Protein 1W5Q (pdb70)

Foldseek 3Di:
DPDDPPVDDVCPLVVDPVSCVVPPDFDDALLQEEEEAEEEDDPPDWADFPLFPPHIHYHLVVVLVVVVLVVVLPNQEYEYDYQDDLVQAALLLQLLQPCPHRLLVSLLVCCVSPVRHAYEYEQFSQNRHNVRARAHADPVGDHDQPSRLVSSLSNLVSNVVSPHLEYEYPHQRPPSLLVNQVSCVVVVVPRRAYAYQQQAAPDPLQVSVVSCVCPVGHDHLVDQVVSLVSVVRNVVSPHQEYEYPAAPSCLLNLLVNCVPPVGAYEHEPHSSNSSVVVVCCVVVNDPPVVVSVSSRSSVVSPHSHYHYNCSSVVSVVNVD/DPDDPPVDDPCPLVVDPVSCVVPPDFDDALLFEEEEAEEEDDPPDWDAFPLFPPHIHYHLVRVLVVVVVCVVLPNAEYEYDYQDDLVQAALLLLLLLPLPHRLLVSLLVCCVPPVRHAYEYEQFSQNRHNVRARAHADPVGDHDQPSRLVSSLSNLVSNVVSPHQEYEYPRQRPPSLLVNQVSCVVVPVPRRAYAYAQQAAPDPLQVRVPVCCVGHDHLVDQVVSLVSVVRNVVSPHQEYEYPAAPSCLVNLLVNCVPPVGAYEHENHSSNSSVVVVCVVVVNDPPVVVSVSVRSNVVSRHSHYHYNCSVVVSVVNVD

B-factor: mean 19.1, std 11.16, range [2.0, 115.23]

Sequence (638 aa):
ANRAYPYTRLRRNRRDDFSRRLVRENVLTVVDDLILPVVFVLDGVNQRESIPSMPGVERRLSIDQLLIEAEEEEWVALGIPALALFPVTPVVEKKSLDAAEAYNPEGIAQRRATRRALRERFPELGIITDVCLCEEFTTHHGQCGILDDDGYVLNDVSIDDVLVRRQALSHAEEAGAQVVAPSDMMDGRIGAIREEALESSAGHTNVRVMAYSAKYASAYYGPFRDANRATYQMDPANSDEALHEVAADLAEGADMMVMMVKPGMMPYLDIVRRRVKDEEFRRAPTFVYQVSGEYAMMHMMGAIQNGWLAESVILLESLTAFKRAGADGILTYFAKQAAEQLRRANRAYPYTRLRRNRRDDFSRRLVRENVLTVVDDLILPVVFVLDGVVNQQRESIPSMPGVERLSIDQLLIEAEEEEWVALGIPALALFPVTPVEKKSLDAAEAYNPEGIAQRATRRALRERRFPELGIITDVCLCEFTTHGQCGILDDDGYVLNDVSIDVLVRRQALSHAEEAGAQVVAPSDMMDGRIGAIREEALESSAGHTTNVRVMAYSAKYASAYYGPFRNRRATYQMDPANSDEALHEVAADLAEGADMMVMMVKPGMMPYLDIVRRRVKDEEFRRAPTFVYQVSGEYAMMHMMGAIQNGWLAESVVILESLTAFKRAGADGILTYFAKQQAAEQLRR

CATH classification: 3.20.20.70

Nearest PDB structures (foldseek):
  1w5q-assembly1_A  TM=1.003E+00  e=2.103E-63  Pseudomonas aeruginosa PAO1
  1w5p-assembly1_A  TM=1.003E+00  e=1.653E-61  Pseudomonas aeruginosa PAO1
  1w54-assembly1_A  TM=1.003E+00  e=7.968E-59  Pseudomonas aeruginosa
  1b4k-assembly1_B  TM=9.767E-01  e=1.435E-57  Pseudomonas aeruginosa PAO1
  5hms-assembly1_A  TM=9.521E-01  e=7.700E-34  Homo sapiens

GO terms:
  GO:0004655 porphobilinogen synthase activity (F, IMP)
  GO:0006779 porphyrin-containing compound biosynthetic process (P, IMP)
  GO:0004655 porphobilinogen synthase activity (F, EXP)

InterPro domains:
  IPR001731 Delta-aminolevulinic acid dehydratase [NF006762] (10-334)
  IPR001731 Delta-aminolevulinic acid dehydratase [PF00490] (13-331)
  IPR001731 Delta-aminolevulinic acid dehydratase [PIRSF001415] (6-335)
  IPR001731 Delta-aminolevulinic acid dehydratase [PR00144] (130-144)
  IPR001731 Delta-aminolevulinic acid dehydratase [PR00144] (161-180)
  IPR001731 Delta-aminolevulinic acid dehydratase [PR00144] (199-218)
  IPR001731 Delta-aminolevulinic acid dehydratase [PR00144] (253-269)
  IPR001731 Delta-aminolevulinic acid dehydratase [PR00144] (278-293)
  IPR001731 Delta-aminolevulinic acid dehydratase [PR00144] (307-326)
  IPR001731 Delta-aminolevulinic acid dehydratase [PTHR11458] (10-334)
  IPR001731 Delta-aminolevulinic acid dehydratase [SM01004] (10-333)
  IPR013785 Aldolase-type TIM barrel [G3DSA:3.20.20.70] (1-337)
  IPR030656 Delta-aminolevulinic acid dehydratase, active site [PS00169] (253-265)

Organism: Pseudomonas aeruginosa (strain ATCC 15692 / DSM 22644 / CIP 104116 / JCM 14847 / LMG 12228 / 1C / PRS 101 / PAO1) (NCBI:txid208964)

Structure (mmCIF, N/CA/C/O backbone):
data_1W5Q
#
_entry.id   1W5Q
#
_cell.length_a   125.667
_cell.length_b   125.667
_cell.length_c   85.523
_cell.angle_alpha   90.00
_cell.angle_beta   90.00
_cell.angle_gamma   90.00
#
_symmetry.space_group_name_H-M   'P 4 21 2'
#
loop_
_entity.id
_entity.type
_entity.pdbx_description
1 polymer 'DELTA-AMINOLEVULINIC ACID DEHYDRATASE'
2 non-polymer 'FORMIC ACID'
3 non-polymer 'MAGNESIUM ION'
4 non-polymer 'ZINC ION'
5 non-polymer 'SODIUM ION'
6 water water
#
loop_
_atom_site.group_PDB
_atom_site.id
_atom_site.type_symbol
_atom_site.label_atom_id
_atom_site.label_alt_id
_atom_site.label_comp_id
_atom_site.label_asym_id
_atom_site.label_entity_id
_atom_site.label_seq_id
_atom_site.pdbx_PDB_ins_code
_atom_site.Cartn_x
_atom_site.Cartn_y
_atom_site.Cartn_z
_atom_site.occupancy
_atom_site.B_iso_or_equiv
_atom_site.auth_seq_id
_atom_site.auth_comp_id
_atom_site.auth_asym_id
_atom_site.auth_atom_id
_atom_site.pdbx_PDB_model_num
ATOM 1 N N . ALA A 1 6 ? 129.681 57.815 -24.069 0.50 16.60 6 ALA A N 1
ATOM 2 C CA . ALA A 1 6 ? 130.818 58.356 -24.852 0.50 14.26 6 ALA A CA 1
ATOM 3 C C . ALA A 1 6 ? 130.552 58.204 -26.338 0.50 16.79 6 ALA A C 1
ATOM 4 O O . ALA A 1 6 ? 131.456 58.001 -27.102 0.50 18.90 6 ALA A O 1
ATOM 6 N N . ASN A 1 7 ? 129.282 58.352 -26.771 1.00 26.11 7 ASN A N 1
ATOM 7 C CA . ASN A 1 7 ? 128.871 58.311 -28.227 1.00 24.62 7 ASN A CA 1
ATOM 8 C C . ASN A 1 7 ? 129.319 57.034 -28.984 1.00 28.23 7 ASN A C 1
ATOM 9 O O . ASN A 1 7 ? 129.611 57.059 -30.189 1.00 29.08 7 ASN A O 1
ATOM 14 N N . ARG A 1 8 ? 129.349 55.915 -28.286 1.00 19.85 8 ARG A N 1
ATOM 15 C CA . ARG A 1 8 ? 129.797 54.693 -28.909 1.00 15.70 8 ARG A CA 1
ATOM 16 C C . ARG A 1 8 ? 128.676 54.222 -29.843 1.00 17.44 8 ARG A C 1
ATOM 17 O O . ARG A 1 8 ? 127.489 54.127 -29.408 1.00 20.06 8 ARG A O 1
ATOM 25 N N . ALA A 1 9 ? 128.998 53.944 -31.092 1.00 14.13 9 ALA A N 1
ATOM 26 C CA . ALA A 1 9 ? 127.984 53.525 -32.095 1.00 14.07 9 ALA A CA 1
ATOM 27 C C . ALA A 1 9 ? 128.448 52.453 -33.035 1.00 14.49 9 ALA A C 1
ATOM 28 O O . ALA A 1 9 ? 129.565 52.514 -33.546 1.00 13.66 9 ALA A O 1
ATOM 30 N N . TYR A 1 10 ? 127.568 51.506 -33.325 1.00 13.52 10 TYR A N 1
ATOM 31 C CA . TYR A 1 10 ? 127.819 50.532 -34.359 1.00 13.17 10 TYR A CA 1
ATOM 32 C C . TYR A 1 10 ? 127.975 51.191 -35.698 1.00 13.99 10 TYR A C 1
ATOM 33 O O . TYR A 1 10 ? 127.205 52.131 -35.961 1.00 15.03 10 TYR A O 1
ATOM 42 N N . PRO A 1 11 ? 128.896 50.752 -36.569 1.00 12.53 11 PRO A N 1
ATOM 43 C CA . PRO A 1 11 ? 129.829 49.640 -36.435 1.00 12.57 11 PRO A CA 1
ATOM 44 C C . PRO A 1 11 ? 131.202 49.976 -35.922 1.00 13.04 11 PRO A C 1
ATOM 45 O O . PRO A 1 11 ? 132.086 49.115 -35.859 1.00 13.43 11 PRO A O 1
ATOM 49 N N . TYR A 1 12 ? 131.423 51.238 -35.588 1.00 12.53 12 TYR A N 1
ATOM 50 C CA . TYR A 1 12 ? 132.684 51.609 -34.970 1.00 12.45 12 TYR A CA 1
ATOM 51 C C . TYR A 1 12 ? 132.878 50.819 -33.680 1.00 12.87 12 TYR A C 1
ATOM 52 O O . TYR A 1 12 ? 133.966 50.245 -33.439 1.00 11.88 12 TYR A O 1
ATOM 61 N N . THR A 1 13 ? 131.841 50.805 -32.834 1.00 12.52 13 THR A N 1
ATOM 62 C CA . THR A 1 13 ? 131.762 49.973 -31.635 1.00 12.40 13 THR A CA 1
ATOM 63 C C . THR A 1 13 ? 130.961 48.715 -31.993 1.00 13.24 13 THR A C 1
ATOM 64 O O . THR A 1 13 ? 129.802 48.793 -32.349 1.00 13.43 13 THR A O 1
ATOM 68 N N . ARG A 1 14 ? 131.581 47.552 -31.839 1.00 11.22 14 ARG A N 1
ATOM 69 C CA . ARG A 1 14 ? 130.954 46.219 -31.945 1.00 9.63 14 ARG A CA 1
ATOM 70 C C . ARG A 1 14 ? 131.323 45.558 -30.639 1.00 11.43 14 ARG A C 1
ATOM 71 O O . ARG A 1 14 ? 132.480 45.155 -30.446 1.00 12.20 14 ARG A O 1
ATOM 79 N N . LEU A 1 15 ? 130.368 45.400 -29.737 1.00 12.20 15 LEU A N 1
ATOM 80 C CA . LEU A 1 15 ? 130.667 44.799 -28.440 1.00 12.06 15 LEU A CA 1
ATOM 81 C C . LEU A 1 15 ? 131.015 43.334 -28.515 1.00 12.94 15 LEU A C 1
ATOM 82 O O . LEU A 1 15 ? 131.599 42.761 -27.586 1.00 13.97 15 LEU A O 1
ATOM 87 N N . ARG A 1 16 ? 130.759 42.697 -29.678 1.00 12.21 16 ARG A N 1
ATOM 88 C CA . ARG A 1 16 ? 131.213 41.329 -29.856 1.00 11.65 16 ARG A CA 1
ATOM 89 C C . ARG A 1 16 ? 132.692 41.197 -30.021 1.00 12.64 16 ARG A C 1
ATOM 90 O O . ARG A 1 16 ? 133.209 40.067 -29.946 1.00 12.82 16 ARG A O 1
ATOM 98 N N . ARG A 1 17 ? 133.474 42.264 -30.316 1.00 11.76 17 ARG A N 1
ATOM 99 C CA . ARG A 1 17 ? 134.880 42.027 -30.579 1.00 12.13 17 ARG A CA 1
ATOM 100 C C . ARG A 1 17 ? 135.549 41.433 -29.361 1.00 11.79 17 ARG A C 1
ATOM 101 O O . ARG A 1 17 ? 136.312 40.454 -29.479 1.00 11.84 17 ARG A O 1
ATOM 109 N N . ASN A 1 18 ? 135.315 41.972 -28.203 1.00 11.13 18 ASN A N 1
ATOM 110 C CA . ASN A 1 18 ? 135.987 41.479 -27.014 1.00 11.91 18 ASN A CA 1
ATOM 111 C C . ASN A 1 18 ? 135.461 40.067 -26.674 1.00 11.92 18 ASN A C 1
ATOM 112 O O . ASN A 1 18 ? 136.140 39.340 -25.976 1.00 14.34 18 ASN A O 1
ATOM 117 N N . ARG A 1 19 ? 134.267 39.670 -27.133 1.00 11.38 19 ARG A N 1
ATOM 118 C CA . ARG A 1 19 ? 133.722 38.354 -26.954 1.00 12.17 19 ARG A CA 1
ATOM 119 C C . ARG A 1 19 ? 134.322 37.363 -27.945 1.00 13.25 19 ARG A C 1
ATOM 120 O O . ARG A 1 19 ? 133.986 36.173 -27.796 1.00 13.62 19 ARG A O 1
ATOM 128 N N . ARG A 1 20 ? 135.135 37.793 -28.895 1.00 12.38 20 ARG A N 1
ATOM 129 C CA . ARG A 1 20 ? 135.466 36.896 -30.024 1.00 13.21 20 ARG A CA 1
ATOM 130 C C . ARG A 1 20 ? 136.307 35.727 -29.570 1.00 14.70 20 ARG A C 1
ATOM 131 O O . ARG A 1 20 ? 136.155 34.615 -30.130 1.00 15.06 20 ARG A O 1
ATOM 139 N N . ASP A 1 21 ? 137.154 35.916 -28.595 1.00 11.99 21 ASP A N 1
ATOM 140 C CA . ASP A 1 21 ? 138.164 34.909 -28.180 1.00 12.56 21 ASP A CA 1
ATOM 141 C C . ASP A 1 21 ? 138.152 34.803 -26.683 1.00 14.79 21 ASP A C 1
ATOM 142 O O . ASP A 1 21 ? 137.926 35.770 -25.959 1.00 13.06 21 ASP A O 1
ATOM 147 N N . ASP A 1 22 ? 138.479 33.644 -26.142 1.00 13.78 22 ASP A N 1
ATOM 148 C CA . ASP A 1 22 ? 138.595 33.449 -24.742 1.00 11.87 22 ASP A CA 1
ATOM 149 C C . ASP A 1 22 ? 139.561 34.416 -24.138 1.00 12.41 22 ASP A C 1
ATOM 150 O O . ASP A 1 22 ? 139.280 34.966 -23.045 1.00 13.03 22 ASP A O 1
ATOM 155 N N . PHE A 1 23 ? 140.692 34.697 -24.770 1.00 12.69 23 PHE A N 1
ATOM 156 C CA . PHE A 1 23 ? 141.668 35.561 -24.135 1.00 11.97 23 PHE A CA 1
ATOM 157 C C . PHE A 1 23 ? 141.112 36.946 -23.822 1.00 11.08 23 PHE A C 1
ATOM 158 O O . PHE A 1 23 ? 141.455 37.522 -22.805 1.00 11.79 23 PHE A O 1
ATOM 166 N N . SER A 1 24 ? 140.348 37.484 -24.772 1.00 11.58 24 SER A N 1
ATOM 167 C CA . SER A 1 24 ? 139.866 38.867 -24.617 1.00 10.67 24 SER A CA 1
ATOM 168 C C . SER A 1 24 ? 138.684 38.837 -23.660 1.00 11.55 24 SER A C 1
ATOM 169 O O . SER A 1 24 ? 138.512 39.806 -22.898 1.00 12.23 24 SER A O 1
ATOM 172 N N . ARG A 1 25 ? 137.880 37.800 -23.661 1.00 10.83 25 ARG A N 1
ATOM 173 C CA . ARG A 1 25 ? 136.875 37.650 -22.635 1.00 11.26 25 ARG A CA 1
ATOM 174 C C . ARG A 1 25 ? 137.471 37.645 -21.290 1.00 12.67 25 ARG A C 1
ATOM 175 O O . ARG A 1 25 ? 136.964 38.297 -20.328 1.00 13.37 25 ARG A O 1
ATOM 183 N N . ARG A 1 26 ? 138.581 36.935 -21.097 1.00 11.76 26 ARG A N 1
ATOM 184 C CA . ARG A 1 26 ? 139.245 36.907 -19.840 1.00 12.54 26 ARG A CA 1
ATOM 185 C C . ARG A 1 26 ? 139.838 38.228 -19.471 1.00 12.81 26 ARG A C 1
ATOM 186 O O . ARG A 1 26 ? 139.781 38.653 -18.284 1.00 14.19 26 ARG A O 1
ATOM 194 N N . LEU A 1 27 ? 140.426 38.974 -20.386 1.00 12.63 27 LEU A N 1
ATOM 195 C CA . LEU A 1 27 ? 141.015 40.293 -20.079 1.00 12.24 27 LEU A CA 1
ATOM 196 C C . LEU A 1 27 ? 139.938 41.290 -19.595 1.00 14.38 27 LEU A C 1
ATOM 197 O O . LEU A 1 27 ? 140.205 42.098 -18.626 1.00 16.46 27 LEU A O 1
ATOM 202 N N . VAL A 1 28 ? 138.771 41.265 -20.195 1.00 12.71 28 VAL A N 1
ATOM 203 C CA . VAL A 1 28 ? 137.757 42.256 -19.886 1.00 12.83 28 VAL A CA 1
ATOM 204 C C . VAL A 1 28 ? 136.814 41.785 -18.817 1.00 14.64 28 VAL A C 1
ATOM 205 O O . VAL A 1 28 ? 135.957 42.589 -18.346 1.00 14.86 28 VAL A O 1
ATOM 209 N N . ARG A 1 29 ? 136.872 40.567 -18.355 1.00 12.89 29 ARG A N 1
ATOM 210 C CA . ARG A 1 29 ? 135.941 40.010 -17.373 1.00 13.04 29 ARG A CA 1
ATOM 211 C C . ARG A 1 29 ? 135.949 40.860 -16.130 1.00 11.89 29 ARG A C 1
ATOM 212 O O . ARG A 1 29 ? 136.983 41.151 -15.554 1.00 15.68 29 ARG A O 1
ATOM 220 N N . GLU A 1 30 ? 134.762 41.307 -15.693 1.00 11.01 30 GLU A N 1
ATOM 221 C CA . GLU A 1 30 ? 134.693 42.296 -14.617 1.00 11.71 30 GLU A CA 1
ATOM 222 C C . GLU A 1 30 ? 134.752 41.744 -13.219 1.00 11.32 30 GLU A C 1
ATOM 223 O O . GLU A 1 30 ? 135.077 42.491 -12.287 1.00 14.41 30 GLU A O 1
ATOM 229 N N . ASN A 1 31 ? 134.416 40.492 -13.020 1.00 11.68 31 ASN A N 1
ATOM 230 C CA . ASN A 1 31 ? 134.342 39.855 -11.714 1.00 13.08 31 ASN A CA 1
ATOM 231 C C . ASN A 1 31 ? 134.799 38.419 -11.780 1.00 16.24 31 ASN A C 1
ATOM 232 O O . ASN A 1 31 ? 134.547 37.738 -12.766 1.00 16.85 31 ASN A O 1
ATOM 237 N N . VAL A 1 32 ? 135.449 37.978 -10.710 1.00 19.23 32 VAL A N 1
ATOM 238 C CA . VAL A 1 32 ? 135.765 36.566 -10.575 1.00 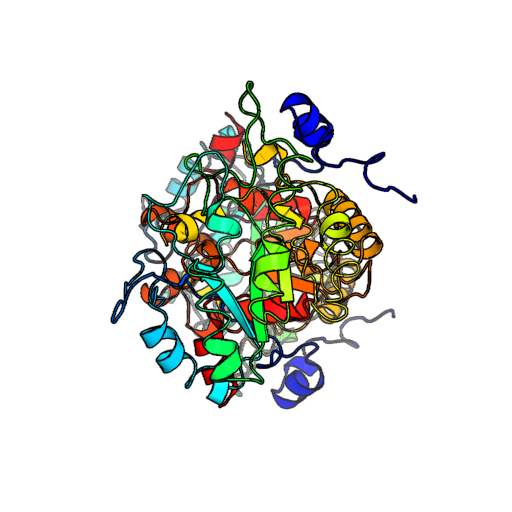20.28 32 VAL A CA 1
ATOM 239 C C . VAL A 1 32 ? 135.456 36.094 -9.171 1.00 18.59 32 VAL A C 1
ATOM 240 O O . VAL A 1 32 ? 135.558 36.837 -8.210 1.00 22.60 32 VAL A O 1
ATOM 244 N N . LEU A 1 33 ? 135.007 34.884 -9.067 1.00 16.81 33 LEU A N 1
ATOM 245 C CA . LEU A 1 33 ? 134.775 34.247 -7.810 1.00 15.04 33 LEU A CA 1
ATOM 246 C C . LEU A 1 33 ? 136.036 33.535 -7.379 1.00 14.80 33 LEU A C 1
ATOM 247 O O . LEU A 1 33 ? 136.689 32.842 -8.210 1.00 16.12 33 LEU A O 1
ATOM 252 N N . THR A 1 34 ? 136.390 33.650 -6.108 1.00 13.75 34 THR A N 1
ATOM 253 C CA . THR A 1 34 ? 137.484 32.870 -5.556 1.00 14.24 34 THR A CA 1
ATOM 254 C C . THR A 1 34 ? 137.055 32.214 -4.251 1.00 15.05 34 THR A C 1
ATOM 255 O O . THR A 1 34 ? 135.949 32.505 -3.700 1.00 14.63 34 THR A O 1
ATOM 259 N N A VAL A 1 35 ? 137.848 31.292 -3.746 0.70 14.35 35 VAL A N 1
ATOM 260 N N B VAL A 1 35 ? 137.913 31.323 -3.750 0.30 16.88 35 VAL A N 1
ATOM 261 C CA A VAL A 1 35 ? 137.479 30.605 -2.501 0.70 15.54 35 VAL A CA 1
ATOM 262 C CA B VAL A 1 35 ? 137.593 30.595 -2.525 0.30 16.01 35 VAL A CA 1
ATOM 263 C C A VAL A 1 35 ? 137.450 31.559 -1.300 0.70 16.90 35 VAL A C 1
ATOM 264 C C B VAL A 1 35 ? 137.360 31.565 -1.404 0.30 13.66 35 VAL A C 1
ATOM 265 O O A VAL A 1 35 ? 136.859 31.287 -0.253 0.70 15.90 35 VAL A O 1
ATOM 266 O O B VAL A 1 35 ? 136.516 31.270 -0.543 0.30 14.23 35 VAL A O 1
ATOM 273 N N . ASP A 1 36 ? 138.094 32.696 -1.430 1.00 14.18 36 ASP A N 1
ATOM 274 C CA . ASP A 1 36 ? 138.076 33.736 -0.383 1.00 14.91 36 ASP A CA 1
ATOM 275 C C . ASP A 1 36 ? 136.629 34.314 -0.222 1.00 15.89 36 ASP A C 1
ATOM 276 O O . ASP A 1 36 ? 136.406 34.936 0.821 1.00 17.63 36 ASP A O 1
ATOM 281 N N . ASP A 1 37 ? 135.753 34.084 -1.174 1.00 12.78 37 ASP A N 1
ATOM 282 C CA . ASP A 1 37 ? 134.381 34.638 -1.137 1.00 15.36 37 ASP A CA 1
ATOM 283 C C . ASP A 1 37 ? 133.395 33.696 -0.515 1.00 17.54 37 ASP A C 1
ATOM 284 O O . ASP A 1 37 ? 132.248 34.013 -0.427 1.00 16.80 37 ASP A O 1
ATOM 289 N N . LEU A 1 38 ? 133.823 32.518 -0.044 1.00 14.93 38 LEU A N 1
ATOM 290 C CA . LEU A 1 38 ? 132.893 31.464 0.320 1.00 15.04 38 LEU A CA 1
ATOM 291 C C . LEU A 1 38 ? 132.873 31.239 1.828 1.00 15.54 38 LEU A C 1
ATOM 292 O O . LEU A 1 38 ? 133.936 31.077 2.479 1.00 17.53 38 LEU A O 1
ATOM 297 N N . ILE A 1 39 ? 131.684 31.175 2.350 1.00 12.42 39 ILE A N 1
ATOM 298 C CA . ILE A 1 39 ? 131.379 30.792 3.734 1.00 12.27 39 ILE A CA 1
ATOM 299 C C . ILE A 1 39 ? 130.424 29.590 3.673 1.00 11.33 39 ILE A C 1
ATOM 300 O O . ILE A 1 39 ? 129.409 29.623 3.043 1.00 12.20 39 ILE A O 1
ATOM 305 N N . LEU A 1 40 ? 130.787 28.526 4.406 1.00 12.04 40 LEU A N 1
ATOM 306 C CA . LEU A 1 40 ? 129.919 27.313 4.400 1.00 12.30 40 LEU A CA 1
ATOM 307 C C . LEU A 1 40 ? 129.019 27.297 5.634 1.00 10.77 40 LEU A C 1
ATOM 308 O O . LEU A 1 40 ? 129.538 27.203 6.749 1.00 12.05 40 LEU A O 1
ATOM 313 N N . PRO A 1 41 ? 127.685 27.372 5.435 1.00 12.05 41 PRO A N 1
ATOM 314 C CA . PRO A 1 41 ? 126.799 27.146 6.588 1.00 11.82 41 PRO A CA 1
ATOM 315 C C . PRO A 1 41 ? 126.776 25.646 6.911 1.00 14.03 41 PRO A C 1
ATOM 316 O O . PRO A 1 41 ? 126.778 24.816 5.958 1.00 14.97 41 PRO A O 1
ATOM 320 N N A VAL A 1 42 ? 126.543 25.332 8.147 0.50 9.47 42 VAL A N 1
ATOM 321 N N B VAL A 1 42 ? 126.909 25.322 8.212 0.50 14.20 42 VAL A N 1
ATOM 322 C CA A VAL A 1 42 ? 126.595 23.901 8.517 0.50 13.37 42 VAL A CA 1
ATOM 323 C CA B VAL A 1 42 ? 126.796 23.917 8.700 0.50 13.72 42 VAL A CA 1
ATOM 324 C C A VAL A 1 42 ? 125.758 23.656 9.703 0.50 11.86 42 VAL A C 1
ATOM 325 C C B VAL A 1 42 ? 125.626 23.722 9.696 0.50 16.15 42 VAL A C 1
ATOM 326 O O A VAL A 1 42 ? 125.904 24.394 10.701 0.50 11.55 42 VAL A O 1
ATOM 327 O O B VAL A 1 42 ? 125.337 24.569 10.535 0.50 13.54 42 VAL A O 1
ATOM 334 N N . PHE A 1 43 ? 124.914 22.599 9.599 1.00 17.91 43 PHE A N 1
ATOM 335 C CA . PHE A 1 43 ? 123.919 22.220 10.613 1.00 17.43 43 PHE A CA 1
ATOM 336 C C . PHE A 1 43 ? 124.554 21.264 11.591 1.00 17.35 43 PHE A C 1
ATOM 337 O O . PHE A 1 43 ? 125.105 20.247 11.159 1.00 17.43 43 PHE A O 1
ATOM 345 N N . VAL A 1 44 ? 124.472 21.598 12.867 1.00 15.38 44 VAL A N 1
ATOM 346 C CA . VAL A 1 44 ? 125.194 20.860 13.893 1.00 15.56 44 VAL A CA 1
ATOM 347 C C . VAL A 1 44 ? 124.261 20.217 14.890 1.00 15.66 44 VAL A C 1
ATOM 348 O O . VAL A 1 44 ? 123.407 20.838 15.507 1.00 16.40 44 VAL A O 1
ATOM 352 N N . LEU A 1 45 ? 124.433 18.890 15.019 1.00 18.10 45 LEU A N 1
ATOM 353 C CA . LEU A 1 45 ? 123.605 18.039 15.885 1.00 16.98 45 LEU A CA 1
ATOM 354 C C . LEU A 1 45 ? 124.324 17.854 17.211 1.00 16.12 45 LEU A C 1
ATOM 355 O O . LEU A 1 45 ? 125.517 17.888 17.335 1.00 18.52 45 LEU A O 1
ATOM 360 N N . ASP A 1 46 ? 123.481 17.505 18.209 1.00 19.50 46 ASP A N 1
ATOM 361 C CA . ASP A 1 46 ? 123.968 17.042 19.518 1.00 21.04 46 ASP A CA 1
ATOM 362 C C . ASP A 1 46 ? 124.453 15.557 19.334 1.00 20.80 46 ASP A C 1
ATOM 363 O O . ASP A 1 46 ? 124.215 14.923 18.312 1.00 23.42 46 ASP A O 1
ATOM 368 N N . GLY A 1 47 ? 125.180 15.099 20.308 1.00 23.05 47 GLY A N 1
ATOM 369 C CA . GLY A 1 47 ? 125.545 13.674 20.337 1.00 20.99 47 GLY A CA 1
ATOM 370 C C . GLY A 1 47 ? 126.827 13.371 19.670 1.00 24.20 47 GLY A C 1
ATOM 371 O O . GLY A 1 47 ? 127.644 14.260 19.364 1.00 22.78 47 GLY A O 1
ATOM 372 N N . VAL A 1 48 ? 127.034 12.075 19.418 1.00 24.18 48 VAL A N 1
ATOM 373 C CA . VAL A 1 48 ? 128.255 11.577 18.816 1.00 22.49 48 VAL A CA 1
ATOM 374 C C . VAL A 1 48 ? 127.932 10.619 17.671 1.00 23.06 48 VAL A C 1
ATOM 375 O O . VAL A 1 48 ? 126.926 9.937 17.728 1.00 27.66 48 VAL A O 1
ATOM 379 N N . ASN A 1 49 ? 128.727 10.608 16.601 1.00 22.61 49 ASN A N 1
ATOM 380 C CA . ASN A 1 49 ? 128.513 9.784 15.440 1.00 21.50 49 ASN A CA 1
ATOM 381 C C . ASN A 1 49 ? 127.195 9.937 14.751 1.00 30.89 49 ASN A C 1
ATOM 382 O O . ASN A 1 49 ? 126.574 8.964 14.290 1.00 29.76 49 ASN A O 1
ATOM 387 N N . GLN A 1 50 ? 126.723 11.186 14.641 1.00 22.31 50 GLN A N 1
ATOM 388 C CA . GLN A 1 50 ? 125.507 11.428 13.994 1.00 21.47 50 GLN A CA 1
ATOM 389 C C . GLN A 1 50 ? 125.711 12.105 12.668 1.00 25.28 50 GLN A C 1
ATOM 390 O O . GLN A 1 50 ? 126.486 13.070 12.542 1.00 24.20 50 GLN A O 1
ATOM 396 N N . ARG A 1 51 ? 125.013 11.596 11.679 1.00 25.86 51 ARG A N 1
ATOM 397 C CA . ARG A 1 51 ? 125.005 12.174 10.326 1.00 26.10 51 ARG A CA 1
ATOM 398 C C . ARG A 1 51 ? 123.643 11.987 9.746 1.00 31.59 51 ARG A C 1
ATOM 399 O O . ARG A 1 51 ? 123.151 10.846 9.673 1.00 33.83 51 ARG A O 1
ATOM 407 N N . GLU A 1 52 ? 122.976 13.062 9.365 1.00 22.54 52 GLU A N 1
ATOM 408 C CA . GLU A 1 52 ? 121.634 13.005 8.888 1.00 22.49 52 GLU A CA 1
ATOM 409 C C . GLU A 1 52 ? 121.545 13.688 7.530 1.00 28.35 52 GLU A C 1
ATOM 410 O O . GLU A 1 52 ? 121.951 14.835 7.370 1.00 25.18 52 GLU A O 1
ATOM 416 N N . SER A 1 53 ? 121.004 13.006 6.542 1.00 26.75 53 SER A N 1
ATOM 417 C CA . SER A 1 53 ? 120.649 13.647 5.291 1.00 22.66 53 SER A CA 1
ATOM 418 C C . SER A 1 53 ? 119.417 14.449 5.410 1.00 22.77 53 SER A C 1
ATOM 419 O O . SER A 1 53 ? 118.503 14.205 6.196 1.00 26.87 53 SER A O 1
ATOM 422 N N . ILE A 1 54 ? 119.375 15.493 4.574 1.00 23.00 54 ILE A N 1
ATOM 423 C CA . ILE A 1 54 ? 118.243 16.373 4.475 1.00 27.19 54 ILE A CA 1
ATOM 424 C C . ILE A 1 54 ? 117.613 16.175 3.110 1.00 28.56 54 ILE A C 1
ATOM 425 O O . ILE A 1 54 ? 118.242 16.469 2.110 1.00 24.09 54 ILE A O 1
ATOM 430 N N . PRO A 1 55 ? 116.388 15.622 3.044 1.00 30.66 55 PRO A N 1
ATOM 431 C CA . PRO A 1 55 ? 115.742 15.358 1.756 1.00 27.89 55 PRO A CA 1
ATOM 432 C C . PRO A 1 55 ? 115.515 16.589 0.868 1.00 26.97 55 PRO A C 1
ATOM 433 O O . PRO A 1 55 ? 115.664 16.497 -0.357 1.00 26.31 55 PRO A O 1
ATOM 437 N N . SER A 1 56 ? 115.125 17.691 1.486 1.00 28.49 56 SER A N 1
ATOM 438 C CA . SER A 1 56 ? 114.944 18.906 0.713 1.00 24.97 56 SER A CA 1
ATOM 439 C C . SER A 1 56 ? 116.217 19.637 0.366 1.00 24.39 56 SER A C 1
ATOM 440 O O . SER A 1 56 ? 116.085 20.697 -0.260 1.00 30.54 56 SER A O 1
ATOM 443 N N . MET A 1 57 ? 117.410 19.096 0.718 1.00 23.46 57 MET A N 1
ATOM 444 C CA . MET A 1 57 ? 118.759 19.658 0.388 1.00 22.61 57 MET A CA 1
ATOM 445 C C . MET A 1 57 ? 119.741 18.578 0.048 1.00 20.29 57 MET A C 1
ATOM 446 O O . MET A 1 57 ? 120.663 18.253 0.775 1.00 22.61 57 MET A O 1
ATOM 451 N N . PRO A 1 58 ? 119.547 17.989 -1.124 1.00 27.62 58 PRO A N 1
ATOM 452 C CA . PRO A 1 58 ? 120.355 16.914 -1.530 1.00 23.89 58 PRO A CA 1
ATOM 453 C C . PRO A 1 58 ? 121.797 17.141 -1.414 1.00 26.85 58 PRO A C 1
ATOM 454 O O . PRO A 1 58 ? 122.329 18.127 -1.931 1.00 22.10 58 PRO A O 1
ATOM 458 N N . GLY A 1 59 ? 122.477 16.249 -0.742 1.00 24.79 59 GLY A N 1
ATOM 459 C CA . GLY A 1 59 ? 123.907 16.352 -0.590 1.00 22.05 59 GLY A CA 1
ATOM 460 C C . GLY A 1 59 ? 124.398 17.151 0.633 1.00 29.77 59 GLY A C 1
ATOM 461 O O . GLY A 1 59 ? 125.594 17.308 0.842 1.00 28.88 59 GLY A O 1
ATOM 462 N N . VAL A 1 60 ? 123.482 17.668 1.449 1.00 25.84 60 VAL A N 1
ATOM 463 C CA . VAL A 1 60 ? 123.859 18.398 2.684 1.00 20.40 60 VAL A CA 1
ATOM 464 C C . VAL A 1 60 ? 123.490 17.488 3.856 1.00 23.66 60 VAL A C 1
ATOM 465 O O . VAL A 1 60 ? 122.420 16.868 3.827 1.00 21.27 60 VAL A O 1
ATOM 469 N N . GLU A 1 61 ? 124.359 17.427 4.859 1.00 21.78 61 GLU A N 1
ATOM 470 C CA . GLU A 1 61 ? 124.139 16.580 6.028 1.00 19.73 61 GLU A CA 1
ATOM 471 C C . GLU A 1 61 ? 124.232 17.418 7.283 1.00 19.96 61 GLU A C 1
ATOM 472 O O . GLU A 1 61 ? 125.058 18.336 7.373 1.00 21.04 61 GLU A O 1
ATOM 478 N N A ARG A 1 62 ? 123.452 17.066 8.276 0.70 18.00 62 ARG A N 1
ATOM 479 N N B ARG A 1 62 ? 123.339 17.104 8.233 0.30 21.03 62 ARG A N 1
ATOM 480 C CA A ARG A 1 62 ? 123.586 17.649 9.587 0.70 20.59 62 ARG A CA 1
ATOM 481 C CA B ARG A 1 62 ? 123.484 17.484 9.643 0.30 9.31 62 ARG A CA 1
ATOM 482 C C A ARG A 1 62 ? 124.501 16.717 10.334 0.70 17.91 62 ARG A C 1
ATOM 483 C C B ARG A 1 62 ? 124.672 16.649 10.197 0.30 23.39 62 ARG A C 1
ATOM 484 O O A ARG A 1 62 ? 124.259 15.467 10.243 0.70 17.65 62 ARG A O 1
ATOM 485 O O B ARG A 1 62 ? 124.888 15.456 9.827 0.30 14.69 62 ARG A O 1
ATOM 500 N N . LEU A 1 63 ? 125.463 17.247 11.065 1.00 17.43 63 LEU A N 1
ATOM 501 C CA . LEU A 1 63 ? 126.540 16.499 11.678 1.00 16.49 63 LEU A CA 1
ATOM 502 C C . LEU A 1 63 ? 126.718 16.766 13.119 1.00 21.02 63 LEU A C 1
ATOM 503 O O . LEU A 1 63 ? 126.689 17.900 13.580 1.00 17.04 63 LEU A O 1
ATOM 508 N N . SER A 1 64 ? 126.973 15.735 13.921 1.00 18.92 64 SER A N 1
ATOM 509 C CA . SER A 1 64 ? 127.411 15.981 15.273 1.00 17.57 64 SER A CA 1
ATOM 510 C C . SER A 1 64 ? 128.797 16.553 15.296 1.00 15.69 64 SER A C 1
ATOM 511 O O . SER A 1 64 ? 129.469 16.518 14.286 1.00 19.37 64 SER A O 1
ATOM 514 N N . ILE A 1 65 ? 129.272 17.060 16.415 1.00 17.29 65 ILE A N 1
ATOM 515 C CA . ILE A 1 65 ? 130.510 17.819 16.507 1.00 17.63 65 ILE A CA 1
ATOM 516 C C . ILE A 1 65 ? 131.722 17.017 16.082 1.00 18.69 65 ILE A C 1
ATOM 517 O O . ILE A 1 65 ? 132.595 17.487 15.343 1.00 18.30 65 ILE A O 1
ATOM 522 N N . ASP A 1 66 ? 131.785 15.770 16.561 1.00 19.94 66 ASP A N 1
ATOM 523 C CA . ASP A 1 66 ? 132.830 14.886 16.146 1.00 19.88 66 ASP A CA 1
ATOM 524 C C . ASP A 1 66 ? 132.911 14.738 14.615 1.00 17.14 66 ASP A C 1
ATOM 525 O O . ASP A 1 66 ? 134.021 14.751 14.049 1.00 20.38 66 ASP A O 1
ATOM 530 N N . GLN A 1 67 ? 131.775 14.586 13.975 1.00 19.44 67 GLN A N 1
ATOM 531 C CA . GLN A 1 67 ? 131.762 14.407 12.529 1.00 19.75 67 GLN A CA 1
ATOM 532 C C . GLN A 1 67 ? 132.044 15.744 11.794 1.00 20.74 67 GLN A C 1
ATOM 533 O O . GLN A 1 67 ? 132.709 15.779 10.747 1.00 21.01 67 GLN A O 1
ATOM 539 N N . LEU A 1 68 ? 131.593 16.848 12.400 1.00 20.38 68 LEU A N 1
ATOM 540 C CA . LEU A 1 68 ? 131.947 18.157 11.875 1.00 20.36 68 LEU A CA 1
ATOM 541 C C . LEU A 1 68 ? 133.411 18.394 11.878 1.00 19.24 68 LEU A C 1
ATOM 542 O O . LEU A 1 68 ? 133.966 18.915 10.881 1.00 19.50 68 LEU A O 1
ATOM 547 N N . LEU A 1 69 ? 134.099 18.026 12.951 1.00 17.52 69 LEU A N 1
ATOM 548 C CA . LEU A 1 69 ? 135.546 18.190 12.977 1.00 18.55 69 LEU A CA 1
ATOM 549 C C . LEU A 1 69 ? 136.263 17.417 11.854 1.00 18.94 69 LEU A C 1
ATOM 550 O O . LEU A 1 69 ? 137.249 17.903 11.250 1.00 23.28 69 LEU A O 1
ATOM 555 N N . ILE A 1 70 ? 135.772 16.209 11.587 1.00 21.57 70 ILE A N 1
ATOM 556 C CA . ILE A 1 70 ? 136.334 15.381 10.530 1.00 22.08 70 ILE A CA 1
ATOM 557 C C . ILE A 1 70 ? 136.102 16.041 9.187 1.00 20.54 70 ILE A C 1
ATOM 558 O O . ILE A 1 70 ? 137.057 16.183 8.394 1.00 21.90 70 ILE A O 1
ATOM 563 N N . GLU A 1 71 ? 134.863 16.472 8.894 1.00 19.29 71 GLU A N 1
ATOM 564 C CA . GLU A 1 71 ? 134.608 17.133 7.598 1.00 18.69 71 GLU A CA 1
ATOM 565 C C . GLU A 1 71 ? 135.371 18.455 7.451 1.00 21.79 71 GLU A C 1
ATOM 566 O O . GLU A 1 71 ? 135.826 18.788 6.327 1.00 21.90 71 GLU A O 1
ATOM 572 N N . ALA A 1 72 ? 135.581 19.160 8.541 1.00 21.50 72 ALA A N 1
ATOM 573 C CA . ALA A 1 72 ? 136.297 20.436 8.480 1.00 21.08 72 ALA A CA 1
ATOM 574 C C . ALA A 1 72 ? 137.723 20.345 8.004 1.00 22.49 72 ALA A C 1
ATOM 575 O O . ALA A 1 72 ? 138.247 21.300 7.476 1.00 20.88 72 ALA A O 1
ATOM 577 N N A GLU A 1 73 ? 138.315 19.146 8.058 0.50 14.78 73 GLU A N 1
ATOM 578 N N B GLU A 1 73 ? 138.435 19.258 8.293 0.50 23.35 73 GLU A N 1
ATOM 579 C CA A GLU A 1 73 ? 139.578 18.902 7.399 0.50 16.52 73 GLU A CA 1
ATOM 580 C CA B GLU A 1 73 ? 139.827 19.190 7.887 0.50 18.67 73 GLU A CA 1
ATOM 581 C C A GLU A 1 73 ? 139.528 19.169 5.922 0.50 12.33 73 GLU A C 1
ATOM 582 C C B GLU A 1 73 ? 139.967 19.429 6.373 0.50 12.72 73 GLU A C 1
ATOM 583 O O A GLU A 1 73 ? 140.372 19.866 5.402 0.50 16.36 73 GLU A O 1
ATOM 584 O O B GLU A 1 73 ? 140.944 20.042 5.912 0.50 16.70 73 GLU A O 1
ATOM 595 N N A GLU A 1 74 ? 138.510 18.680 5.242 0.50 15.64 74 GLU A N 1
ATOM 596 N N B GLU A 1 74 ? 138.967 18.919 5.642 0.50 17.99 74 GLU A N 1
ATOM 597 C CA A GLU A 1 74 ? 138.492 18.934 3.843 0.50 17.51 74 GLU A CA 1
ATOM 598 C CA B GLU A 1 74 ? 138.781 19.048 4.180 0.50 16.98 74 GLU A CA 1
ATOM 599 C C A GLU A 1 74 ? 138.317 20.441 3.657 0.50 23.47 74 GLU A C 1
ATOM 600 C C B GLU A 1 74 ? 138.249 20.403 3.619 0.50 18.27 74 GLU A C 1
ATOM 601 O O A GLU A 1 74 ? 139.091 21.076 2.923 0.50 16.86 74 GLU A O 1
ATOM 602 O O B GLU A 1 74 ? 138.597 20.848 2.514 0.50 17.76 74 GLU A O 1
ATOM 613 N N . TRP A 1 75 ? 137.363 21.007 4.397 1.00 18.69 75 TRP A N 1
ATOM 614 C CA . TRP A 1 75 ? 136.968 22.411 4.146 1.00 18.64 75 TRP A CA 1
ATOM 615 C C . TRP A 1 75 ? 138.184 23.304 4.319 1.00 16.84 75 TRP A C 1
ATOM 616 O O . TRP A 1 75 ? 138.424 24.220 3.477 1.00 16.76 75 TRP A O 1
ATOM 627 N N . VAL A 1 76 ? 138.978 23.092 5.359 1.00 16.48 76 VAL A N 1
ATOM 628 C CA . VAL A 1 76 ? 140.177 23.841 5.603 1.00 15.99 76 VAL A CA 1
ATOM 629 C C . VAL A 1 76 ? 141.189 23.636 4.483 1.00 22.87 76 VAL A C 1
ATOM 630 O O . VAL A 1 76 ? 141.801 24.601 3.954 1.00 20.11 76 VAL A O 1
ATOM 634 N N . ALA A 1 77 ? 141.376 22.361 4.115 1.00 21.08 77 ALA A N 1
ATOM 635 C CA . ALA A 1 77 ? 142.296 22.068 3.042 1.00 19.32 77 ALA A CA 1
ATOM 636 C C . ALA A 1 77 ? 141.922 22.733 1.751 1.00 20.35 77 ALA A C 1
ATOM 637 O O . ALA A 1 77 ? 142.842 23.106 0.988 1.00 21.37 77 ALA A O 1
ATOM 639 N N . LEU A 1 78 ? 140.631 22.945 1.479 1.00 19.59 78 LEU A N 1
ATOM 640 C CA . LEU A 1 78 ? 140.168 23.575 0.258 1.00 19.45 78 LEU A CA 1
ATOM 641 C C . LEU A 1 78 ? 140.268 25.129 0.336 1.00 19.22 78 LEU A C 1
ATOM 642 O O . LEU A 1 78 ? 140.030 25.790 -0.651 1.00 24.04 78 LEU A O 1
ATOM 647 N N . GLY A 1 79 ? 140.583 25.627 1.496 1.00 18.28 79 GLY A N 1
ATOM 648 C CA . GLY A 1 79 ? 140.801 27.083 1.738 1.00 17.53 79 GLY A CA 1
ATOM 649 C C . GLY A 1 79 ? 139.537 27.850 2.070 1.00 18.77 79 GLY A C 1
ATOM 650 O O . GLY A 1 79 ? 139.522 29.088 2.003 1.00 17.98 79 GLY A O 1
ATOM 651 N N . ILE A 1 80 ? 138.434 27.173 2.408 1.00 16.29 80 ILE A N 1
ATOM 652 C CA . ILE A 1 80 ? 137.187 27.889 2.808 1.00 13.35 80 ILE A CA 1
ATOM 653 C C . ILE A 1 80 ? 137.527 28.701 4.039 1.00 14.91 80 ILE A C 1
ATOM 654 O O . ILE A 1 80 ? 137.988 28.201 5.043 1.00 15.85 80 ILE A O 1
ATOM 659 N N . PRO A 1 81 ? 137.292 30.041 4.000 1.00 13.00 81 PRO A N 1
ATOM 660 C CA . PRO A 1 81 ? 137.727 30.864 5.100 1.00 13.54 81 PRO A CA 1
ATOM 661 C C . PRO A 1 81 ? 136.971 30.749 6.409 1.00 11.74 81 PRO A C 1
ATOM 662 O O . PRO A 1 81 ? 137.529 31.019 7.471 1.00 12.93 81 PRO A O 1
ATOM 666 N N . ALA A 1 82 ? 135.684 30.430 6.291 1.00 11.95 82 ALA A N 1
ATOM 667 C CA . ALA A 1 82 ? 134.825 30.408 7.463 1.00 11.61 82 ALA A CA 1
ATOM 668 C C . ALA A 1 82 ? 133.622 29.493 7.330 1.00 11.53 82 ALA A C 1
ATOM 669 O O . ALA A 1 82 ? 133.185 29.196 6.235 1.00 12.20 82 ALA A O 1
ATOM 671 N N . LEU A 1 83 ? 133.125 29.084 8.500 1.00 12.29 83 LEU A N 1
ATOM 672 C CA . LEU A 1 83 ? 131.848 28.363 8.615 1.00 13.11 83 LEU A CA 1
ATOM 673 C C . LEU A 1 83 ? 130.845 29.239 9.318 1.00 11.73 83 LEU A C 1
ATOM 674 O O . LEU A 1 83 ? 131.296 29.992 10.209 1.00 13.61 83 LEU A O 1
ATOM 679 N N . ALA A 1 84 ? 129.582 29.019 8.988 1.00 11.76 84 ALA A N 1
ATOM 680 C CA . ALA A 1 84 ? 128.490 29.652 9.731 1.00 12.32 84 ALA A CA 1
ATOM 681 C C . ALA A 1 84 ? 127.746 28.499 10.417 1.00 13.22 84 ALA A C 1
ATOM 682 O O . ALA A 1 84 ? 127.190 27.657 9.729 1.00 12.86 84 ALA A O 1
ATOM 684 N N . LEU A 1 85 ? 127.786 28.502 11.736 1.00 12.14 85 LEU A N 1
ATOM 685 C CA . LEU A 1 85 ? 127.237 27.367 12.475 1.00 13.21 85 LEU A CA 1
ATOM 686 C C . LEU A 1 85 ? 125.806 27.562 12.765 1.00 12.99 85 LEU A C 1
ATOM 687 O O . LEU A 1 85 ? 125.324 28.633 13.282 1.00 12.82 85 LEU A O 1
ATOM 692 N N . PHE A 1 86 ? 124.983 26.510 12.555 1.00 12.84 86 PHE A N 1
ATOM 693 C CA . PHE A 1 86 ? 123.543 26.522 12.825 1.00 13.92 86 PHE A CA 1
ATOM 694 C C . PHE A 1 86 ? 123.217 25.272 13.651 1.00 13.81 86 PHE A C 1
ATOM 695 O O . PHE A 1 86 ? 123.059 24.182 13.073 1.00 16.05 86 PHE A O 1
ATOM 703 N N . PRO A 1 87 ? 123.066 25.437 14.935 1.00 12.39 87 PRO A N 1
ATOM 704 C CA . PRO A 1 87 ? 122.705 24.261 15.761 1.00 14.94 87 PRO A CA 1
ATOM 705 C C . PRO A 1 87 ? 121.315 23.780 15.460 1.00 16.47 87 PRO A C 1
ATOM 706 O O . PRO A 1 87 ? 120.394 24.517 15.142 1.00 16.62 87 PRO A O 1
ATOM 710 N N . VAL A 1 88 ? 121.138 22.467 15.635 1.00 18.08 88 VAL A N 1
ATOM 711 C CA . VAL A 1 88 ? 119.839 21.806 15.614 1.00 19.92 88 VAL A CA 1
ATOM 712 C C . VAL A 1 88 ? 119.444 21.470 17.045 1.00 17.65 88 VAL A C 1
ATOM 713 O O . VAL A 1 88 ? 119.921 20.467 17.633 1.00 18.24 88 VAL A O 1
ATOM 717 N N . THR A 1 89 ? 118.672 22.319 17.669 1.00 16.29 89 THR A N 1
ATOM 718 C CA . THR A 1 89 ? 118.394 22.197 19.099 1.00 16.26 89 THR A CA 1
ATOM 719 C C . THR A 1 89 ? 117.458 21.011 19.375 1.00 16.36 89 THR A C 1
ATOM 720 O O . THR A 1 89 ? 116.409 20.946 18.728 1.00 18.17 89 THR A O 1
ATOM 724 N N . PRO A 1 90 ? 117.866 20.138 20.333 1.00 16.87 90 PRO A N 1
ATOM 725 C CA . PRO A 1 90 ? 116.919 19.072 20.774 1.00 20.67 90 PRO A CA 1
ATOM 726 C C . PRO A 1 90 ? 115.631 19.720 21.235 1.00 19.59 90 PRO A C 1
ATOM 727 O O . PRO A 1 90 ? 115.632 20.741 21.924 1.00 19.53 90 PRO A O 1
ATOM 731 N N A VAL A 1 91 ? 114.482 19.154 20.861 0.50 17.59 91 VAL A N 1
ATOM 732 N N B VAL A 1 91 ? 114.541 19.080 20.865 0.50 21.19 91 VAL A N 1
ATOM 733 C CA A VAL A 1 91 ? 113.207 19.768 21.149 0.50 24.80 91 VAL A CA 1
ATOM 734 C CA B VAL A 1 91 ? 113.259 19.601 21.104 0.50 14.86 91 VAL A CA 1
ATOM 735 C C A VAL A 1 91 ? 113.011 19.996 22.657 0.50 22.89 91 VAL A C 1
ATOM 736 C C B VAL A 1 91 ? 112.987 19.925 22.568 0.50 16.15 91 VAL A C 1
ATOM 737 O O A VAL A 1 91 ? 112.441 20.993 23.103 0.50 19.38 91 VAL A O 1
ATOM 738 O O B VAL A 1 91 ? 112.320 20.928 22.858 0.50 17.37 91 VAL A O 1
ATOM 745 N N . GLU A 1 92 ? 113.519 19.096 23.462 1.00 18.65 92 GLU A N 1
ATOM 746 C CA . GLU A 1 92 ? 113.298 19.224 24.866 1.00 22.54 92 GLU A CA 1
ATOM 747 C C . GLU A 1 92 ? 114.013 20.418 25.499 1.00 22.03 92 GLU A C 1
ATOM 748 O O . GLU A 1 92 ? 113.668 20.847 26.596 1.00 24.87 92 GLU A O 1
ATOM 754 N N . LYS A 1 93 ? 115.000 20.988 24.776 1.00 19.74 93 LYS A N 1
ATOM 755 C CA . LYS A 1 93 ? 115.794 22.071 25.298 1.00 19.34 93 LYS A CA 1
ATOM 756 C C . LYS A 1 93 ? 115.176 23.424 24.843 1.00 18.16 93 LYS A C 1
ATOM 757 O O . LYS A 1 93 ? 115.681 24.480 25.253 1.00 23.42 93 LYS A O 1
ATOM 763 N N . LYS A 1 94 ? 114.123 23.433 24.053 1.00 16.34 94 LYS A N 1
ATOM 764 C CA . LYS A 1 94 ? 113.430 24.668 23.652 1.00 16.81 94 LYS A CA 1
ATOM 765 C C . LYS A 1 94 ? 112.548 25.072 24.804 1.00 18.81 94 LYS A C 1
ATOM 766 O O . LYS A 1 94 ? 111.993 24.208 25.541 1.00 18.04 94 LYS A O 1
ATOM 772 N N . SER A 1 95 ? 112.366 26.354 25.020 1.00 15.38 95 SER A N 1
ATOM 773 C CA . SER A 1 95 ? 111.662 26.905 26.141 1.00 14.87 95 SER A CA 1
ATOM 774 C C . SER A 1 95 ? 111.044 28.233 25.827 1.00 16.04 95 SER A C 1
ATOM 775 O O . SER A 1 95 ? 111.338 28.848 24.775 1.00 16.58 95 SER A O 1
ATOM 778 N N . LEU A 1 96 ? 110.180 28.780 26.653 1.00 14.16 96 LEU A N 1
ATOM 779 C CA . LEU A 1 96 ? 109.620 30.078 26.438 1.00 13.22 96 LEU A CA 1
ATOM 780 C C . LEU A 1 96 ? 110.731 31.142 26.559 1.00 15.20 96 LEU A C 1
ATOM 781 O O . LEU A 1 96 ? 110.663 32.146 25.827 1.00 16.82 96 LEU A O 1
ATOM 786 N N . ASP A 1 97 ? 111.685 30.944 27.458 1.00 15.03 97 ASP A N 1
ATOM 787 C CA . ASP A 1 97 ? 112.712 31.997 27.772 1.00 13.76 97 ASP A CA 1
ATOM 788 C C . ASP A 1 97 ? 113.927 31.863 26.875 1.00 14.44 97 ASP A C 1
ATOM 789 O O . ASP A 1 97 ? 114.840 32.714 26.961 1.00 14.72 97 ASP A O 1
ATOM 794 N N . ALA A 1 98 ? 114.026 30.842 26.064 1.00 12.94 98 ALA A N 1
ATOM 795 C CA . ALA A 1 98 ? 115.128 30.677 25.130 1.00 11.54 98 ALA A CA 1
ATOM 796 C C . ALA A 1 98 ? 116.443 30.561 25.809 1.00 12.55 98 ALA A C 1
ATOM 797 O O . ALA A 1 98 ? 117.518 30.830 25.214 1.00 13.43 98 ALA A O 1
ATOM 799 N N . ALA A 1 99 ? 116.451 30.126 27.051 1.00 13.67 99 ALA A N 1
ATOM 800 C CA . ALA A 1 99 ? 117.741 30.142 27.799 1.00 13.54 99 ALA A CA 1
ATOM 801 C C . ALA A 1 99 ? 118.800 29.271 27.232 1.00 12.37 99 ALA A C 1
ATOM 802 O O . ALA A 1 99 ? 120.003 29.534 27.456 1.00 14.20 99 ALA A O 1
ATOM 804 N N . GLU A 1 100 ? 118.472 28.230 26.454 1.00 13.12 100 GLU A N 1
ATOM 805 C CA . GLU A 1 100 ? 119.482 27.424 25.856 1.00 13.51 100 GLU A CA 1
ATOM 806 C C . GLU A 1 100 ? 120.384 28.254 24.892 1.00 13.41 100 GLU A C 1
ATOM 807 O O . GLU A 1 100 ? 121.525 27.866 24.596 1.00 14.06 100 GLU A O 1
ATOM 813 N N . ALA A 1 101 ? 119.807 29.361 24.408 1.00 11.96 101 ALA A N 1
ATOM 814 C CA . ALA A 1 101 ? 120.580 30.245 23.502 1.00 13.66 101 ALA A CA 1
ATOM 815 C C . ALA A 1 101 ? 121.929 30.656 24.116 1.00 12.64 101 ALA A C 1
ATOM 816 O O . ALA A 1 101 ? 122.881 30.822 23.399 1.00 14.13 101 ALA A O 1
ATOM 818 N N . TYR A 1 102 ? 122.003 30.851 25.437 1.00 13.29 102 TYR A N 1
ATOM 819 C CA . TYR A 1 102 ? 123.183 31.304 26.110 1.00 13.09 102 TYR A CA 1
ATOM 820 C C . TYR A 1 102 ? 123.813 30.244 27.029 1.00 13.80 102 TYR A C 1
ATOM 821 O O . TYR A 1 102 ? 124.695 30.544 27.797 1.00 16.61 102 TYR A O 1
ATOM 830 N N . ASN A 1 103 ? 123.396 29.010 26.893 1.00 16.39 103 ASN A N 1
ATOM 831 C CA . ASN A 1 103 ? 124.012 27.907 27.663 1.00 16.18 103 ASN A CA 1
ATOM 832 C C . ASN A 1 103 ? 125.436 27.716 27.169 1.00 14.68 103 ASN A C 1
ATOM 833 O O . ASN A 1 103 ? 125.671 27.385 26.022 1.00 13.90 103 ASN A O 1
ATOM 838 N N . PRO A 1 104 ? 126.407 27.837 28.093 1.00 16.63 104 PRO A N 1
ATOM 839 C CA . PRO A 1 104 ? 127.786 27.513 27.728 1.00 16.80 104 PRO A CA 1
ATOM 840 C C . PRO A 1 104 ? 128.011 26.101 27.232 1.00 18.26 104 PRO A C 1
ATOM 841 O O . PRO A 1 104 ? 129.021 25.822 26.518 1.00 19.44 104 PRO A O 1
ATOM 845 N N . GLU A 1 105 ? 127.083 25.184 27.526 1.00 16.76 105 GLU A N 1
ATOM 846 C CA . GLU A 1 105 ? 127.134 23.869 27.021 1.00 18.25 105 GLU A CA 1
ATOM 847 C C . GLU A 1 105 ? 126.193 23.563 25.902 1.00 18.33 105 GLU A C 1
ATOM 848 O O . GLU 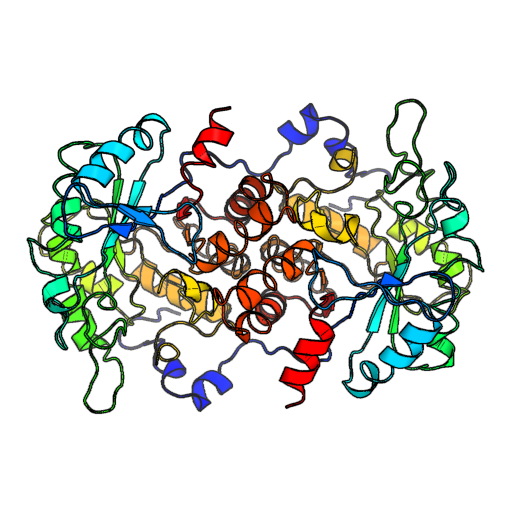A 1 105 ? 125.928 22.436 25.537 1.00 19.72 105 GLU A O 1
ATOM 854 N N . GLY A 1 106 ? 125.625 24.600 25.296 1.00 16.71 106 GLY A N 1
ATOM 855 C CA . GLY A 1 106 ? 124.810 24.430 24.128 1.00 14.64 106 GLY A CA 1
ATOM 856 C C . GLY A 1 106 ? 125.574 23.948 22.915 1.00 12.82 106 GLY A C 1
ATOM 857 O O . GLY A 1 106 ? 126.827 24.056 22.908 1.00 14.44 106 GLY A O 1
ATOM 858 N N . ILE A 1 107 ? 124.888 23.423 21.901 1.00 13.36 107 ILE A N 1
ATOM 859 C CA . ILE A 1 107 ? 125.575 22.885 20.703 1.00 16.50 107 ILE A CA 1
ATOM 860 C C . ILE A 1 107 ? 126.520 23.952 20.084 1.00 15.65 107 ILE A C 1
ATOM 861 O O . ILE A 1 107 ? 127.668 23.693 19.813 1.00 15.77 107 ILE A O 1
ATOM 866 N N . ALA A 1 108 ? 126.008 25.158 19.864 1.00 14.93 108 ALA A N 1
ATOM 867 C CA . ALA A 1 108 ? 126.832 26.230 19.187 1.00 13.93 108 ALA A CA 1
ATOM 868 C C . ALA A 1 108 ? 128.080 26.542 19.968 1.00 13.35 108 ALA A C 1
ATOM 869 O O . ALA A 1 108 ? 129.163 26.662 19.381 1.00 13.69 108 ALA A O 1
ATOM 871 N N . GLN A 1 109 ? 127.990 26.659 21.278 1.00 13.51 109 GLN A N 1
ATOM 872 C CA . GLN A 1 109 ? 129.111 26.978 22.120 1.00 12.58 109 GLN A CA 1
ATOM 873 C C . GLN A 1 109 ? 130.160 25.845 22.158 1.00 14.10 109 GLN A C 1
ATOM 874 O O . GLN A 1 109 ? 131.335 26.066 22.047 1.00 15.41 109 GLN A O 1
ATOM 880 N N A ARG A 1 110 ? 129.645 24.612 22.275 0.75 13.09 110 ARG A N 1
ATOM 881 N N B ARG A 1 110 ? 129.709 24.606 22.308 0.25 22.37 110 ARG A N 1
ATOM 882 C CA A ARG A 1 110 ? 130.524 23.451 22.288 0.75 14.68 110 ARG A CA 1
ATOM 883 C CA B ARG A 1 110 ? 130.635 23.464 22.246 0.25 17.47 110 ARG A CA 1
ATOM 884 C C A ARG A 1 110 ? 131.215 23.344 20.942 0.75 12.90 110 ARG A C 1
ATOM 885 C C B ARG A 1 110 ? 131.242 23.263 20.858 0.25 22.39 110 ARG A C 1
ATOM 886 O O A ARG A 1 110 ? 132.453 23.104 20.906 0.75 16.21 110 ARG A O 1
ATOM 887 O O B ARG A 1 110 ? 132.389 22.847 20.702 0.25 13.00 110 ARG A O 1
ATOM 902 N N . ALA A 1 111 ? 130.475 23.526 19.819 1.00 13.82 111 ALA A N 1
ATOM 903 C CA . ALA A 1 111 ? 131.024 23.366 18.518 1.00 13.64 111 ALA A CA 1
ATOM 904 C C . ALA A 1 111 ? 132.136 24.415 18.259 1.00 14.69 111 ALA A C 1
ATOM 905 O O . ALA A 1 111 ? 133.191 24.130 17.689 1.00 15.75 111 ALA A O 1
ATOM 907 N N . THR A 1 112 ? 131.826 25.647 18.685 1.00 15.15 112 THR A N 1
ATOM 908 C CA . THR A 1 112 ? 132.776 26.746 18.551 1.00 14.39 112 THR A CA 1
ATOM 909 C C . THR A 1 112 ? 134.058 26.401 19.278 1.00 13.72 112 THR A C 1
ATOM 910 O O . THR A 1 112 ? 135.155 26.563 18.728 1.00 14.97 112 THR A O 1
ATOM 914 N N A ARG A 1 113 ? 134.016 25.891 20.514 0.75 28.03 113 ARG A N 1
ATOM 915 N N B ARG A 1 113 ? 133.896 25.994 20.549 0.75 15.23 113 ARG A N 1
ATOM 916 C CA A ARG A 1 113 ? 135.268 25.723 21.260 0.75 13.22 113 ARG A CA 1
ATOM 917 C CA B ARG A 1 113 ? 135.041 25.636 21.375 0.25 20.68 113 ARG A CA 1
ATOM 918 C C A ARG A 1 113 ? 136.018 24.611 20.579 0.75 13.67 113 ARG A C 1
ATOM 919 C C B ARG A 1 113 ? 135.929 24.632 20.702 0.25 20.51 113 ARG A C 1
ATOM 920 O O A ARG A 1 113 ? 137.230 24.730 20.468 0.75 18.89 113 ARG A O 1
ATOM 921 O O B ARG A 1 113 ? 137.159 24.823 20.717 0.25 13.31 113 ARG A O 1
ATOM 936 N N . ALA A 1 114 ? 135.297 23.594 20.139 1.00 15.93 114 ALA A N 1
ATOM 937 C CA . ALA A 1 114 ? 135.999 22.492 19.487 1.00 16.58 114 ALA A CA 1
ATOM 938 C C . ALA A 1 114 ? 136.729 22.902 18.205 1.00 17.31 114 ALA A C 1
ATOM 939 O O . ALA A 1 114 ? 137.866 22.530 17.964 1.00 16.64 114 ALA A O 1
ATOM 941 N N . LEU A 1 115 ? 136.008 23.657 17.362 1.00 16.09 115 LEU A N 1
ATOM 942 C CA . LEU A 1 115 ? 136.618 24.149 16.141 1.00 16.12 115 LEU A CA 1
ATOM 943 C C . LEU A 1 115 ? 137.731 25.133 16.329 1.00 14.67 115 LEU A C 1
ATOM 944 O O . LEU A 1 115 ? 138.736 25.073 15.608 1.00 16.13 115 LEU A O 1
ATOM 949 N N . ARG A 1 116 ? 137.586 26.038 17.293 1.00 14.09 116 ARG A N 1
ATOM 950 C CA . ARG A 1 116 ? 138.626 27.018 17.565 1.00 14.98 116 ARG A CA 1
ATOM 951 C C . ARG A 1 116 ? 139.932 26.353 17.993 1.00 15.99 116 ARG A C 1
ATOM 952 O O . ARG A 1 116 ? 141.022 26.797 17.664 1.00 18.51 116 ARG A O 1
ATOM 960 N N . GLU A 1 117 ? 139.751 25.260 18.749 1.00 17.26 117 GLU A N 1
ATOM 961 C CA . GLU A 1 117 ? 140.946 24.517 19.198 1.00 18.15 117 GLU A CA 1
ATOM 962 C C . GLU A 1 117 ? 141.586 23.730 18.065 1.00 16.59 117 GLU A C 1
ATOM 963 O O . GLU A 1 117 ? 142.818 23.790 17.931 1.00 22.68 117 GLU A O 1
ATOM 969 N N . ARG A 1 118 ? 140.792 23.049 17.274 1.00 16.29 118 ARG A N 1
ATOM 970 C CA . ARG A 1 118 ? 141.306 22.113 16.261 1.00 20.80 118 ARG A CA 1
ATOM 971 C C . ARG A 1 118 ? 141.817 22.874 15.043 1.00 22.47 118 ARG A C 1
ATOM 972 O O . ARG A 1 118 ? 142.818 22.517 14.425 1.00 20.26 118 ARG A O 1
ATOM 980 N N . PHE A 1 119 ? 141.105 23.936 14.627 1.00 18.80 119 PHE A N 1
ATOM 981 C CA . PHE A 1 119 ? 141.489 24.677 13.399 1.00 18.87 119 PHE A CA 1
ATOM 982 C C . PHE A 1 119 ? 141.591 26.182 13.698 1.00 18.08 119 PHE A C 1
ATOM 983 O O . PHE A 1 119 ? 140.645 26.950 13.338 1.00 17.76 119 PHE A O 1
ATOM 991 N N . PRO A 1 120 ? 142.615 26.647 14.365 1.00 16.00 120 PRO A N 1
ATOM 992 C CA . PRO A 1 120 ? 142.682 27.999 14.887 1.00 18.69 120 PRO A CA 1
ATOM 993 C C . PRO A 1 120 ? 142.530 29.099 13.849 1.00 18.79 120 PRO A C 1
ATOM 994 O O . PRO A 1 120 ? 142.191 30.236 14.260 1.00 19.37 120 PRO A O 1
ATOM 998 N N . GLU A 1 121 ? 142.817 28.817 12.604 1.00 16.47 121 GLU A N 1
ATOM 999 C CA . GLU A 1 121 ? 142.732 29.859 11.563 1.00 15.47 121 GLU A CA 1
ATOM 1000 C C . GLU A 1 121 ? 141.420 29.871 10.882 1.00 15.19 121 GLU A C 1
ATOM 1001 O O . GLU A 1 121 ? 141.171 30.806 10.084 1.00 16.85 121 GLU A O 1
ATOM 1007 N N . LEU A 1 122 ? 140.520 28.932 11.113 1.00 15.28 122 LEU A N 1
ATOM 1008 C CA . LEU A 1 122 ? 139.263 28.887 10.462 1.00 13.40 122 LEU A CA 1
ATOM 1009 C C . LEU A 1 122 ? 138.290 29.847 11.125 1.00 13.65 122 LEU A C 1
ATOM 1010 O O . LEU A 1 122 ? 138.162 29.844 12.338 1.00 13.73 122 LEU A O 1
ATOM 1015 N N . GLY A 1 123 ? 137.610 30.698 10.341 1.00 13.51 123 GLY A N 1
ATOM 1016 C CA . GLY A 1 123 ? 136.621 31.577 10.957 1.00 11.74 123 GLY A CA 1
ATOM 1017 C C . GLY A 1 123 ? 135.390 30.838 11.355 1.00 10.93 123 GLY A C 1
ATOM 1018 O O . GLY A 1 123 ? 134.872 30.042 10.572 1.00 12.67 123 GLY A O 1
ATOM 1019 N N . ILE A 1 124 ? 134.874 31.185 12.539 1.00 11.47 124 ILE A N 1
ATOM 1020 C CA . ILE A 1 124 ? 133.629 30.623 13.035 1.00 12.30 124 ILE A CA 1
ATOM 1021 C C . ILE A 1 124 ? 132.649 31.790 13.193 1.00 12.87 124 ILE A C 1
ATOM 1022 O O . ILE A 1 124 ? 132.967 32.764 13.962 1.00 14.42 124 ILE A O 1
ATOM 1027 N N . ILE A 1 125 ? 131.555 31.728 12.499 1.00 11.40 125 ILE A N 1
ATOM 1028 C CA . ILE A 1 125 ? 130.454 32.718 12.568 1.00 12.88 125 ILE A CA 1
ATOM 1029 C C . ILE A 1 125 ? 129.262 32.113 13.245 1.00 10.98 125 ILE A C 1
ATOM 1030 O O . ILE A 1 125 ? 128.671 31.190 12.647 1.00 11.80 125 ILE A O 1
ATOM 1035 N N . THR A 1 126 ? 128.951 32.537 14.455 1.00 12.10 126 THR A N 1
ATOM 1036 C CA . THR A 1 126 ? 127.854 31.969 15.154 1.00 11.57 126 THR A CA 1
ATOM 1037 C C . THR A 1 126 ? 126.566 32.668 14.854 1.00 11.45 126 THR A C 1
ATOM 1038 O O . THR A 1 126 ? 126.616 33.847 14.381 1.00 13.41 126 THR A O 1
ATOM 1042 N N . ASP A 1 127 ? 125.429 32.034 15.037 1.00 12.00 127 ASP A N 1
ATOM 1043 C CA . ASP A 1 127 ? 124.088 32.613 14.729 1.00 11.21 127 ASP A CA 1
ATOM 1044 C C . ASP A 1 127 ? 123.513 33.129 15.998 1.00 11.67 127 ASP A C 1
ATOM 1045 O O . ASP A 1 127 ? 123.254 32.409 16.961 1.00 12.39 127 ASP A O 1
ATOM 1050 N N . VAL A 1 128 ? 123.234 34.439 16.044 1.00 11.61 128 VAL A N 1
ATOM 1051 C CA . VAL A 1 128 ? 122.586 35.097 17.214 1.00 11.36 128 VAL A CA 1
ATOM 1052 C C . VAL A 1 128 ? 121.167 35.293 16.870 1.00 12.95 128 VAL A C 1
ATOM 1053 O O . VAL A 1 128 ? 120.797 36.171 16.086 1.00 12.32 128 VAL A O 1
ATOM 1057 N N . CYS A 1 129 ? 120.285 34.425 17.401 1.00 12.31 129 CYS A N 1
ATOM 1058 C CA . CYS A 1 129 ? 118.871 34.487 17.220 1.00 13.43 129 CYS A CA 1
ATOM 1059 C C . CYS A 1 129 ? 118.227 33.477 18.185 1.00 12.21 129 CYS A C 1
ATOM 1060 O O . CYS A 1 129 ? 118.868 32.488 18.559 1.00 13.95 129 CYS A O 1
ATOM 1063 N N . LEU A 1 130 ? 116.975 33.728 18.536 1.00 11.74 130 LEU A N 1
ATOM 1064 C CA . LEU A 1 130 ? 116.268 32.832 19.475 1.00 12.45 130 LEU A CA 1
ATOM 1065 C C . LEU A 1 130 ? 115.388 31.820 18.773 1.00 14.32 130 LEU A C 1
ATOM 1066 O O . LEU A 1 130 ? 114.877 30.922 19.475 1.00 13.46 130 LEU A O 1
ATOM 1071 N N . CYS A 1 131 ? 115.267 31.808 17.455 1.00 12.92 131 CYS A N 1
ATOM 1072 C CA . CYS A 1 131 ? 114.302 30.952 16.826 1.00 13.71 131 CYS A CA 1
ATOM 1073 C C . CYS A 1 131 ? 114.551 29.472 16.969 1.00 16.12 131 CYS A C 1
ATOM 1074 O O . CYS A 1 131 ? 113.555 28.708 16.889 1.00 16.28 131 CYS A O 1
ATOM 1077 N N A GLU A 1 132 ? 115.775 29.039 17.191 0.50 12.56 132 GLU A N 1
ATOM 1078 N N B GLU A 1 132 ? 115.767 29.017 17.176 0.50 13.26 132 GLU A N 1
ATOM 1079 C CA A GLU A 1 132 ? 116.063 27.610 17.380 0.50 10.63 132 GLU A CA 1
ATOM 1080 C CA B GLU A 1 132 ? 115.974 27.580 17.393 0.50 16.30 132 GLU A CA 1
ATOM 1081 C C A GLU A 1 132 ? 115.860 27.198 18.834 0.50 11.98 132 GLU A C 1
ATOM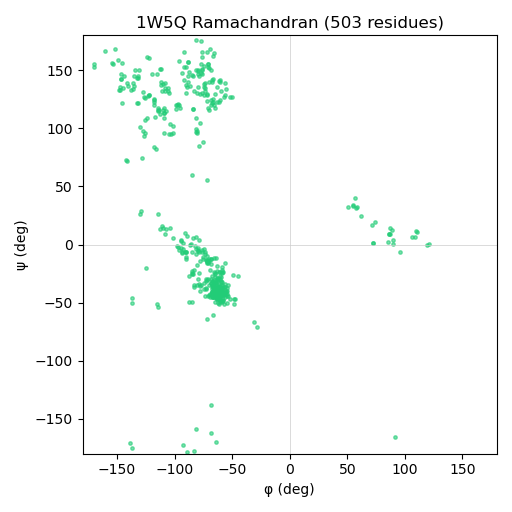 1082 C C B GLU A 1 132 ? 116.039 27.237 18.875 0.50 17.85 132 GLU A C 1
ATOM 1083 O O A GLU A 1 132 ? 116.001 26.004 19.158 0.50 13.96 132 GLU A O 1
ATOM 1084 O O B GLU A 1 132 ? 116.549 26.159 19.264 0.50 14.67 132 GLU A O 1
ATOM 1095 N N . PHE A 1 133 ? 115.530 28.156 19.691 1.00 13.59 133 PHE A N 1
ATOM 1096 C CA . PHE A 1 133 ? 115.526 27.963 21.145 1.00 13.30 133 PHE A CA 1
ATOM 1097 C C . PHE A 1 133 ? 114.173 28.184 21.755 1.00 14.73 133 PHE A C 1
ATOM 1098 O O . PHE A 1 133 ? 113.983 27.793 22.889 1.00 14.83 133 PHE A O 1
ATOM 1106 N N . THR A 1 134 ? 113.252 28.844 21.089 1.00 13.65 134 THR A N 1
ATOM 1107 C CA . THR A 1 134 ? 111.903 29.103 21.561 1.00 13.24 134 THR A CA 1
ATOM 1108 C C . THR A 1 134 ? 111.022 27.908 21.133 1.00 14.46 134 THR A C 1
ATOM 1109 O O . THR A 1 134 ? 111.206 27.323 20.094 1.00 14.83 134 THR A O 1
ATOM 1113 N N . THR A 1 135 ? 110.072 27.576 21.979 1.00 15.17 135 THR A N 1
ATOM 1114 C CA . THR A 1 135 ? 109.098 26.520 21.664 1.00 17.78 135 THR A CA 1
ATOM 1115 C C . THR A 1 135 ? 108.263 26.930 20.486 1.00 20.10 135 THR A C 1
ATOM 1116 O O . THR A 1 135 ? 107.848 26.072 19.704 1.00 20.99 135 THR A O 1
ATOM 1120 N N A HIS A 1 136 ? 107.998 28.219 20.352 0.50 15.82 136 HIS A N 1
ATOM 1121 N N B HIS A 1 136 ? 107.980 28.212 20.305 0.50 15.57 136 HIS A N 1
ATOM 1122 C CA A HIS A 1 136 ? 107.095 28.742 19.351 0.50 12.70 136 HIS A CA 1
ATOM 1123 C CA B HIS A 1 136 ? 107.097 28.683 19.225 0.50 19.72 136 HIS A CA 1
ATOM 1124 C C A HIS A 1 136 ? 107.820 29.069 18.023 0.50 16.09 136 HIS A C 1
ATOM 1125 C C B HIS A 1 136 ? 107.856 28.991 17.939 0.50 19.89 136 HIS A C 1
ATOM 1126 O O A HIS A 1 136 ? 107.146 29.360 17.036 0.50 18.02 136 HIS A O 1
ATOM 1127 O O B HIS A 1 136 ? 107.271 29.199 16.897 0.50 19.05 136 HIS A O 1
ATOM 1140 N N . GLY A 1 137 ? 109.175 29.024 18.015 1.00 15.72 137 GLY A N 1
ATOM 1141 C CA . GLY A 1 137 ? 109.999 29.205 16.837 1.00 16.34 137 GLY A CA 1
ATOM 1142 C C . GLY A 1 137 ? 110.139 30.621 16.312 1.00 16.89 137 GLY A C 1
ATOM 1143 O O . GLY A 1 137 ? 110.765 30.812 15.256 1.00 16.02 137 GLY A O 1
ATOM 1144 N N . GLN A 1 138 ? 109.577 31.621 16.983 1.00 14.59 138 GLN A N 1
ATOM 1145 C CA . GLN A 1 138 ? 109.832 32.974 16.550 1.00 15.37 138 GLN A CA 1
ATOM 1146 C C . GLN A 1 138 ? 111.234 33.381 16.988 1.00 14.12 138 GLN A C 1
ATOM 1147 O O . GLN A 1 138 ? 111.831 32.855 17.903 1.00 15.29 138 GLN A O 1
ATOM 1153 N N . CYS A 1 139 ? 111.745 34.433 16.327 1.00 15.69 139 CYS A N 1
ATOM 1154 C CA . CYS A 1 139 ? 113.086 34.961 16.577 1.00 14.62 139 CYS A CA 1
ATOM 1155 C C . CYS A 1 139 ? 113.336 35.636 17.898 1.00 14.67 139 CYS A C 1
ATOM 1156 O O . CYS A 1 139 ? 114.483 35.841 18.265 1.00 16.72 139 CYS A O 1
ATOM 1159 N N . GLY A 1 140 ? 112.282 36.008 18.577 1.00 16.00 140 GLY A N 1
ATOM 1160 C CA . GLY A 1 140 ? 112.374 36.630 19.862 1.00 15.01 140 GLY A CA 1
ATOM 1161 C C . GLY A 1 140 ? 111.345 36.128 20.848 1.00 16.56 140 GLY A C 1
ATOM 1162 O O . GLY A 1 140 ? 110.579 35.186 20.579 1.00 16.78 140 GLY A O 1
ATOM 1163 N N . ILE A 1 141 ? 111.267 36.802 21.976 1.00 13.93 141 ILE A N 1
ATOM 1164 C CA . ILE A 1 141 ? 110.380 36.554 23.092 1.00 14.34 141 ILE A CA 1
ATOM 1165 C C . ILE A 1 141 ? 109.034 37.164 22.865 1.00 14.76 141 ILE A C 1
ATOM 1166 O O . ILE A 1 141 ? 108.923 38.333 22.465 1.00 15.34 141 ILE A O 1
ATOM 1171 N N . LEU A 1 142 ? 107.950 36.398 23.103 1.00 13.80 142 LEU A N 1
ATOM 1172 C CA . LEU A 1 142 ? 106.588 36.913 22.945 1.00 13.71 142 LEU A CA 1
ATOM 1173 C C . LEU A 1 142 ? 106.055 37.652 24.111 1.00 12.68 142 LEU A C 1
ATOM 1174 O O . LEU A 1 142 ? 106.308 37.316 25.266 1.00 16.10 142 LEU A O 1
ATOM 1179 N N . ASP A 1 143 ? 105.264 38.677 23.827 1.00 15.15 143 ASP A N 1
ATOM 1180 C CA . ASP A 1 143 ? 104.483 39.325 24.845 1.00 14.40 143 ASP A CA 1
ATOM 1181 C C . ASP A 1 143 ? 103.114 38.650 24.996 1.00 19.12 143 ASP A C 1
ATOM 1182 O O . ASP A 1 143 ? 102.823 37.678 24.328 1.00 17.74 143 ASP A O 1
ATOM 1187 N N . ASP A 1 144 ? 102.306 39.188 25.881 1.00 19.03 144 ASP A N 1
ATOM 1188 C CA . ASP A 1 144 ? 101.008 38.509 26.178 1.00 22.27 144 ASP A CA 1
ATOM 1189 C C . ASP A 1 144 ? 99.980 38.693 25.061 1.00 25.74 144 ASP A C 1
ATOM 1190 O O . ASP A 1 144 ? 98.823 38.127 25.173 1.00 25.86 144 ASP A O 1
ATOM 1195 N N . ASP A 1 145 ? 100.286 39.468 23.999 1.00 22.85 145 ASP A N 1
ATOM 1196 C CA . ASP A 1 145 ? 99.486 39.516 22.825 1.00 19.99 145 ASP A CA 1
ATOM 1197 C C . ASP A 1 145 ? 100.017 38.730 21.725 1.00 22.12 145 ASP A C 1
ATOM 1198 O O . ASP A 1 145 ? 99.485 38.822 20.644 1.00 25.31 145 ASP A O 1
ATOM 1203 N N . GLY A 1 146 ? 101.097 37.954 21.902 1.00 18.61 146 GLY A N 1
ATOM 1204 C CA . GLY A 1 146 ? 101.615 37.163 20.892 1.00 19.40 146 GLY A CA 1
ATOM 1205 C C . GLY A 1 146 ? 102.623 37.854 19.948 1.00 21.34 146 GLY A C 1
ATOM 1206 O O . GLY A 1 146 ? 103.063 37.295 18.969 1.00 24.17 146 GLY A O 1
ATOM 1207 N N . TYR A 1 147 ? 103.026 39.070 20.316 1.00 17.78 147 TYR A N 1
ATOM 1208 C CA . TYR A 1 147 ? 103.963 39.842 19.498 1.00 17.35 147 TYR A CA 1
ATOM 1209 C C . TYR A 1 147 ? 105.367 39.628 19.963 1.00 15.05 147 TYR A C 1
ATOM 1210 O O . TYR A 1 147 ? 105.619 39.468 21.156 1.00 15.32 147 TYR A O 1
ATOM 1219 N N . VAL A 1 148 ? 106.320 39.665 19.059 1.00 14.59 148 VAL A N 1
ATOM 1220 C CA . VAL A 1 148 ? 107.670 39.445 19.380 1.00 14.55 148 VAL A CA 1
ATOM 1221 C C . VAL A 1 148 ? 108.261 40.760 19.941 1.00 14.93 148 VAL A C 1
ATOM 1222 O O . VAL A 1 148 ? 108.408 41.778 19.187 1.00 14.56 148 VAL A O 1
ATOM 1226 N N . LEU A 1 149 ? 108.541 40.801 21.228 1.00 12.34 149 LEU A N 1
ATOM 1227 C CA . LEU A 1 149 ? 108.954 42.013 21.935 1.00 12.87 149 LEU A CA 1
ATOM 1228 C C . LEU A 1 149 ? 110.401 42.394 21.535 1.00 16.36 149 LEU A C 1
ATOM 1229 O O . LEU A 1 149 ? 111.353 41.578 21.686 1.00 18.92 149 LEU A O 1
ATOM 1234 N N . ASN A 1 150 ? 110.623 43.604 21.149 1.00 12.10 150 ASN A N 1
ATOM 1235 C CA . ASN A 1 150 ? 111.908 43.996 20.652 1.00 11.32 150 ASN A CA 1
ATOM 1236 C C . ASN A 1 150 ? 113.008 43.970 21.713 1.00 11.25 150 ASN A C 1
ATOM 1237 O O . ASN A 1 150 ? 113.985 43.264 21.614 1.00 11.32 150 ASN A O 1
ATOM 1242 N N . ASP A 1 151 ? 112.841 44.770 22.758 1.00 11.50 151 ASP A N 1
ATOM 1243 C CA . ASP A 1 151 ? 113.932 45.082 23.665 1.00 11.70 151 ASP A CA 1
ATOM 1244 C C . ASP A 1 151 ? 114.221 43.937 24.651 1.00 11.07 151 ASP A C 1
ATOM 1245 O O . ASP A 1 151 ? 115.365 43.633 24.968 1.00 12.81 151 ASP A O 1
ATOM 1250 N N . VAL A 1 152 ? 113.158 43.261 25.068 1.00 12.31 152 VAL A N 1
ATOM 1251 C CA . VAL A 1 152 ? 113.341 42.046 25.880 1.00 13.97 152 VAL A CA 1
ATOM 1252 C C . VAL A 1 152 ? 114.055 40.975 25.133 1.00 12.48 152 VAL A C 1
ATOM 1253 O O . VAL A 1 152 ? 114.935 40.298 25.672 1.00 12.35 152 VAL A O 1
ATOM 1257 N N . SER A 1 153 ? 113.784 40.839 23.849 1.00 11.42 153 SER A N 1
ATOM 1258 C CA . SER A 1 153 ? 114.490 39.874 23.034 1.00 12.00 153 SER A CA 1
ATOM 1259 C C . SER A 1 153 ? 115.961 40.217 22.949 1.00 12.05 153 SER A C 1
ATOM 1260 O O . SER A 1 153 ? 116.802 39.352 23.011 1.00 12.68 153 SER A O 1
ATOM 1263 N N . ILE A 1 154 ? 116.270 41.518 22.767 1.00 11.92 154 ILE A N 1
ATOM 1264 C CA . ILE A 1 154 ? 117.653 41.953 22.724 1.00 12.05 154 ILE A CA 1
ATOM 1265 C C . ILE A 1 154 ? 118.413 41.535 23.981 1.00 12.06 154 ILE A C 1
ATOM 1266 O O . ILE A 1 154 ? 119.556 41.100 23.902 1.00 11.97 154 ILE A O 1
ATOM 1271 N N A ASP A 1 155 ? 117.756 41.561 25.121 0.70 10.71 155 ASP A N 1
ATOM 1272 N N B ASP A 1 155 ? 117.776 41.606 25.139 0.30 15.26 155 ASP A N 1
ATOM 1273 C CA A ASP A 1 155 ? 118.444 41.149 26.348 0.70 14.28 155 ASP A CA 1
ATOM 1274 C CA B ASP A 1 155 ? 118.460 41.182 26.359 0.30 16.55 155 ASP A CA 1
ATOM 1275 C C A ASP A 1 155 ? 118.948 39.746 26.223 0.70 11.12 155 ASP A C 1
ATOM 1276 C C B ASP A 1 155 ? 118.914 39.741 26.314 0.30 15.14 155 ASP A C 1
ATOM 1277 O O A ASP A 1 155 ? 120.109 39.434 26.589 0.70 14.13 155 ASP A O 1
ATOM 1278 O O B ASP A 1 155 ? 119.980 39.426 26.872 0.30 10.91 155 ASP A O 1
ATOM 1287 N N . VAL A 1 156 ? 118.128 38.858 25.689 1.00 12.93 156 VAL A N 1
ATOM 1288 C CA . VAL A 1 156 ? 118.536 37.468 25.553 1.00 11.83 156 VAL A CA 1
ATOM 1289 C C . VAL A 1 156 ? 119.599 37.292 24.456 1.00 12.66 156 VAL A C 1
ATOM 1290 O O . VAL A 1 156 ? 120.563 36.565 24.612 1.00 12.43 156 VAL A O 1
ATOM 1294 N N . LEU A 1 157 ? 119.443 38.032 23.326 1.00 11.21 157 LEU A N 1
ATOM 1295 C CA . LEU A 1 157 ? 120.397 37.997 22.245 1.00 11.07 157 LEU A CA 1
ATOM 1296 C C . LEU A 1 157 ? 121.755 38.489 22.687 1.00 11.28 157 LEU A C 1
ATOM 1297 O O . LEU A 1 157 ? 122.789 37.944 22.282 1.00 12.05 157 LEU A O 1
ATOM 1302 N N . VAL A 1 158 ? 121.807 39.479 23.557 1.00 11.52 158 VAL A N 1
ATOM 1303 C CA . VAL A 1 158 ? 123.072 39.910 24.109 1.00 11.63 158 VAL A CA 1
ATOM 1304 C C . VAL A 1 158 ? 123.790 38.815 24.913 1.00 11.99 158 VAL A C 1
ATOM 1305 O O . VAL A 1 158 ? 124.960 38.593 24.755 1.00 12.69 158 VAL A O 1
ATOM 1309 N N A ARG A 1 159 ? 123.036 38.127 25.780 0.70 12.77 159 ARG A N 1
ATOM 1310 N N B ARG A 1 159 ? 123.010 38.170 25.774 0.30 12.18 159 ARG A N 1
ATOM 1311 C CA A ARG A 1 159 ? 123.637 37.050 26.533 0.70 11.29 159 ARG A CA 1
ATOM 1312 C CA B ARG A 1 159 ? 123.495 37.065 26.550 0.30 13.14 159 ARG A CA 1
ATOM 1313 C C A ARG A 1 159 ? 124.109 35.961 25.623 0.70 13.28 159 ARG A C 1
ATOM 1314 C C B ARG A 1 159 ? 124.065 35.998 25.658 0.30 7.94 159 ARG A C 1
ATOM 1315 O O A ARG A 1 159 ? 125.155 35.350 25.833 0.70 11.84 159 ARG A O 1
ATOM 1316 O O B ARG A 1 159 ? 125.144 35.472 25.928 0.30 16.57 159 ARG A O 1
ATOM 1331 N N . GLN A 1 160 ? 123.334 35.683 24.587 1.00 11.74 160 GLN A N 1
ATOM 1332 C CA . GLN A 1 160 ? 123.782 34.708 23.613 1.00 11.74 160 GLN A CA 1
ATOM 1333 C C . GLN A 1 160 ? 125.085 35.073 22.934 1.00 10.88 160 GLN A C 1
ATOM 1334 O O . GLN A 1 160 ? 126.024 34.292 22.847 1.00 12.56 160 GLN A O 1
ATOM 1340 N N . ALA A 1 161 ? 125.120 36.302 22.406 1.00 12.15 161 ALA A N 1
ATOM 1341 C CA . ALA A 1 161 ? 126.335 36.775 21.738 1.00 13.11 161 ALA A CA 1
ATOM 1342 C C . ALA A 1 161 ? 127.534 36.745 22.633 1.00 11.13 161 ALA A C 1
ATOM 1343 O O . ALA A 1 161 ? 128.605 36.335 22.245 1.00 12.02 161 ALA A O 1
ATOM 1345 N N . LEU A 1 162 ? 127.343 37.130 23.895 1.00 11.69 162 LEU A N 1
ATOM 1346 C CA . LEU A 1 162 ? 128.437 37.045 24.867 1.00 12.62 162 LEU A CA 1
ATOM 1347 C C . LEU A 1 162 ? 128.917 35.622 25.060 1.00 13.53 162 LEU A C 1
ATOM 1348 O O . LEU A 1 162 ? 130.122 35.392 25.166 1.00 13.42 162 LEU A O 1
ATOM 1353 N N . SER A 1 163 ? 127.994 34.706 25.137 1.00 11.48 163 SER A N 1
ATOM 1354 C CA . SER A 1 163 ? 128.366 33.291 25.308 1.00 11.93 163 SER A CA 1
ATOM 1355 C C . SER A 1 163 ? 129.135 32.756 24.111 1.00 14.20 163 SER A C 1
ATOM 1356 O O . SER A 1 163 ? 130.061 31.921 24.211 1.00 14.65 163 SER A O 1
ATOM 1359 N N . HIS A 1 164 ? 128.815 33.244 22.899 1.00 12.15 164 HIS A N 1
ATOM 1360 C CA . HIS A 1 164 ? 129.564 32.879 21.721 1.00 12.29 164 HIS A CA 1
ATOM 1361 C C . HIS A 1 164 ? 130.981 33.429 21.728 1.00 13.04 164 HIS A C 1
ATOM 1362 O O . HIS A 1 164 ? 131.946 32.767 21.384 1.00 13.17 164 HIS A O 1
ATOM 1369 N N . ALA A 1 165 ? 131.110 34.676 22.121 1.00 13.28 165 ALA A N 1
ATOM 1370 C CA . ALA A 1 165 ? 132.395 35.315 22.278 1.00 12.35 165 ALA A CA 1
ATOM 1371 C C . ALA A 1 165 ? 133.252 34.552 23.299 1.00 14.43 165 ALA A C 1
ATOM 1372 O O . ALA A 1 165 ? 134.423 34.349 23.100 1.00 14.11 165 ALA A O 1
ATOM 1374 N N A GLU A 1 166 ? 132.658 34.136 24.409 0.50 16.21 166 GLU A N 1
ATOM 1375 N N B GLU A 1 166 ? 132.618 34.138 24.378 0.50 11.00 166 GLU A N 1
ATOM 1376 C CA A GLU A 1 166 ? 133.413 33.383 25.435 0.50 14.09 166 GLU A CA 1
ATOM 1377 C CA B GLU A 1 166 ? 133.321 33.441 25.441 0.50 14.93 166 GLU A CA 1
ATOM 1378 C C A GLU A 1 166 ? 133.886 32.072 24.888 0.50 16.37 166 GLU A C 1
ATOM 1379 C C B GLU A 1 166 ? 133.778 32.091 24.991 0.50 12.87 166 GLU A C 1
ATOM 1380 O O A GLU A 1 166 ? 134.992 31.588 25.216 0.50 14.89 166 GLU A O 1
ATOM 1381 O O B GLU A 1 166 ? 134.769 31.584 25.548 0.50 17.86 166 GLU A O 1
ATOM 1392 N N . ALA A 1 167 ? 133.070 31.488 24.045 1.00 13.63 167 ALA A N 1
ATOM 1393 C CA . ALA A 1 167 ? 133.405 30.200 23.425 1.00 13.43 167 ALA A CA 1
ATOM 1394 C C . ALA A 1 167 ? 134.526 30.347 22.405 1.00 16.59 167 ALA A C 1
ATOM 1395 O O . ALA A 1 167 ? 135.055 29.360 21.912 1.00 16.86 167 ALA A O 1
ATOM 1397 N N . GLY A 1 168 ? 134.889 31.575 22.002 1.00 14.86 168 GLY A N 1
ATOM 1398 C CA . GLY A 1 168 ? 135.970 31.824 21.047 1.00 15.02 168 GLY A CA 1
ATOM 1399 C C . GLY A 1 168 ? 135.530 32.237 19.645 1.00 13.46 168 GLY A C 1
ATOM 1400 O O . GLY A 1 168 ? 136.400 32.386 18.761 1.00 14.56 168 GLY A O 1
ATOM 1401 N N . ALA A 1 169 ? 134.227 32.480 19.411 1.00 13.63 169 ALA A N 1
ATOM 1402 C CA . ALA A 1 169 ? 133.813 32.852 18.042 1.00 12.45 169 ALA A CA 1
ATOM 1403 C C . ALA A 1 169 ? 134.462 34.162 17.643 1.00 13.04 169 ALA A C 1
ATOM 1404 O O . ALA A 1 169 ? 134.470 35.097 18.417 1.00 12.76 169 ALA A O 1
ATOM 1406 N N . GLN A 1 170 ? 134.984 34.233 16.438 1.00 12.69 170 GLN A N 1
ATOM 1407 C CA . GLN A 1 170 ? 135.545 35.502 15.950 1.00 10.94 170 GLN A CA 1
ATOM 1408 C C . GLN A 1 170 ? 134.470 36.394 15.392 1.00 12.02 170 GLN A C 1
ATOM 1409 O O . GLN A 1 170 ? 134.691 37.623 15.328 1.00 12.67 170 GLN A O 1
ATOM 1415 N N . VAL A 1 171 ? 133.339 35.840 14.989 1.00 10.49 171 VAL A N 1
ATOM 1416 C CA . VAL A 1 171 ? 132.229 36.594 14.422 1.00 12.00 171 VAL A CA 1
ATOM 1417 C C . VAL A 1 171 ? 130.938 36.109 15.020 1.00 12.83 171 VAL A C 1
ATOM 1418 O O . VAL A 1 171 ? 130.691 34.909 15.076 1.00 11.93 171 VAL A O 1
ATOM 1422 N N . VAL A 1 172 ? 130.065 37.007 15.434 1.00 10.64 172 VAL A N 1
ATOM 1423 C CA . VAL A 1 172 ? 128.690 36.706 15.805 1.00 10.68 172 VAL A CA 1
ATOM 1424 C C . VAL A 1 172 ? 127.804 37.347 14.758 1.00 10.59 172 VAL A C 1
ATOM 1425 O O . VAL A 1 172 ? 128.023 38.520 14.344 1.00 11.33 172 VAL A O 1
ATOM 1429 N N . ALA A 1 173 ? 126.742 36.680 14.324 1.00 10.93 173 ALA A N 1
ATOM 1430 C CA . ALA A 1 173 ? 125.893 37.177 13.232 1.00 11.14 173 ALA A CA 1
ATOM 1431 C C . ALA A 1 173 ? 124.461 37.169 13.716 1.00 10.87 173 ALA A C 1
ATOM 1432 O O . ALA A 1 173 ? 123.722 36.142 13.693 1.00 10.49 173 ALA A O 1
ATOM 1434 N N . PRO A 1 174 ? 123.964 38.311 14.177 1.00 10.06 174 PRO A N 1
ATOM 1435 C CA . PRO A 1 174 ? 122.587 38.424 14.635 1.00 10.93 174 PRO A CA 1
ATOM 1436 C C . PRO A 1 174 ? 121.650 38.350 13.450 1.00 10.76 174 PRO A C 1
ATOM 1437 O O . PRO A 1 174 ? 121.628 39.254 12.559 1.00 11.12 174 PRO A O 1
ATOM 1441 N N . SER A 1 175 ? 120.787 37.325 13.418 1.00 12.17 175 SER A N 1
ATOM 1442 C CA . SER A 1 175 ? 119.870 37.067 12.340 1.00 10.85 175 SER A CA 1
ATOM 1443 C C . SER A 1 175 ? 118.417 37.305 12.690 1.00 11.11 175 SER A C 1
ATOM 1444 O O . SER A 1 175 ? 117.494 36.876 11.947 1.00 12.54 175 SER A O 1
ATOM 1447 N N . ASP A 1 176 ? 118.218 37.990 13.802 1.00 10.67 176 ASP A N 1
ATOM 1448 C CA . ASP A 1 176 ? 116.940 38.209 14.496 1.00 11.51 176 ASP A CA 1
ATOM 1449 C C . ASP A 1 176 ? 116.019 39.274 13.948 1.00 12.23 176 ASP A C 1
ATOM 1450 O O . ASP A 1 176 ? 114.819 39.238 14.178 1.00 12.23 176 ASP A O 1
ATOM 1455 N N . MET A 1 177 ? 116.562 40.338 13.314 1.00 10.49 177 MET A N 1
ATOM 1456 C CA . MET A 1 177 ? 115.761 41.495 12.887 1.00 11.13 177 MET A CA 1
ATOM 1457 C C . MET A 1 177 ? 115.013 42.205 13.983 1.00 10.48 177 MET A C 1
ATOM 1458 O O . MET A 1 177 ? 113.989 42.812 13.716 1.00 11.50 177 MET A O 1
ATOM 1463 N N . MET A 1 178 ? 115.545 42.241 15.183 1.00 10.00 178 MET A N 1
ATOM 1464 C CA . MET A 1 178 ? 115.087 43.194 16.172 1.00 9.75 178 MET A CA 1
ATOM 1465 C C . MET A 1 178 ? 115.700 44.576 15.883 1.00 10.82 178 MET A C 1
ATOM 1466 O O . MET A 1 178 ? 116.864 44.648 15.411 1.00 11.54 178 MET A O 1
ATOM 1471 N N . ASP A 1 179 ? 115.023 45.666 16.107 1.00 10.12 179 ASP A N 1
ATOM 1472 C CA . ASP A 1 179 ? 115.573 46.992 15.957 1.00 10.20 179 ASP A CA 1
ATOM 1473 C C . ASP A 1 179 ? 116.642 47.155 17.018 1.00 10.97 179 ASP A C 1
ATOM 1474 O O . ASP A 1 179 ? 116.481 46.791 18.177 1.00 11.38 179 ASP A O 1
ATOM 1479 N N . GLY A 1 180 ? 117.737 47.843 16.677 1.00 9.93 180 GLY A N 1
ATOM 1480 C CA . GLY A 1 180 ? 118.753 48.219 17.623 1.00 10.31 180 GLY A CA 1
ATOM 1481 C C . GLY A 1 180 ? 119.663 47.156 18.161 1.00 10.65 180 GLY A C 1
ATOM 1482 O O . GLY A 1 180 ? 120.512 47.434 19.008 1.00 11.56 180 GLY A O 1
ATOM 1483 N N . ARG A 1 181 ? 119.509 45.881 17.723 1.00 10.58 181 ARG A N 1
ATOM 1484 C CA . ARG A 1 181 ? 120.268 44.817 18.381 1.00 10.71 181 ARG A CA 1
ATOM 1485 C C . ARG A 1 181 ? 121.748 44.873 18.136 1.00 9.82 181 ARG A C 1
ATOM 1486 O O . ARG A 1 181 ? 122.551 44.468 18.954 1.00 10.27 181 ARG A O 1
ATOM 1494 N N . ILE A 1 182 ? 122.147 45.404 16.963 1.00 9.70 182 ILE A N 1
ATOM 1495 C CA . ILE A 1 182 ? 123.574 45.491 16.654 1.00 9.84 182 ILE A CA 1
ATOM 1496 C C . ILE A 1 182 ? 124.250 46.403 17.667 1.00 9.61 182 ILE A C 1
ATOM 1497 O O . ILE A 1 182 ? 125.278 46.055 18.190 1.00 10.51 182 ILE A O 1
ATOM 1502 N N . GLY A 1 183 ? 123.669 47.569 17.955 1.00 9.83 183 GLY A N 1
ATOM 1503 C CA . GLY A 1 183 ? 124.298 48.438 18.923 1.00 10.14 183 GLY A CA 1
ATOM 1504 C C . GLY A 1 183 ? 124.344 47.884 20.315 1.00 10.85 183 GLY A C 1
ATOM 1505 O O . GLY A 1 183 ? 125.307 48.055 21.039 1.00 10.78 183 GLY A O 1
ATOM 1506 N N . ALA A 1 184 ? 123.263 47.182 20.694 1.00 10.11 184 ALA A N 1
ATOM 1507 C CA . ALA A 1 184 ? 123.232 46.609 22.020 1.00 10.24 184 ALA A CA 1
ATOM 1508 C C . ALA A 1 184 ? 124.259 45.502 22.148 1.00 10.57 184 ALA A C 1
ATOM 1509 O O . ALA A 1 184 ? 124.947 45.395 23.190 1.00 11.32 184 ALA A O 1
ATOM 1511 N N . ILE A 1 185 ? 124.373 44.644 21.155 1.00 10.55 185 ILE A N 1
ATOM 1512 C CA . ILE A 1 185 ? 125.378 43.613 21.196 1.00 9.48 185 ILE A CA 1
ATOM 1513 C C . ILE A 1 185 ? 126.780 44.183 21.200 1.00 10.06 185 ILE A C 1
ATOM 1514 O O . ILE A 1 185 ? 127.692 43.739 21.927 1.00 11.27 185 ILE A O 1
ATOM 1519 N N . ARG A 1 186 ? 127.017 45.177 20.348 1.00 10.38 186 ARG A N 1
ATOM 1520 C CA . ARG A 1 186 ? 128.321 45.851 20.277 1.00 9.93 186 ARG A CA 1
ATOM 1521 C C . ARG A 1 186 ? 128.655 46.449 21.594 1.00 11.12 186 ARG A C 1
ATOM 1522 O O . ARG A 1 186 ? 129.826 46.254 22.056 1.00 11.91 186 ARG A O 1
ATOM 1530 N N A GLU A 1 187 ? 127.733 47.145 22.266 0.70 10.61 187 GLU A N 1
ATOM 1531 N N B GLU A 1 187 ? 127.730 47.150 22.234 0.30 11.21 187 GLU A N 1
ATOM 1532 C CA A GLU A 1 187 ? 128.070 47.731 23.561 0.70 11.02 187 GLU A CA 1
ATOM 1533 C CA B GLU A 1 187 ? 128.051 47.770 23.501 0.30 11.36 187 GLU A CA 1
ATOM 1534 C C A GLU A 1 187 ? 128.484 46.647 24.521 0.70 10.89 187 GLU A C 1
ATOM 1535 C C B GLU A 1 187 ? 128.373 46.730 24.572 0.30 16.54 187 GLU A C 1
ATOM 1536 O O A GLU A 1 187 ? 129.446 46.781 25.270 0.70 13.43 187 GLU A O 1
ATOM 1537 O O B GLU A 1 187 ? 129.200 46.986 25.435 0.30 9.59 187 GLU A O 1
ATOM 1548 N N . ALA A 1 188 ? 127.706 45.575 24.524 1.00 11.41 188 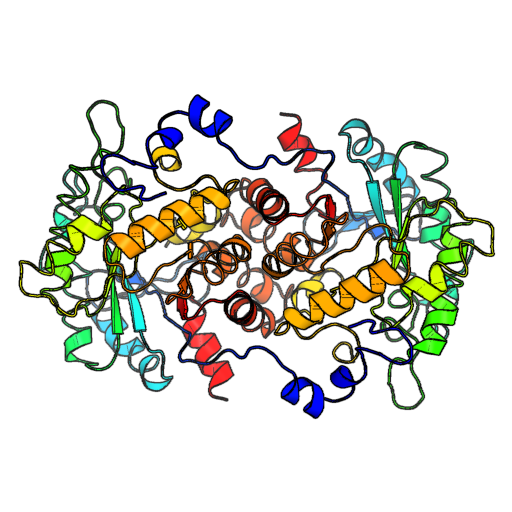ALA A N 1
ATOM 1549 C CA . ALA A 1 188 ? 127.975 44.500 25.457 1.00 11.42 188 ALA A CA 1
ATOM 1550 C C . ALA A 1 188 ? 129.353 43.889 25.214 1.00 12.62 188 ALA A C 1
ATOM 1551 O O . ALA A 1 188 ? 130.142 43.592 26.136 1.00 13.26 188 ALA A O 1
ATOM 1553 N N . LEU A 1 189 ? 129.675 43.610 23.958 1.00 11.77 189 LEU A N 1
ATOM 1554 C CA . LEU A 1 189 ? 130.995 43.070 23.601 1.00 13.31 189 LEU A CA 1
ATOM 1555 C C . LEU A 1 189 ? 132.098 43.985 24.037 1.00 12.32 189 LEU A C 1
ATOM 1556 O O . LEU A 1 189 ? 133.110 43.549 24.624 1.00 12.91 189 LEU A O 1
ATOM 1561 N N . GLU A 1 190 ? 131.957 45.245 23.740 1.00 11.25 190 GLU A N 1
ATOM 1562 C CA . GLU A 1 190 ? 132.984 46.239 24.137 1.00 11.54 190 GLU A CA 1
ATOM 1563 C C . GLU A 1 190 ? 133.139 46.282 25.646 1.00 13.91 190 GLU A C 1
ATOM 1564 O O . GLU A 1 190 ? 134.309 46.264 26.145 1.00 14.83 190 GLU A O 1
ATOM 1570 N N A SER A 1 191 ? 132.043 46.344 26.377 0.80 13.42 191 SER A N 1
ATOM 1571 N N B SER A 1 191 ? 132.042 46.329 26.380 0.20 13.82 191 SER A N 1
ATOM 1572 C CA A SER A 1 191 ? 132.106 46.420 27.851 0.80 15.42 191 SER A CA 1
ATOM 1573 C CA B SER A 1 191 ? 132.131 46.465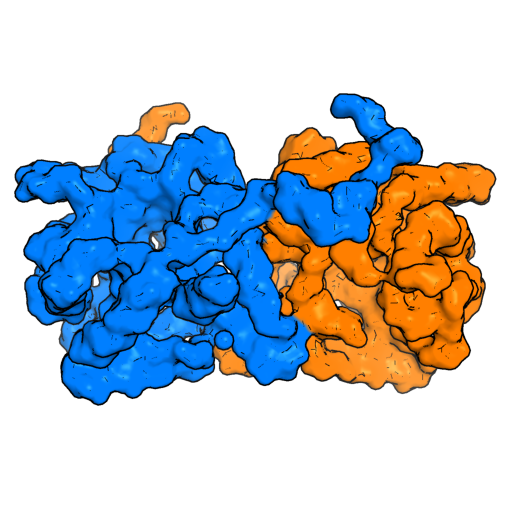 27.825 0.20 14.83 191 SER A CA 1
ATOM 1574 C C A SER A 1 191 ? 132.764 45.211 28.400 0.80 14.40 191 SER A C 1
ATOM 1575 C C B SER A 1 191 ? 132.614 45.198 28.511 0.20 17.02 191 SER A C 1
ATOM 1576 O O A SER A 1 191 ? 133.504 45.366 29.425 0.80 18.32 191 SER A O 1
ATOM 1577 O O B SER A 1 191 ? 133.023 45.290 29.686 0.20 11.53 191 SER A O 1
ATOM 1582 N N . ALA A 1 192 ? 132.565 44.042 27.827 1.00 13.67 192 ALA A N 1
ATOM 1583 C CA . ALA A 1 192 ? 133.095 42.805 28.348 1.00 15.12 192 ALA A CA 1
ATOM 1584 C C . ALA A 1 192 ? 134.530 42.597 27.905 1.00 18.79 192 ALA A C 1
ATOM 1585 O O . ALA A 1 192 ? 135.154 41.604 28.314 1.00 19.27 192 ALA A O 1
ATOM 1587 N N . GLY A 1 193 ? 135.107 43.451 27.095 1.00 14.58 193 GLY A N 1
ATOM 1588 C CA . GLY A 1 193 ? 136.462 43.237 26.600 1.00 15.22 193 GLY A CA 1
ATOM 1589 C C . GLY A 1 193 ? 136.648 42.468 25.315 1.00 16.02 193 GLY A C 1
ATOM 1590 O O . GLY A 1 193 ? 137.760 42.097 24.971 1.00 17.08 193 GLY A O 1
ATOM 1591 N N . HIS A 1 194 ? 135.542 42.088 24.643 1.00 13.95 194 HIS A N 1
ATOM 1592 C CA . HIS A 1 194 ? 135.552 41.359 23.382 1.00 13.37 194 HIS A CA 1
ATOM 1593 C C . HIS A 1 194 ? 135.699 42.365 22.247 1.00 12.65 194 HIS A C 1
ATOM 1594 O O . HIS A 1 194 ? 134.884 42.446 21.364 1.00 12.84 194 HIS A O 1
ATOM 1601 N N . THR A 1 195 ? 136.796 43.078 22.305 1.00 12.47 195 THR A N 1
ATOM 1602 C CA . THR A 1 195 ? 137.067 44.188 21.443 1.00 13.56 195 THR A CA 1
ATOM 1603 C C . THR A 1 195 ? 137.058 43.824 19.993 1.00 13.51 195 THR A C 1
ATOM 1604 O O . THR A 1 195 ? 136.686 44.641 19.127 1.00 12.98 195 THR A O 1
ATOM 1608 N N . ASN A 1 196 ? 137.543 42.644 19.605 1.00 12.32 196 ASN A N 1
ATOM 1609 C CA . ASN A 1 196 ? 137.744 42.259 18.217 1.00 11.07 196 ASN A CA 1
ATOM 1610 C C . ASN A 1 196 ? 136.768 41.232 17.698 1.00 12.17 196 ASN A C 1
ATOM 1611 O O . ASN A 1 196 ? 136.916 40.802 16.533 1.00 12.80 196 ASN A O 1
ATOM 1616 N N . VAL A 1 197 ? 135.711 40.920 18.471 1.00 10.81 197 VAL A N 1
ATOM 1617 C CA . VAL A 1 197 ? 134.692 40.038 17.935 1.00 12.34 197 VAL A CA 1
ATOM 1618 C C . VAL A 1 197 ? 133.908 40.820 16.887 1.00 11.28 197 VAL A C 1
ATOM 1619 O O . VAL A 1 197 ? 133.340 41.909 17.196 1.00 11.49 197 VAL A O 1
ATOM 1623 N N . ARG A 1 198 ? 133.847 40.322 15.685 1.00 10.74 198 ARG A N 1
ATOM 1624 C CA . ARG A 1 198 ? 133.102 40.963 14.646 1.00 10.70 198 ARG A CA 1
ATOM 1625 C C . ARG A 1 198 ? 131.667 40.685 14.757 1.00 10.80 198 ARG A C 1
ATOM 1626 O O . ARG A 1 198 ? 131.232 39.621 15.262 1.00 11.85 198 ARG A O 1
ATOM 1634 N N . VAL A 1 199 ? 130.857 41.644 14.320 1.00 10.17 199 VAL A N 1
ATOM 1635 C CA . VAL A 1 199 ? 129.412 41.514 14.233 1.00 10.00 199 VAL A CA 1
ATOM 1636 C C . VAL A 1 199 ? 129.039 41.569 12.772 1.00 10.57 199 VAL A C 1
ATOM 1637 O O . VAL A 1 199 ? 129.249 42.612 12.097 1.00 11.21 199 VAL A O 1
ATOM 1641 N N . MET A 1 200 ? 128.466 40.514 12.242 1.00 10.35 200 MET A N 1
ATOM 1642 C CA . MET A 1 200 ? 127.993 40.399 10.887 1.00 10.30 200 MET A CA 1
ATOM 1643 C C . MET A 1 200 ? 126.528 40.530 10.945 1.00 11.21 200 MET A C 1
ATOM 1644 O O . MET A 1 200 ? 125.789 39.566 11.280 1.00 11.61 200 MET A O 1
ATOM 1649 N N . ALA A 1 201 ? 125.999 41.741 10.728 1.00 9.91 201 ALA A N 1
ATOM 1650 C CA . ALA A 1 201 ? 124.594 42.017 10.884 1.00 10.24 201 ALA A CA 1
ATOM 1651 C C . ALA A 1 201 ? 123.836 41.383 9.717 1.00 10.90 201 ALA A C 1
ATOM 1652 O O . ALA A 1 201 ? 124.181 41.590 8.553 1.00 10.66 201 ALA A O 1
ATOM 1654 N N . TYR A 1 202 ? 122.750 40.664 9.995 1.00 11.33 202 TYR A N 1
ATOM 1655 C CA . TYR A 1 202 ? 121.716 40.403 8.980 1.00 10.28 202 TYR A CA 1
ATOM 1656 C C . TYR A 1 202 ? 120.894 41.663 8.954 1.00 11.77 202 TYR A C 1
ATOM 1657 O O . TYR A 1 202 ? 120.003 41.872 9.733 1.00 11.56 202 TYR A O 1
ATOM 1666 N N . SER A 1 203 ? 121.214 42.561 8.009 1.00 11.12 203 SER A N 1
ATOM 1667 C CA . SER A 1 203 ? 120.661 43.899 8.007 1.00 9.62 203 SER A CA 1
ATOM 1668 C C . SER A 1 203 ? 119.332 43.967 7.328 1.00 10.27 203 SER A C 1
ATOM 1669 O O . SER A 1 203 ? 118.377 44.567 7.805 1.00 10.93 203 SER A O 1
ATOM 1672 N N . ALA A 1 204 ? 119.286 43.394 6.118 1.00 10.40 204 ALA A N 1
ATOM 1673 C CA . ALA A 1 204 ? 118.111 43.351 5.250 1.00 10.88 204 ALA A CA 1
ATOM 1674 C C . ALA A 1 204 ? 117.789 41.850 5.086 1.00 10.60 204 ALA A C 1
ATOM 1675 O O . ALA A 1 204 ? 118.182 41.231 4.092 1.00 11.38 204 ALA A O 1
ATOM 1677 N N . LYS A 1 205 ? 117.059 41.299 6.035 1.00 11.28 205 LYS A N 1
ATOM 1678 C CA . LYS A 1 205 ? 116.601 39.930 6.016 1.00 10.76 205 LYS A CA 1
ATOM 1679 C C . LYS A 1 205 ? 115.108 39.947 5.791 1.00 11.53 205 LYS A C 1
ATOM 1680 O O . LYS A 1 205 ? 114.345 40.565 6.561 1.00 11.76 205 LYS A O 1
ATOM 1686 N N . TYR A 1 206 ? 114.658 39.360 4.670 1.00 11.15 206 TYR A N 1
ATOM 1687 C CA . TYR A 1 206 ? 113.286 39.458 4.211 1.00 11.51 206 TYR A CA 1
ATOM 1688 C C . TYR A 1 206 ? 112.425 38.315 4.736 1.00 11.81 206 TYR A C 1
ATOM 1689 O O . TYR A 1 206 ? 112.899 37.207 4.936 1.00 11.79 206 TYR A O 1
ATOM 1698 N N . ALA A 1 207 ? 111.151 38.603 4.860 1.00 11.37 207 ALA A N 1
ATOM 1699 C CA . ALA A 1 207 ? 110.104 37.610 5.157 1.00 12.88 207 ALA A CA 1
ATOM 1700 C C . ALA A 1 207 ? 109.803 36.805 3.938 1.00 16.18 207 ALA A C 1
ATOM 1701 O O . ALA A 1 207 ? 108.883 37.120 3.201 1.00 21.21 207 ALA A O 1
ATOM 1703 N N . SER A 1 208 ? 110.534 35.725 3.748 1.00 13.99 208 SER A N 1
ATOM 1704 C CA . SER A 1 208 ? 110.665 35.062 2.409 1.00 15.59 208 SER A CA 1
ATOM 1705 C C . SER A 1 208 ? 110.182 33.649 2.418 1.00 15.65 208 SER A C 1
ATOM 1706 O O . SER A 1 208 ? 110.353 32.913 3.410 1.00 18.46 208 SER A O 1
ATOM 1709 N N . ALA A 1 209 ? 109.622 33.213 1.286 1.00 15.66 209 ALA A N 1
ATOM 1710 C CA . ALA A 1 209 ? 109.283 31.811 1.078 1.00 15.47 209 ALA A CA 1
ATOM 1711 C C . ALA A 1 209 ? 110.476 30.936 0.787 1.00 17.35 209 ALA A C 1
ATOM 1712 O O . ALA A 1 209 ? 110.425 29.700 0.807 1.00 18.64 209 ALA A O 1
ATOM 1714 N N . TYR A 1 210 ? 111.630 31.547 0.508 1.00 15.73 210 TYR A N 1
ATOM 1715 C CA . TYR A 1 210 ? 112.804 30.800 0.136 1.00 14.59 210 TYR A CA 1
ATOM 1716 C C . TYR A 1 210 ? 113.479 30.060 1.281 1.00 15.82 210 TYR A C 1
ATOM 1717 O O . TYR A 1 210 ? 114.368 29.250 1.065 1.00 14.80 210 TYR A O 1
ATOM 1726 N N . TYR A 1 211 ? 113.047 30.298 2.523 1.00 16.34 211 TYR A N 1
ATOM 1727 C CA . TYR A 1 211 ? 113.592 29.597 3.651 1.00 17.30 211 TYR A CA 1
ATOM 1728 C C . TYR A 1 211 ? 112.976 28.176 3.875 1.00 30.22 211 TYR A C 1
ATOM 1729 O O . TYR A 1 211 ? 113.405 27.468 4.802 1.00 31.08 211 TYR A O 1
ATOM 1738 N N . GLY A 1 212 ? 111.986 27.770 3.085 1.00 26.85 212 GLY A N 1
ATOM 1739 C CA . GLY A 1 212 ? 111.382 26.396 3.331 1.00 26.23 212 GLY A CA 1
ATOM 1740 C C . GLY A 1 212 ? 112.289 25.258 3.900 1.00 54.12 212 GLY A C 1
ATOM 1741 O O . GLY A 1 212 ? 112.082 24.761 5.042 1.00 45.76 212 GLY A O 1
ATOM 1742 N N . PRO A 1 213 ? 113.293 24.801 3.111 1.00 36.91 213 PRO A N 1
ATOM 1743 C CA . PRO A 1 213 ? 114.191 23.655 3.435 1.00 35.76 213 PRO A CA 1
ATOM 1744 C C . PRO A 1 213 ? 115.049 23.739 4.721 1.00 43.56 213 PRO A C 1
ATOM 1745 O O . PRO A 1 213 ? 115.415 22.692 5.348 1.00 34.72 213 PRO A O 1
ATOM 1749 N N . PHE A 1 214 ? 115.377 24.967 5.119 1.00 50.64 214 PHE A N 1
ATOM 1750 C CA . PHE A 1 214 ? 116.083 25.206 6.390 1.00 51.99 214 PHE A CA 1
ATOM 1751 C C . PHE A 1 214 ? 115.202 24.722 7.551 1.00 57.03 214 PHE A C 1
ATOM 1752 O O . PHE A 1 214 ? 115.679 24.043 8.475 1.00 44.94 214 PHE A O 1
ATOM 1760 N N . ARG A 1 215 ? 113.919 25.085 7.491 1.00 38.49 215 ARG A N 1
ATOM 1761 C CA . ARG A 1 215 ? 112.938 24.659 8.501 1.00 55.70 215 ARG A CA 1
ATOM 1762 C C . ARG A 1 215 ? 112.824 23.139 8.473 1.00 71.66 215 ARG A C 1
ATOM 1763 O O . ARG A 1 215 ? 112.739 22.503 9.524 1.00 80.68 215 ARG A O 1
ATOM 1771 N N . ASP A 1 216 ? 112.830 22.576 7.262 1.00 72.42 216 ASP A N 1
ATOM 1772 C CA . ASP A 1 216 ? 112.968 21.129 7.066 1.00 77.11 216 ASP A CA 1
ATOM 1773 C C . ASP A 1 216 ? 114.285 20.598 7.668 1.00 70.28 216 ASP A C 1
ATOM 1774 O O . ASP A 1 216 ? 114.294 19.553 8.321 1.00 66.37 216 ASP A O 1
ATOM 1779 N N . ALA A 1 217 ? 115.380 21.330 7.450 1.00 69.69 217 ALA A N 1
ATOM 1780 C CA . ALA A 1 217 ? 116.729 20.928 7.889 1.00 65.09 217 ALA A CA 1
ATOM 1781 C C . ALA A 1 217 ? 116.943 21.040 9.384 1.00 66.88 217 ALA A C 1
ATOM 1782 O O . ALA A 1 217 ? 118.085 21.203 9.820 1.00 65.20 217 ALA A O 1
ATOM 1784 N N . ASN A 1 228 ? 103.695 37.882 13.771 0.50 34.00 228 ASN A N 1
ATOM 1785 C CA . ASN A 1 228 ? 104.352 36.901 12.960 0.50 23.21 228 ASN A CA 1
ATOM 1786 C C . ASN A 1 228 ? 105.637 37.505 12.392 0.50 14.42 228 ASN A C 1
ATOM 1787 O O . ASN A 1 228 ? 106.043 38.589 12.756 1.00 20.91 228 ASN A O 1
ATOM 1792 N N . ARG A 1 229 ? 106.253 36.760 11.506 1.00 21.60 229 ARG A N 1
ATOM 1793 C CA . ARG A 1 229 ? 107.558 37.161 10.955 1.00 15.71 229 ARG A CA 1
ATOM 1794 C C . ARG A 1 229 ? 107.445 38.447 10.183 1.00 14.43 229 ARG A C 1
ATOM 1795 O O . ARG A 1 229 ? 108.456 39.162 10.150 1.00 14.18 229 ARG A O 1
ATOM 1803 N N . ALA A 1 230 ? 106.316 38.808 9.573 1.00 15.07 230 ALA A N 1
ATOM 1804 C CA . ALA A 1 230 ? 106.164 40.087 8.926 1.00 15.27 230 ALA A CA 1
ATOM 1805 C C . ALA A 1 230 ? 106.240 41.259 9.846 1.00 13.00 230 ALA A C 1
ATOM 1806 O O . ALA A 1 230 ? 106.379 42.398 9.333 1.00 12.60 230 ALA A O 1
ATOM 1808 N N . THR A 1 231 ? 106.195 41.078 11.154 1.00 12.37 231 THR A N 1
ATOM 1809 C CA . THR A 1 231 ? 106.368 42.212 12.068 1.00 11.92 231 THR A CA 1
ATOM 1810 C C . THR A 1 231 ? 107.829 42.492 12.382 1.00 12.75 231 THR A C 1
ATOM 1811 O O . THR A 1 231 ? 108.113 43.435 13.138 1.00 12.59 231 THR A O 1
ATOM 1815 N N . TYR A 1 232 ? 108.771 41.723 11.841 1.00 10.57 232 TYR A N 1
ATOM 1816 C CA . TYR A 1 232 ? 110.202 41.963 12.026 1.00 10.06 232 TYR A CA 1
ATOM 1817 C C . TYR A 1 232 ? 110.973 41.807 10.774 1.00 11.74 232 TYR A C 1
ATOM 1818 O O . TYR A 1 232 ? 111.858 42.660 10.499 1.00 12.02 232 TYR A O 1
ATOM 1827 N N . GLN A 1 233 ? 110.818 40.725 10.029 1.00 10.94 233 GLN A N 1
ATOM 1828 C CA . GLN A 1 233 ? 111.500 40.542 8.765 1.00 11.25 233 GLN A CA 1
ATOM 1829 C C . GLN A 1 233 ? 110.893 41.496 7.746 1.00 12.18 233 GLN A C 1
ATOM 1830 O O . GLN A 1 233 ? 109.724 41.888 7.842 1.00 12.42 233 GLN A O 1
ATOM 1836 N N . MET A 1 234 ? 111.662 41.851 6.705 1.00 11.14 234 MET A N 1
ATOM 1837 C CA . MET A 1 234 ? 111.243 42.852 5.762 1.00 11.39 234 MET A CA 1
ATOM 1838 C C . MET A 1 234 ? 110.273 42.359 4.738 1.00 11.45 234 MET A C 1
ATOM 1839 O O . MET A 1 234 ? 110.300 41.193 4.287 1.00 11.96 234 MET A O 1
ATOM 1844 N N . ASP A 1 235 ? 109.421 43.256 4.278 1.00 11.68 235 ASP A N 1
ATOM 1845 C CA . ASP A 1 235 ? 108.511 42.999 3.148 1.00 11.48 235 ASP A CA 1
ATOM 1846 C C . ASP A 1 235 ? 109.341 42.864 1.865 1.00 11.07 235 ASP A C 1
ATOM 1847 O O . ASP A 1 235 ? 110.081 43.795 1.514 1.00 11.20 235 ASP A O 1
ATOM 1852 N N . PRO A 1 236 ? 109.204 41.744 1.127 1.00 10.52 236 PRO A N 1
ATOM 1853 C CA . PRO A 1 236 ? 109.869 41.573 -0.153 1.00 11.26 236 PRO A CA 1
ATOM 1854 C C . PRO A 1 236 ? 109.700 42.732 -1.092 1.00 11.05 236 PRO A C 1
ATOM 1855 O O . PRO A 1 236 ? 110.551 42.920 -2.017 1.00 13.37 236 PRO A O 1
ATOM 1859 N N . ALA A 1 237 ? 108.638 43.524 -1.007 1.00 11.04 237 ALA A N 1
ATOM 1860 C CA . ALA A 1 237 ? 108.431 44.569 -1.931 1.00 11.29 237 ALA A CA 1
ATOM 1861 C C . ALA A 1 237 ? 109.372 45.776 -1.746 1.00 11.51 237 ALA A C 1
ATOM 1862 O O . ALA A 1 237 ? 109.380 46.634 -2.635 1.00 11.84 237 ALA A O 1
ATOM 1864 N N . ASN A 1 238 ? 110.070 45.838 -0.604 1.00 10.78 238 ASN A N 1
ATOM 1865 C CA . ASN A 1 238 ? 110.728 47.084 -0.226 1.00 10.30 238 ASN A CA 1
ATOM 1866 C C . ASN A 1 238 ? 112.224 47.050 -0.434 1.00 10.36 238 ASN A C 1
ATOM 1867 O O . ASN A 1 238 ? 112.916 46.113 -0.016 1.00 12.02 238 ASN A O 1
ATOM 1872 N N . SER A 1 239 ? 112.701 48.088 -1.092 1.00 10.41 239 SER A N 1
ATOM 1873 C CA . SER A 1 239 ? 114.104 48.262 -1.431 1.00 11.05 239 SER A CA 1
ATOM 1874 C C . SER A 1 239 ? 114.715 49.472 -0.729 1.00 9.31 239 SER A C 1
ATOM 1875 O O . SER A 1 239 ? 115.773 49.308 -0.103 1.00 10.55 239 SER A O 1
ATOM 1878 N N . ASP A 1 240 ? 114.120 50.642 -0.810 1.00 9.88 240 ASP A N 1
ATOM 1879 C CA . ASP A 1 240 ? 114.692 51.810 -0.094 1.00 10.74 240 ASP A CA 1
ATOM 1880 C C . ASP A 1 240 ? 114.827 51.487 1.394 1.00 10.24 240 ASP A C 1
ATOM 1881 O O . ASP A 1 240 ? 115.797 51.904 2.067 1.00 10.74 240 ASP A O 1
ATOM 1886 N N . GLU A 1 241 ? 113.886 50.754 1.958 1.00 9.83 241 GLU A N 1
ATOM 1887 C CA . GLU A 1 241 ? 113.875 50.442 3.368 1.00 9.51 241 GLU A CA 1
ATOM 1888 C C . GLU A 1 241 ? 115.165 49.699 3.740 1.00 10.47 241 GLU A C 1
ATOM 1889 O O . GLU A 1 241 ? 115.669 49.865 4.873 1.00 10.60 241 GLU A O 1
ATOM 1895 N N . ALA A 1 242 ? 115.692 48.856 2.836 1.00 10.87 242 ALA A N 1
ATOM 1896 C CA . ALA A 1 242 ? 116.896 48.151 3.145 1.00 10.53 242 ALA A CA 1
ATOM 1897 C C . ALA A 1 242 ? 118.097 49.046 3.391 1.00 11.10 242 ALA A C 1
ATOM 1898 O O . ALA A 1 242 ? 119.004 48.715 4.157 1.00 10.82 242 ALA A O 1
ATOM 1900 N N . LEU A 1 243 ? 118.111 50.197 2.710 1.00 9.96 243 LEU A N 1
ATOM 1901 C CA . LEU A 1 243 ? 119.197 51.156 2.895 1.00 10.48 243 LEU A CA 1
ATOM 1902 C C . LEU A 1 243 ? 119.150 51.735 4.277 1.00 10.11 243 LEU A C 1
ATOM 1903 O O . LEU A 1 243 ? 120.159 51.964 4.924 1.00 10.67 243 LEU A O 1
ATOM 1908 N N . HIS A 1 244 ? 117.954 52.040 4.756 1.00 9.52 244 HIS A N 1
ATOM 1909 C CA . HIS A 1 244 ? 117.776 52.551 6.098 1.00 8.64 244 HIS A CA 1
ATOM 1910 C C . HIS A 1 244 ? 118.232 51.525 7.127 1.00 10.48 244 HIS A C 1
ATOM 1911 O O . HIS A 1 244 ? 118.834 51.841 8.156 1.00 10.41 244 HIS A O 1
ATOM 1918 N N . GLU A 1 245 ? 117.906 50.249 6.877 1.00 10.13 245 GLU A N 1
ATOM 1919 C CA . GLU A 1 245 ? 118.354 49.183 7.736 1.00 10.09 245 GLU A CA 1
ATOM 1920 C C . GLU A 1 245 ? 119.846 49.055 7.880 1.00 10.42 245 GLU A C 1
ATOM 1921 O O . GLU A 1 245 ? 120.400 48.977 8.978 1.00 9.84 245 GLU A O 1
ATOM 1927 N N . VAL A 1 246 ? 120.542 49.086 6.731 1.00 10.15 246 VAL A N 1
ATOM 1928 C CA . VAL A 1 246 ? 121.977 48.982 6.730 1.00 9.43 246 VAL A CA 1
ATOM 1929 C C . VAL A 1 246 ? 122.608 50.199 7.363 1.00 10.90 246 VAL A C 1
ATOM 1930 O O . VAL A 1 246 ? 123.584 50.064 8.106 1.00 10.41 246 VAL A O 1
ATOM 1934 N N . ALA A 1 247 ? 122.098 51.380 7.081 1.00 10.41 247 ALA A N 1
ATOM 1935 C CA . ALA A 1 247 ? 122.677 52.588 7.665 1.00 9.02 247 ALA A CA 1
ATOM 1936 C C . ALA A 1 247 ? 122.694 52.497 9.153 1.00 9.24 247 ALA A C 1
ATOM 1937 O O . ALA A 1 247 ? 123.694 52.865 9.820 1.00 11.05 247 ALA A O 1
ATOM 1939 N N . ALA A 1 248 ? 121.592 52.044 9.770 1.00 8.79 248 ALA A N 1
ATOM 1940 C CA . ALA A 1 248 ? 121.538 51.940 11.187 1.00 9.24 248 ALA A CA 1
ATOM 1941 C C . ALA A 1 248 ? 122.528 50.925 11.711 1.00 9.91 248 ALA A C 1
ATOM 1942 O O . ALA A 1 248 ? 123.153 51.160 12.734 1.00 10.43 248 ALA A O 1
ATOM 1944 N N . ASP A 1 249 ? 122.608 49.767 11.064 1.00 9.97 249 ASP A N 1
ATOM 1945 C CA . ASP A 1 249 ? 123.540 48.754 11.537 1.00 9.48 249 ASP A CA 1
ATOM 1946 C C . ASP A 1 249 ? 125.012 49.193 11.464 1.00 9.81 249 ASP A C 1
ATOM 1947 O O . ASP A 1 249 ? 125.796 48.825 12.345 1.00 10.15 249 ASP A O 1
ATOM 1952 N N . LEU A 1 250 ? 125.367 49.930 10.419 1.00 9.07 250 LEU A N 1
ATOM 1953 C CA . LEU A 1 250 ? 126.718 50.472 10.345 1.00 9.13 250 LEU A CA 1
ATOM 1954 C C . LEU A 1 250 ? 126.905 51.502 11.471 1.00 9.13 250 LEU A C 1
ATOM 1955 O O . LEU A 1 250 ? 127.934 51.467 12.133 1.00 10.65 250 LEU A O 1
ATOM 1960 N N . ALA A 1 251 ? 125.959 52.409 11.700 1.00 9.20 251 ALA A N 1
ATOM 1961 C CA . ALA A 1 251 ? 126.109 53.329 12.796 1.00 10.16 251 ALA A CA 1
ATOM 1962 C C . ALA A 1 251 ? 126.221 52.673 14.123 1.00 10.37 251 ALA A C 1
ATOM 1963 O O . ALA A 1 251 ? 126.940 53.156 15.045 1.00 11.21 251 ALA A O 1
ATOM 1965 N N . GLU A 1 252 ? 125.554 51.540 14.292 1.00 9.84 252 GLU A N 1
ATOM 1966 C CA . GLU A 1 252 ? 125.569 50.779 15.517 1.00 9.87 252 GLU A CA 1
ATOM 1967 C C . GLU A 1 252 ? 126.802 49.912 15.706 1.00 10.49 252 GLU A C 1
ATOM 1968 O O . GLU A 1 252 ? 126.944 49.286 16.771 1.00 11.89 252 GLU A O 1
ATOM 1974 N N . GLY A 1 253 ? 127.685 49.850 14.720 1.00 10.01 253 GLY A N 1
ATOM 1975 C CA . GLY A 1 253 ? 128.960 49.206 14.895 1.00 9.70 253 GLY A CA 1
ATOM 1976 C C . GLY A 1 253 ? 129.143 47.901 14.127 1.00 10.72 253 GLY A C 1
ATOM 1977 O O . GLY A 1 253 ? 130.145 47.224 14.386 1.00 11.82 253 GLY A O 1
ATOM 1978 N N . ALA A 1 254 ? 128.277 47.514 13.202 1.00 10.27 254 ALA A N 1
ATOM 1979 C CA . ALA A 1 254 ? 128.516 46.269 12.459 1.00 10.15 254 ALA A CA 1
ATOM 1980 C C . ALA A 1 254 ? 129.781 46.330 11.703 1.00 10.67 254 ALA A C 1
ATOM 1981 O O . ALA A 1 254 ? 130.122 47.367 11.107 1.00 11.98 254 ALA A O 1
ATOM 1983 N N . ASP A 1 255 ? 130.514 45.218 11.651 1.00 10.21 255 ASP A N 1
ATOM 1984 C CA . ASP A 1 255 ? 131.707 45.118 10.847 1.00 9.96 255 ASP A CA 1
ATOM 1985 C C . ASP A 1 255 ? 131.470 44.661 9.454 1.00 8.80 255 ASP A C 1
ATOM 1986 O O . ASP A 1 255 ? 132.236 44.911 8.530 1.00 11.51 255 ASP A O 1
ATOM 1991 N N A MET A 1 256 ? 130.383 43.928 9.243 0.70 11.20 256 MET A N 1
ATOM 1992 N N B MET A 1 256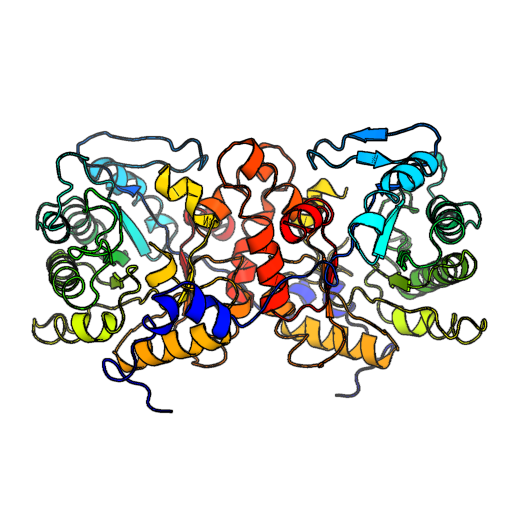 ? 130.323 44.024 9.250 0.30 8.30 256 MET A N 1
ATOM 1993 C CA A MET A 1 256 ? 129.887 43.443 7.938 0.70 10.73 256 MET A CA 1
ATOM 1994 C CA B MET A 1 256 ? 129.938 43.373 7.999 0.30 9.76 256 MET A CA 1
ATOM 1995 C C A MET A 1 256 ? 128.368 43.517 7.968 0.70 11.60 256 MET A C 1
ATOM 1996 C C B MET A 1 256 ? 128.392 43.440 7.969 0.30 9.45 256 MET A C 1
ATOM 1997 O O A MET A 1 256 ? 127.752 43.448 9.025 0.70 9.91 256 MET A O 1
ATOM 1998 O O B MET A 1 256 ? 127.778 43.308 9.027 0.30 11.99 256 MET A O 1
ATOM 2007 N N . VAL A 1 257 ? 127.773 43.653 6.796 1.00 9.83 257 VAL A N 1
ATOM 2008 C CA . VAL A 1 257 ? 126.315 43.749 6.669 1.00 10.94 257 VAL A CA 1
ATOM 2009 C C . VAL A 1 257 ? 125.897 42.727 5.647 1.00 10.08 257 VAL A C 1
ATOM 2010 O O . VAL A 1 257 ? 126.603 42.494 4.676 1.00 12.01 257 VAL A O 1
ATOM 2014 N N A MET A 1 258 ? 124.742 42.108 5.852 0.70 9.78 258 MET A N 1
ATOM 2015 N N B MET A 1 258 ? 124.730 42.119 5.862 0.30 10.16 258 MET A N 1
ATOM 2016 C CA A MET A 1 258 ? 124.292 40.992 4.987 0.70 8.84 258 MET A CA 1
ATOM 2017 C CA B MET A 1 258 ? 124.255 40.996 5.029 0.30 12.15 258 MET A CA 1
ATOM 2018 C C A MET A 1 258 ? 122.850 41.188 4.542 0.70 9.14 258 MET A C 1
ATOM 2019 C C B MET A 1 258 ? 122.819 41.186 4.533 0.30 12.92 258 MET A C 1
ATOM 2020 O O A MET A 1 258 ? 122.005 41.669 5.284 0.70 10.68 258 MET A O 1
ATOM 2021 O O B MET A 1 258 ? 121.966 41.725 5.227 0.30 9.73 258 MET A O 1
ATOM 2030 N N . VAL A 1 259 ? 122.571 40.699 3.313 1.00 9.86 259 VAL A N 1
ATOM 2031 C CA . VAL A 1 259 ? 121.263 40.591 2.704 1.00 10.27 259 VAL A CA 1
ATOM 2032 C C . VAL A 1 259 ? 120.902 39.086 2.701 1.00 10.67 259 VAL A C 1
ATOM 2033 O O . VAL A 1 259 ? 121.741 38.251 2.367 1.00 10.66 259 VAL A O 1
ATOM 2037 N N . LYS A 1 260 ? 119.669 38.776 3.060 1.00 10.60 260 LYS A N 1
ATOM 2038 C CA . LYS A 1 260 ? 119.120 37.386 3.068 1.00 10.91 260 LYS A CA 1
ATOM 2039 C C . LYS A 1 260 ? 117.673 37.447 2.666 1.00 10.41 260 LYS A C 1
ATOM 2040 O O . LYS A 1 260 ? 116.943 38.268 3.196 1.00 11.08 260 LYS A O 1
ATOM 2046 N N . PRO A 1 261 ? 117.151 36.574 1.762 1.00 10.65 261 PRO A N 1
ATOM 2047 C CA . PRO A 1 261 ? 117.922 35.677 0.933 1.00 11.46 261 PRO A CA 1
ATOM 2048 C C . PRO A 1 261 ? 118.730 36.338 -0.104 1.00 12.05 261 PRO A C 1
ATOM 2049 O O . PRO A 1 261 ? 118.973 37.532 -0.036 1.00 11.91 261 PRO A O 1
ATOM 2053 N N . GLY A 1 262 ? 119.178 35.605 -1.135 1.00 11.60 262 GLY A N 1
ATOM 2054 C CA . GLY A 1 262 ? 120.284 36.000 -1.942 1.00 12.12 262 GLY A CA 1
ATOM 2055 C C . GLY A 1 262 ? 119.935 36.344 -3.344 1.00 11.77 262 GLY A C 1
ATOM 2056 O O . GLY A 1 262 ? 119.692 37.531 -3.676 1.00 11.81 262 GLY A O 1
ATOM 2057 N N A MET A 1 263 ? 119.852 35.337 -4.200 0.50 20.13 263 MET A N 1
ATOM 2058 N N B MET A 1 263 ? 119.819 35.409 -4.216 0.50 8.06 263 MET A N 1
ATOM 2059 C CA A MET A 1 263 ? 119.493 35.552 -5.607 0.50 16.64 263 MET A CA 1
ATOM 2060 C CA B MET A 1 263 ? 119.557 35.732 -5.634 0.50 8.72 263 MET A CA 1
ATOM 2061 C C A MET A 1 263 ? 118.308 36.387 -5.817 0.50 9.71 263 MET A C 1
ATOM 2062 C C B MET A 1 263 ? 118.226 36.462 -5.870 0.50 15.10 263 MET A C 1
ATOM 2063 O O A MET A 1 263 ? 118.379 37.285 -6.628 0.50 14.36 263 MET A O 1
ATOM 2064 O O B MET A 1 263 ? 118.113 37.350 -6.728 0.50 8.45 263 MET A O 1
ATOM 2073 N N . PRO A 1 264 ? 117.160 36.151 -5.098 1.00 11.88 264 PRO A N 1
ATOM 2074 C CA . PRO A 1 264 ? 115.961 36.924 -5.259 1.00 12.56 264 PRO A CA 1
ATOM 2075 C C . PRO A 1 264 ? 116.062 38.363 -4.832 1.00 11.10 264 PRO A C 1
ATOM 2076 O O . PRO A 1 264 ? 115.102 39.117 -4.994 1.00 11.60 264 PRO A O 1
ATOM 2080 N N . TYR A 1 265 ? 117.225 38.749 -4.277 1.00 11.52 265 TYR A N 1
ATOM 2081 C CA . TYR A 1 265 ? 117.475 40.079 -3.732 1.00 10.74 265 TYR A CA 1
ATOM 2082 C C . TYR A 1 265 ? 118.766 40.650 -4.266 1.00 10.53 265 TYR A C 1
ATOM 2083 O O . TYR A 1 265 ? 119.381 41.520 -3.626 1.00 10.86 265 TYR A O 1
ATOM 2092 N N . LEU A 1 266 ? 119.263 40.263 -5.456 1.00 10.04 266 LEU A N 1
ATOM 2093 C CA . LEU A 1 266 ? 120.554 40.768 -5.967 1.00 10.82 266 LEU A CA 1
ATOM 2094 C C . LEU A 1 266 ? 120.520 42.204 -6.175 1.00 9.56 266 LEU A C 1
ATOM 2095 O O . LEU A 1 266 ? 121.549 42.895 -6.058 1.00 11.10 266 LEU A O 1
ATOM 2100 N N . ASP A 1 267 ? 119.369 42.816 -6.486 1.00 10.27 267 ASP A N 1
ATOM 2101 C CA . ASP A 1 267 ? 119.228 44.273 -6.649 1.00 10.12 267 ASP A CA 1
ATOM 2102 C C . ASP A 1 267 ? 119.541 44.940 -5.287 1.00 9.87 267 ASP A C 1
ATOM 2103 O O . ASP A 1 267 ? 120.146 46.051 -5.243 1.00 10.69 267 ASP A O 1
ATOM 2108 N N . ILE A 1 268 ? 119.160 44.343 -4.146 1.00 10.08 268 ILE A N 1
ATOM 2109 C CA . ILE A 1 268 ? 119.437 44.909 -2.823 1.00 9.56 268 ILE A CA 1
ATOM 2110 C C . ILE A 1 268 ? 120.870 44.824 -2.554 1.00 9.45 268 ILE A C 1
ATOM 2111 O O . ILE A 1 268 ? 121.481 45.780 -2.017 1.00 11.05 268 ILE A O 1
ATOM 2116 N N . VAL A 1 269 ? 121.562 43.704 -2.845 1.00 9.79 269 VAL A N 1
ATOM 2117 C CA . VAL A 1 269 ? 122.986 43.662 -2.686 1.00 10.62 269 VAL A CA 1
ATOM 2118 C C . VAL A 1 269 ? 123.685 44.791 -3.436 1.00 10.10 269 VAL A C 1
ATOM 2119 O O . VAL A 1 269 ? 124.594 45.457 -2.913 1.00 10.53 269 VAL A O 1
ATOM 2123 N N A ARG A 1 270 ? 123.298 45.031 -4.673 0.50 14.04 270 ARG A N 1
ATOM 2124 N N B ARG A 1 270 ? 123.269 44.988 -4.690 0.50 7.82 270 ARG A N 1
ATOM 2125 C CA A ARG A 1 270 ? 123.941 46.094 -5.441 0.50 9.23 270 ARG A CA 1
ATOM 2126 C CA B ARG A 1 270 ? 123.782 46.083 -5.523 0.50 10.36 270 ARG A CA 1
ATOM 2127 C C A ARG A 1 270 ? 123.696 47.481 -4.891 0.50 13.29 270 ARG A C 1
ATOM 2128 C C B ARG A 1 270 ? 123.673 47.431 -4.850 0.50 8.23 270 ARG A C 1
ATOM 2129 O O A ARG A 1 270 ? 124.620 48.295 -4.872 0.50 9.44 270 ARG A O 1
ATOM 2130 O O B ARG A 1 270 ? 124.664 48.155 -4.690 0.50 12.51 270 ARG A O 1
ATOM 2145 N N . ARG A 1 271 ? 122.487 47.763 -4.445 1.00 10.64 271 ARG A N 1
ATOM 2146 C CA . ARG A 1 271 ? 122.236 49.078 -3.859 1.00 10.89 271 ARG A CA 1
ATOM 2147 C C . ARG A 1 271 ? 122.990 49.251 -2.544 1.00 10.60 271 ARG A C 1
ATOM 2148 O O . ARG A 1 271 ? 123.540 50.328 -2.273 1.00 11.85 271 ARG A O 1
ATOM 2156 N N . VAL A 1 272 ? 123.069 48.231 -1.734 1.00 10.25 272 VAL A N 1
ATOM 2157 C CA . VAL A 1 272 ? 123.754 48.318 -0.459 1.00 10.28 272 VAL A CA 1
ATOM 2158 C C . VAL A 1 272 ? 125.237 48.526 -0.651 1.00 11.70 272 VAL A C 1
ATOM 2159 O O . VAL A 1 272 ? 125.858 49.362 0.026 1.00 11.39 272 VAL A O 1
ATOM 2163 N N . LYS A 1 273 ? 125.873 47.762 -1.565 1.00 11.19 273 LYS A N 1
ATOM 2164 C CA . LYS A 1 273 ? 127.283 48.005 -1.825 1.00 11.19 273 LYS A CA 1
ATOM 2165 C C . LYS A 1 273 ? 127.527 49.369 -2.383 1.00 11.50 273 LYS A C 1
ATOM 2166 O O . LYS A 1 273 ? 128.432 50.083 -1.949 1.00 12.16 273 LYS A O 1
ATOM 2172 N N . ASP A 1 274 ? 126.724 49.772 -3.343 1.00 10.46 274 ASP A N 1
ATOM 2173 C CA . ASP A 1 274 ? 126.900 51.082 -3.958 1.00 13.01 274 ASP A CA 1
ATOM 2174 C C . ASP A 1 274 ? 126.747 52.228 -2.955 1.00 12.89 274 ASP A C 1
ATOM 2175 O O . ASP A 1 274 ? 127.495 53.233 -3.041 1.00 13.82 274 ASP A O 1
ATOM 2180 N N A GLU A 1 275 ? 125.824 52.116 -2.027 0.70 11.20 275 GLU A N 1
ATOM 2181 N N B GLU A 1 275 ? 125.807 52.164 -2.045 0.30 11.60 275 GLU A N 1
ATOM 2182 C CA A GLU A 1 275 ? 125.482 53.222 -1.123 0.70 11.86 275 GLU A CA 1
ATOM 2183 C CA B GLU A 1 275 ? 125.601 53.333 -1.214 0.30 12.95 275 GLU A CA 1
ATOM 2184 C C A GLU A 1 275 ? 126.435 53.375 -0.003 0.70 10.47 275 GLU A C 1
ATOM 2185 C C B GLU A 1 275 ? 126.649 53.388 -0.103 0.30 16.38 275 GLU A C 1
ATOM 2186 O O A GLU A 1 275 ? 126.658 54.532 0.456 0.70 13.14 275 GLU A O 1
ATOM 2187 O O B GLU A 1 275 ? 127.223 54.449 0.143 0.30 10.42 275 GLU A O 1
ATOM 2198 N N . PHE A 1 276 ? 126.956 52.263 0.544 1.00 9.75 276 PHE A N 1
ATOM 2199 C CA . PHE A 1 276 ? 127.749 52.317 1.739 1.00 10.91 276 PHE A CA 1
ATOM 2200 C C . PHE A 1 276 ? 129.187 51.934 1.594 1.00 10.37 276 PHE A C 1
ATOM 2201 O O . PHE A 1 276 ? 130.006 52.261 2.456 1.00 11.24 276 PHE A O 1
ATOM 2209 N N A ARG A 1 277 ? 129.546 51.201 0.545 0.50 11.20 277 ARG A N 1
ATOM 2210 N N B ARG A 1 277 ? 129.506 51.201 0.521 0.50 11.14 277 ARG A N 1
ATOM 2211 C CA A ARG A 1 277 ? 130.935 50.857 0.315 0.50 11.54 277 ARG A CA 1
ATOM 2212 C CA B ARG A 1 277 ? 130.854 50.728 0.232 0.50 10.57 277 ARG A CA 1
ATOM 2213 C C A ARG A 1 277 ? 131.537 50.142 1.525 0.50 11.92 277 ARG A C 1
ATOM 2214 C C B ARG A 1 277 ? 131.502 50.162 1.493 0.50 11.38 277 ARG A C 1
ATOM 2215 O O A ARG A 1 277 ? 132.654 50.409 1.920 0.50 9.25 277 ARG A O 1
ATOM 2216 O O B ARG A 1 277 ? 132.593 50.573 1.885 0.50 13.22 277 ARG A O 1
ATOM 2231 N N . ALA A 1 278 ? 130.779 49.247 2.118 1.00 11.15 278 ALA A N 1
ATOM 2232 C CA . ALA A 1 278 ? 131.205 48.523 3.319 1.00 10.94 278 ALA A CA 1
ATOM 2233 C C . ALA A 1 278 ? 131.203 47.033 3.035 1.00 10.18 278 ALA A C 1
ATOM 2234 O O . ALA A 1 278 ? 130.672 46.627 1.995 1.00 10.56 278 ALA A O 1
ATOM 2236 N N . PRO A 1 279 ? 131.807 46.212 3.887 1.00 11.03 279 PRO A N 1
ATOM 2237 C CA . PRO A 1 279 ? 131.863 44.807 3.596 1.00 11.18 279 PRO A CA 1
ATOM 2238 C C . PRO A 1 279 ? 130.487 44.185 3.606 1.00 11.07 279 PRO A C 1
ATOM 2239 O O . PRO A 1 279 ? 129.776 44.234 4.626 1.00 11.34 279 PRO A O 1
ATOM 2243 N N . THR A 1 280 ? 130.108 43.618 2.466 1.00 9.76 280 THR A N 1
ATOM 2244 C CA . THR A 1 280 ? 128.712 43.290 2.166 1.00 9.93 280 THR A CA 1
ATOM 2245 C C . THR A 1 280 ? 128.635 41.785 1.854 1.00 11.04 280 THR A C 1
ATOM 2246 O O . THR A 1 280 ? 129.397 41.234 1.014 1.00 11.58 280 THR A O 1
ATOM 2250 N N . PHE A 1 281 ? 127.734 41.092 2.539 1.00 10.69 281 PHE A N 1
ATOM 2251 C CA . PHE A 1 281 ? 127.606 39.655 2.465 1.00 10.95 281 PHE A CA 1
ATOM 2252 C C . PHE A 1 281 ? 126.202 39.326 2.030 1.00 9.05 281 PHE A C 1
ATOM 2253 O O . PHE A 1 281 ? 125.252 40.102 2.137 1.00 10.36 281 PHE A O 1
ATOM 2261 N N . VAL A 1 282 ? 126.032 38.082 1.525 1.00 11.19 282 VAL A N 1
ATOM 2262 C CA . VAL A 1 282 ? 124.741 37.643 1.037 1.00 10.55 282 VAL A CA 1
ATOM 2263 C C . VAL A 1 282 ? 124.603 36.139 1.326 1.00 11.59 282 VAL A C 1
ATOM 2264 O O . VAL A 1 282 ? 125.575 35.387 1.246 1.00 12.65 282 VAL A O 1
ATOM 2268 N N . TYR A 1 283 ? 123.414 35.719 1.681 1.00 10.49 283 TYR A N 1
ATOM 2269 C CA . TYR A 1 283 ? 123.108 34.315 2.027 1.00 10.29 283 TYR A CA 1
ATOM 2270 C C . TYR A 1 283 ? 122.259 33.707 0.933 1.00 10.60 283 TYR A C 1
ATOM 2271 O O . TYR A 1 283 ? 121.122 34.117 0.698 1.00 11.66 283 TYR A O 1
ATOM 2280 N N . GLN A 1 284 ? 122.856 32.738 0.226 1.00 10.63 284 GLN A N 1
ATOM 2281 C CA . GLN A 1 284 ? 122.125 31.869 -0.717 1.00 11.12 284 GLN A CA 1
ATOM 2282 C C . GLN A 1 284 ? 121.459 30.770 0.099 1.00 10.84 284 GLN A C 1
ATOM 2283 O O . GLN A 1 284 ? 122.174 29.843 0.525 1.00 12.81 284 GLN A O 1
ATOM 2289 N N . VAL A 1 285 ? 120.172 30.933 0.368 1.00 11.92 285 VAL A N 1
ATOM 2290 C CA . VAL A 1 285 ? 119.557 30.179 1.421 1.00 12.63 285 VAL A CA 1
ATOM 2291 C C . VAL A 1 285 ? 119.163 28.761 0.982 1.00 13.04 285 VAL A C 1
ATOM 2292 O O . VAL A 1 285 ? 119.286 28.403 -0.206 1.00 13.15 285 VAL A O 1
ATOM 2296 N N . SER A 1 286 ? 118.679 28.004 1.926 1.00 15.36 286 SER A N 1
ATOM 2297 C CA . SER A 1 286 ? 118.275 26.616 1.702 1.00 13.94 286 SER A CA 1
ATOM 2298 C C . SER A 1 286 ? 117.399 26.441 0.502 1.00 12.83 286 SER A C 1
ATOM 2299 O O . SER A 1 286 ? 117.659 25.495 -0.287 1.00 13.88 286 SER A O 1
ATOM 2302 N N . GLY A 1 287 ? 116.381 27.234 0.303 1.00 13.02 287 GLY A N 1
ATOM 2303 C CA . GLY A 1 287 ? 115.542 27.059 -0.851 1.00 13.86 287 GLY A CA 1
ATOM 2304 C C . GLY A 1 287 ? 116.216 27.325 -2.151 1.00 14.77 287 GLY A C 1
ATOM 2305 O O . GLY A 1 287 ? 115.872 26.714 -3.186 1.00 15.59 287 GLY A O 1
ATOM 2306 N N . GLU A 1 288 ? 117.183 28.267 -2.175 1.00 13.09 288 GLU A N 1
ATOM 2307 C CA . GLU A 1 288 ? 117.929 28.496 -3.389 1.00 11.88 288 GLU A CA 1
ATOM 2308 C C . GLU A 1 288 ? 118.785 27.283 -3.683 1.00 12.77 288 GLU A C 1
ATOM 2309 O O . GLU A 1 288 ? 118.894 26.882 -4.859 1.00 12.91 288 GLU A O 1
ATOM 2315 N N . TYR A 1 289 ? 119.456 26.753 -2.704 1.00 13.85 289 TYR A N 1
ATOM 2316 C CA . TYR A 1 289 ? 120.271 25.516 -2.901 1.00 12.09 289 TYR A CA 1
ATOM 2317 C C . TYR A 1 289 ? 119.319 24.390 -3.447 1.00 13.53 289 TYR A C 1
ATOM 2318 O O . TYR A 1 289 ? 119.660 23.734 -4.456 1.00 14.16 289 TYR A O 1
ATOM 2327 N N . ALA A 1 290 ? 118.227 24.190 -2.790 1.00 13.09 290 ALA A N 1
ATOM 2328 C CA . ALA A 1 290 ? 117.344 23.058 -3.137 1.00 14.91 290 ALA A CA 1
ATOM 2329 C C . ALA A 1 290 ? 116.851 23.220 -4.537 1.00 16.70 290 ALA A C 1
ATOM 2330 O O . ALA A 1 290 ? 116.839 22.232 -5.312 1.00 16.51 290 ALA A O 1
ATOM 2332 N N A MET A 1 291 ? 116.413 24.406 -4.968 0.70 14.80 291 MET A N 1
ATOM 2333 N N B MET A 1 291 ? 116.438 24.410 -4.915 0.30 15.66 291 MET A N 1
ATOM 2334 C CA A MET A 1 291 ? 115.951 24.636 -6.339 0.70 17.16 291 MET A CA 1
ATOM 2335 C CA B MET A 1 291 ? 115.860 24.515 -6.198 0.30 9.80 291 MET A CA 1
ATOM 2336 C C A MET A 1 291 ? 116.988 24.251 -7.342 0.70 21.47 291 MET A C 1
ATOM 2337 C C B MET A 1 291 ? 116.882 24.328 -7.302 0.30 5.77 291 MET A C 1
ATOM 2338 O O A MET A 1 291 ? 116.777 23.588 -8.338 0.70 15.23 291 MET A O 1
ATOM 2339 O O B MET A 1 291 ? 116.493 23.825 -8.357 0.30 13.45 291 MET A O 1
ATOM 2348 N N . HIS A 1 292 ? 118.184 24.727 -7.129 1.00 12.62 292 HIS A N 1
ATOM 2349 C CA . HIS A 1 292 ? 119.236 24.458 -8.068 1.00 14.04 292 HIS A CA 1
ATOM 2350 C C . HIS A 1 292 ? 119.576 22.964 -8.069 1.00 14.04 292 HIS A C 1
ATOM 2351 O O . HIS A 1 292 ? 119.654 22.374 -9.146 1.00 15.92 292 HIS A O 1
ATOM 2358 N N A MET A 1 293 ? 119.743 22.368 -6.902 0.70 17.33 293 MET A N 1
ATOM 2359 N N B MET A 1 293 ? 119.792 22.387 -6.907 0.30 13.96 293 MET A N 1
ATOM 2360 C CA A MET A 1 293 ? 120.099 20.913 -6.821 0.70 17.78 293 MET A CA 1
ATOM 2361 C CA B MET A 1 293 ? 120.249 21.004 -6.856 0.30 16.93 293 MET A CA 1
ATOM 2362 C C A MET A 1 293 ? 119.079 20.063 -7.480 0.70 18.09 293 MET A C 1
ATOM 2363 C C B MET A 1 293 ? 119.135 20.022 -7.349 0.30 16.49 293 MET A C 1
ATOM 2364 O O A MET A 1 293 ? 119.406 19.133 -8.230 0.70 16.41 293 MET A O 1
ATOM 2365 O O B MET A 1 293 ? 119.474 18.957 -7.862 0.30 27.77 293 MET A O 1
ATOM 2374 N N . GLY A 1 294 ? 117.845 20.357 -7.250 1.00 14.46 294 GLY A N 1
ATOM 2375 C CA . GLY A 1 294 ? 116.760 19.579 -7.791 1.00 16.75 294 GLY A CA 1
ATOM 2376 C C . GLY A 1 294 ? 116.771 19.595 -9.297 1.00 18.47 294 GLY A C 1
ATOM 2377 O O . GLY A 1 294 ? 116.649 18.569 -9.986 1.00 20.61 294 GLY A O 1
ATOM 2378 N N . ALA A 1 295 ? 116.952 20.781 -9.890 1.00 14.97 295 ALA A N 1
ATOM 2379 C CA . ALA A 1 295 ? 117.016 20.937 -11.323 1.00 15.87 295 ALA A CA 1
ATOM 2380 C C . ALA A 1 295 ? 118.252 20.251 -11.867 1.00 15.87 295 ALA A C 1
ATOM 2381 O O . ALA A 1 295 ? 118.174 19.623 -12.951 1.00 17.91 295 ALA A O 1
ATOM 2383 N N . ILE A 1 296 ? 119.392 20.326 -11.223 1.00 15.83 296 ILE A N 1
ATOM 2384 C CA . ILE A 1 296 ? 120.574 19.635 -11.660 1.00 16.23 296 ILE A CA 1
ATOM 2385 C C . ILE A 1 296 ? 120.349 18.122 -11.641 1.00 18.48 296 ILE A C 1
ATOM 2386 O O . ILE A 1 296 ? 120.689 17.458 -12.670 1.00 19.60 296 ILE A O 1
ATOM 2391 N N . GLN A 1 297 ? 119.862 17.608 -10.550 1.00 20.27 297 GLN A N 1
ATOM 2392 C CA . GLN A 1 297 ? 119.641 16.139 -10.419 1.00 19.51 297 GLN A CA 1
ATOM 2393 C C . GLN A 1 297 ? 118.655 15.685 -11.444 1.00 22.34 297 GLN A C 1
ATOM 2394 O O . GLN A 1 297 ? 118.801 14.545 -11.887 1.00 25.21 297 GLN A O 1
ATOM 2400 N N . ASN A 1 298 ? 117.643 16.482 -11.797 1.00 20.99 298 ASN A N 1
ATOM 2401 C CA . ASN A 1 298 ? 116.627 16.123 -12.853 1.00 19.58 298 ASN A CA 1
ATOM 2402 C C . ASN A 1 298 ? 117.237 16.227 -14.251 1.00 18.54 298 ASN A C 1
ATOM 2403 O O . ASN A 1 298 ? 116.541 15.853 -15.240 1.00 25.04 298 ASN A O 1
ATOM 2408 N N . GLY A 1 299 ? 118.458 16.718 -14.404 1.00 21.76 299 GLY A N 1
ATOM 2409 C CA . GLY A 1 299 ? 119.030 17.012 -15.720 1.00 23.11 299 GLY A CA 1
ATOM 2410 C C . GLY A 1 299 ? 118.444 18.217 -16.425 1.00 27.20 299 GLY A C 1
ATOM 2411 O O . GLY A 1 299 ? 118.646 18.367 -17.617 1.00 27.64 299 GLY A O 1
ATOM 2412 N N . TRP A 1 300 ? 117.742 19.093 -15.719 1.00 19.12 300 TRP A N 1
ATOM 2413 C CA . TRP A 1 300 ? 117.140 20.257 -16.338 1.00 19.30 300 TRP A CA 1
ATOM 2414 C C . TRP A 1 300 ? 118.125 21.438 -16.468 1.00 24.17 300 TRP A C 1
ATOM 2415 O O . TRP A 1 300 ? 117.951 22.291 -17.312 1.00 24.63 300 TRP A O 1
ATOM 2426 N N . LEU A 1 301 ? 119.134 21.489 -15.611 1.00 17.78 301 LEU A N 1
ATOM 2427 C CA . LEU A 1 301 ? 120.211 22.452 -15.656 1.00 17.50 301 LEU A CA 1
ATOM 2428 C C . LEU A 1 301 ? 121.529 21.800 -15.525 1.00 20.60 301 LEU A C 1
ATOM 2429 O O . LEU A 1 301 ? 121.652 20.873 -14.748 1.00 19.63 301 LEU A O 1
ATOM 2434 N N . ALA A 1 302 ? 122.542 22.290 -16.237 1.00 19.73 302 ALA A N 1
ATOM 2435 C CA . ALA A 1 302 ? 123.875 21.790 -16.098 1.00 20.08 302 ALA A CA 1
ATOM 2436 C C . ALA A 1 302 ? 124.506 22.185 -14.758 1.00 19.00 302 ALA A C 1
ATOM 2437 O O . ALA A 1 302 ? 124.044 23.252 -14.189 1.00 20.63 302 ALA A O 1
ATOM 2439 N N . GLU A 1 303 ? 125.480 21.468 -14.242 1.00 19.84 303 GLU A N 1
ATOM 2440 C CA . GLU A 1 303 ? 126.159 21.795 -13.030 1.00 22.30 303 GLU A CA 1
ATOM 2441 C C . GLU A 1 303 ? 126.832 23.187 -13.074 1.00 20.06 303 GLU A C 1
ATOM 2442 O O . GLU A 1 303 ? 127.006 23.760 -12.005 1.00 18.23 303 GLU A O 1
ATOM 2448 N N . SER A 1 304 ? 127.142 23.657 -14.271 1.00 17.63 304 SER A N 1
ATOM 2449 C CA . SER A 1 304 ? 127.707 25.016 -14.458 1.00 20.25 304 SER A CA 1
ATOM 2450 C C . SER A 1 304 ? 126.830 26.127 -13.866 1.00 16.43 304 SER A C 1
ATOM 2451 O O . SER A 1 304 ? 127.356 27.230 -13.578 1.00 18.82 304 SER A O 1
ATOM 2454 N N . VAL A 1 305 ? 125.578 25.866 -13.561 1.00 15.39 305 VAL A N 1
ATOM 2455 C CA . VAL A 1 305 ? 124.729 26.859 -12.945 1.00 15.03 305 VAL A CA 1
ATOM 2456 C C . VAL A 1 305 ? 125.213 27.228 -11.549 1.00 16.83 305 VAL A C 1
ATOM 2457 O O . VAL A 1 305 ? 124.942 28.320 -11.060 1.00 15.69 305 VAL A O 1
ATOM 2461 N N . ILE A 1 306 ? 125.934 26.374 -10.862 1.00 15.15 306 ILE A N 1
ATOM 2462 C CA . ILE A 1 306 ? 126.392 26.610 -9.516 1.00 13.87 306 ILE A CA 1
ATOM 2463 C C . ILE A 1 306 ? 127.338 27.779 -9.556 1.00 15.84 306 ILE A C 1
ATOM 2464 O O . ILE A 1 306 ? 127.133 28.801 -8.849 1.00 14.58 306 ILE A O 1
ATOM 2469 N N A LEU A 1 307 ? 128.410 27.720 -10.343 0.60 12.60 307 LEU A N 1
ATOM 2470 N N B LEU A 1 307 ? 128.375 27.665 -10.379 0.40 16.41 307 LEU A N 1
ATOM 2471 C CA A LEU A 1 307 ? 129.328 28.828 -10.400 0.60 14.02 307 LEU A CA 1
ATOM 2472 C CA B LEU A 1 307 ? 129.324 28.737 -10.624 0.40 11.44 307 LEU A CA 1
ATOM 2473 C C A LEU A 1 307 ? 128.683 30.076 -11.050 0.60 20.08 307 LEU A C 1
ATOM 2474 C C B LEU A 1 307 ? 128.608 30.013 -11.004 0.40 9.48 307 LEU A C 1
ATOM 2475 O O A LEU A 1 307 ? 129.106 31.220 -10.740 0.60 14.50 307 LEU A O 1
ATOM 2476 O O B LEU A 1 307 ? 128.923 31.118 -10.486 0.40 13.48 307 LEU A O 1
ATOM 2485 N N . GLU A 1 308 ? 127.687 29.904 -11.900 1.00 13.44 308 GLU A N 1
ATOM 2486 C CA . GLU A 1 308 ? 126.962 31.081 -12.434 1.00 13.45 308 GLU A CA 1
ATOM 2487 C C . GLU A 1 308 ? 126.241 31.779 -11.289 1.00 14.82 308 GLU A C 1
ATOM 2488 O O . GLU A 1 308 ? 126.219 33.047 -11.208 1.00 13.94 308 GLU A O 1
ATOM 2494 N N . SER A 1 309 ? 125.567 31.024 -10.431 1.00 13.45 309 SER A N 1
ATOM 2495 C CA . SER A 1 309 ? 124.797 31.598 -9.363 1.00 12.03 309 SER A CA 1
ATOM 2496 C C . SER A 1 309 ? 125.710 32.353 -8.418 1.00 14.78 309 SER A C 1
ATOM 2497 O O . SER A 1 309 ? 125.338 33.384 -7.878 1.00 15.00 309 SER A O 1
ATOM 2500 N N . LEU A 1 310 ? 126.882 31.848 -8.152 1.00 13.18 310 LEU A N 1
ATOM 2501 C CA . LEU A 1 310 ? 127.859 32.440 -7.230 1.00 12.09 310 LEU A CA 1
ATOM 2502 C C . LEU A 1 310 ? 128.526 33.660 -7.853 1.00 13.14 310 LEU A C 1
ATOM 2503 O O . LEU A 1 310 ? 128.760 34.680 -7.150 1.00 13.51 310 LEU A O 1
ATOM 2508 N N . THR A 1 311 ? 128.818 33.612 -9.136 1.00 13.00 311 THR A N 1
ATOM 2509 C CA . THR A 1 311 ? 129.386 34.746 -9.863 1.00 13.70 311 THR A CA 1
ATOM 2510 C C . THR A 1 311 ? 128.387 35.910 -9.787 1.00 11.91 311 THR A C 1
ATOM 2511 O O . THR A 1 311 ? 128.820 37.084 -9.668 1.00 12.58 311 THR A O 1
ATOM 2515 N N . ALA A 1 312 ? 127.120 35.647 -9.844 1.00 11.12 312 ALA A N 1
ATOM 2516 C CA . ALA A 1 312 ? 126.117 36.678 -9.768 1.00 10.61 312 ALA A CA 1
ATOM 2517 C C . ALA A 1 312 ? 126.259 37.459 -8.506 1.00 11.11 312 ALA A C 1
ATOM 2518 O O . ALA A 1 312 ? 126.119 38.723 -8.515 1.00 11.11 312 ALA A O 1
ATOM 2520 N N . PHE A 1 313 ? 126.498 36.836 -7.368 1.00 11.22 313 PHE A N 1
ATOM 2521 C CA . PHE A 1 313 ? 126.632 37.560 -6.123 1.00 11.74 313 PHE A CA 1
ATOM 2522 C C . PHE A 1 313 ? 127.855 38.482 -6.189 1.00 11.06 313 PHE A C 1
ATOM 2523 O O . PHE A 1 313 ? 127.768 39.620 -5.686 1.00 12.03 313 PHE A O 1
ATOM 2531 N N . LYS A 1 314 ? 128.981 38.033 -6.727 1.00 11.30 314 LYS A N 1
ATOM 2532 C CA . LYS A 1 314 ? 130.155 38.861 -6.879 1.00 11.50 314 LYS A CA 1
ATOM 2533 C C . LYS A 1 314 ? 129.873 40.049 -7.770 1.00 11.13 314 LYS A C 1
ATOM 2534 O O . LYS A 1 314 ? 130.234 41.203 -7.473 1.00 11.65 314 LYS A O 1
ATOM 2540 N N . ARG A 1 315 ? 129.240 39.827 -8.900 1.00 11.23 315 ARG A N 1
ATOM 2541 C CA . ARG A 1 315 ? 128.879 40.864 -9.833 1.00 11.06 315 ARG A CA 1
ATOM 2542 C C . ARG A 1 315 ? 127.983 41.912 -9.163 1.00 11.35 315 ARG A C 1
ATOM 2543 O O . ARG A 1 315 ? 128.107 43.119 -9.476 1.00 12.14 315 ARG A O 1
ATOM 2551 N N . ALA A 1 316 ? 127.060 41.481 -8.340 1.00 10.62 316 ALA A N 1
ATOM 2552 C CA . ALA A 1 316 ? 126.133 42.376 -7.668 1.00 11.96 316 ALA A CA 1
ATOM 2553 C C . ALA A 1 316 ? 126.816 43.168 -6.609 1.00 13.31 316 ALA A C 1
ATOM 2554 O O . ALA A 1 316 ? 126.232 44.161 -6.184 1.00 16.33 316 ALA A O 1
ATOM 2556 N N . GLY A 1 317 ? 127.982 42.831 -6.194 1.00 11.68 317 GLY A N 1
ATOM 2557 C CA . GLY A 1 317 ? 128.762 43.614 -5.238 1.00 13.32 317 GLY A CA 1
ATOM 2558 C C . GLY A 1 317 ? 129.097 42.892 -3.954 1.00 14.31 317 GLY A C 1
ATOM 2559 O O . GLY A 1 317 ? 129.731 43.498 -3.037 1.00 15.93 317 GLY A O 1
ATOM 2560 N N . ALA A 1 318 ? 128.677 41.646 -3.763 1.00 12.08 318 ALA A N 1
ATOM 2561 C CA . ALA A 1 318 ? 128.998 40.974 -2.503 1.00 12.07 318 ALA A CA 1
ATOM 2562 C C . ALA A 1 318 ? 130.485 40.688 -2.341 1.00 10.79 318 ALA A C 1
ATOM 2563 O O . ALA A 1 318 ? 131.170 40.252 -3.300 1.00 13.23 318 ALA A O 1
ATOM 2565 N N . ASP A 1 319 ? 130.999 40.872 -1.153 1.00 11.27 319 ASP A N 1
ATOM 2566 C CA . ASP A 1 319 ? 132.313 40.486 -0.793 1.00 11.93 319 ASP A CA 1
ATOM 2567 C C . ASP A 1 319 ? 132.388 39.033 -0.398 1.00 14.35 319 ASP A C 1
ATOM 2568 O O . ASP A 1 319 ? 133.430 38.347 -0.648 1.00 14.39 319 ASP A O 1
ATOM 2573 N N . GLY A 1 320 ? 131.362 38.512 0.237 1.00 12.57 320 GLY A N 1
ATOM 2574 C CA . GLY A 1 320 ? 131.352 37.093 0.668 1.00 15.92 320 GLY A CA 1
ATOM 2575 C C . GLY A 1 320 ? 129.945 36.557 0.562 1.00 12.18 320 GLY A C 1
ATOM 2576 O O . GLY A 1 320 ? 128.936 37.302 0.605 1.00 14.10 320 GLY A O 1
ATOM 2577 N N . ILE A 1 321 ? 129.881 35.224 0.432 1.00 12.19 321 ILE A N 1
ATOM 2578 C CA . ILE A 1 321 ? 128.620 34.506 0.151 1.00 11.87 321 ILE A CA 1
ATOM 2579 C C . ILE A 1 321 ? 128.487 33.352 1.114 1.00 12.14 321 ILE A C 1
ATOM 2580 O O . ILE A 1 321 ? 129.374 32.444 1.129 1.00 11.97 321 ILE A O 1
ATOM 2585 N N . LEU A 1 322 ? 127.414 33.309 1.892 1.00 10.88 322 LEU A N 1
ATOM 2586 C CA . LEU A 1 322 ? 127.100 32.106 2.682 1.00 11.66 322 LEU A CA 1
ATOM 2587 C C . LEU A 1 322 ? 126.346 31.195 1.717 1.00 12.60 322 LEU A C 1
ATOM 2588 O O . LEU A 1 322 ? 125.305 31.525 1.243 1.00 12.56 322 LEU A O 1
ATOM 2593 N N . THR A 1 323 ? 126.918 30.025 1.421 1.00 11.11 323 THR A N 1
ATOM 2594 C CA . THR A 1 323 ? 126.351 29.129 0.418 1.00 13.19 323 THR A CA 1
ATOM 2595 C C . THR A 1 323 ? 126.623 27.643 0.774 1.00 12.94 323 THR A C 1
ATOM 2596 O O . THR A 1 323 ? 127.756 27.280 1.099 1.00 12.58 323 THR A O 1
ATOM 2600 N N . TYR A 1 324 ? 125.552 26.828 0.671 1.00 13.15 324 TYR A N 1
ATOM 2601 C CA . TYR A 1 324 ? 125.710 25.381 0.915 1.00 12.35 324 TYR A CA 1
ATOM 2602 C C . TYR A 1 324 ? 126.458 24.742 -0.222 1.00 14.39 324 TYR A C 1
ATOM 2603 O O . TYR A 1 324 ? 126.913 23.580 -0.026 1.00 15.57 324 TYR A O 1
ATOM 2612 N N . PHE A 1 325 ? 126.696 25.428 -1.330 1.00 15.20 325 PHE A N 1
ATOM 2613 C CA . PHE A 1 325 ? 127.550 24.973 -2.394 1.00 13.83 325 PHE A CA 1
ATOM 2614 C C . PHE A 1 325 ? 129.045 25.279 -2.138 1.00 14.15 325 PHE A C 1
ATOM 2615 O O . PHE A 1 325 ? 129.893 25.031 -2.987 1.00 16.14 325 PHE A O 1
ATOM 2623 N N . ALA A 1 326 ? 129.438 25.800 -0.959 1.00 13.68 326 ALA A N 1
ATOM 2624 C CA . ALA A 1 326 ? 130.806 26.254 -0.770 1.00 13.14 326 ALA A CA 1
ATOM 2625 C C . ALA A 1 326 ? 131.851 25.191 -1.045 1.00 15.29 326 ALA A C 1
ATOM 2626 O O . ALA A 1 326 ? 132.871 25.448 -1.650 1.00 15.98 326 ALA A O 1
ATOM 2628 N N . LYS A 1 327 ? 131.570 23.940 -0.593 1.00 17.52 327 LYS A N 1
ATOM 2629 C CA . LYS A 1 327 ? 132.584 22.903 -0.845 1.00 18.46 327 LYS A CA 1
ATOM 2630 C C . LYS A 1 327 ? 132.696 22.548 -2.317 1.00 16.38 327 LYS A C 1
ATOM 2631 O O . LYS A 1 327 ? 133.790 22.443 -2.798 1.00 18.41 327 LYS A O 1
ATOM 2637 N N . GLN A 1 328 ? 131.571 22.363 -2.988 1.00 16.84 328 GLN A N 1
ATOM 2638 C CA . GLN A 1 328 ? 131.495 21.981 -4.438 1.00 18.12 328 GLN A CA 1
ATOM 2639 C C . GLN A 1 328 ? 132.209 23.066 -5.190 1.00 22.57 328 GLN A C 1
ATOM 2640 O O . GLN A 1 328 ? 133.107 22.818 -6.050 1.00 21.89 328 GLN A O 1
ATOM 2646 N N . ALA A 1 329 ? 131.856 24.317 -4.885 1.00 19.71 329 ALA A N 1
ATOM 2647 C CA . ALA A 1 329 ? 132.447 25.410 -5.638 1.00 19.01 329 ALA A CA 1
ATOM 2648 C C . ALA A 1 329 ? 133.934 25.536 -5.361 1.00 17.11 329 ALA A C 1
ATOM 2649 O O . ALA A 1 329 ? 134.722 25.765 -6.297 1.00 20.12 329 ALA A O 1
ATOM 2651 N N . ALA A 1 330 ? 134.370 25.380 -4.128 1.00 16.11 330 ALA A N 1
ATOM 2652 C CA . ALA A 1 330 ? 135.762 25.415 -3.828 1.00 16.54 330 ALA A CA 1
ATOM 2653 C C . ALA A 1 330 ? 136.573 24.319 -4.573 1.00 23.90 330 ALA A C 1
ATOM 2654 O O . ALA A 1 330 ? 137.726 24.547 -4.996 1.00 22.83 330 ALA A O 1
ATOM 2656 N N . GLU A 1 331 ? 135.985 23.153 -4.708 1.00 23.29 331 GLU A N 1
ATOM 2657 C CA . GLU A 1 331 ? 136.702 22.089 -5.474 1.00 22.68 331 GLU A CA 1
ATOM 2658 C C . GLU A 1 331 ? 136.805 22.486 -6.931 1.00 26.69 331 GLU A C 1
ATOM 2659 O O . GLU A 1 331 ? 137.872 22.272 -7.526 1.00 30.66 331 GLU A O 1
ATOM 2665 N N . GLN A 1 332 ? 135.750 23.056 -7.512 1.00 24.21 332 GLN A N 1
ATOM 2666 C CA . GLN A 1 332 ? 135.688 23.378 -8.927 1.00 24.16 332 GLN A CA 1
ATOM 2667 C C . GLN A 1 332 ? 136.732 24.462 -9.115 1.00 28.06 332 GLN A C 1
ATOM 2668 O O . GLN A 1 332 ? 137.441 24.495 -10.127 1.00 29.38 332 GLN A O 1
ATOM 2674 N N . LEU A 1 333 ? 136.800 25.410 -8.174 1.00 24.04 333 LEU A N 1
ATOM 2675 C CA . LEU A 1 333 ? 137.735 26.538 -8.306 1.00 27.40 333 LEU A CA 1
ATOM 2676 C C . LEU A 1 333 ? 139.201 26.154 -8.140 1.00 38.51 333 LEU A C 1
ATOM 2677 O O . LEU A 1 333 ? 140.077 26.722 -8.811 1.00 38.58 333 LEU A O 1
ATOM 2682 N N . ARG A 1 334 ? 139.473 25.190 -7.269 1.00 30.69 334 ARG A N 1
ATOM 2683 C CA . ARG A 1 334 ? 140.837 24.760 -6.915 1.00 37.06 334 ARG A CA 1
ATOM 2684 C C . ARG A 1 334 ? 141.528 24.127 -8.134 1.00 53.54 334 ARG A C 1
ATOM 2685 O O . ARG A 1 334 ? 142.752 24.205 -8.295 1.00 57.58 334 ARG A O 1
ATOM 2693 N N . ARG A 1 335 ? 140.737 23.507 -8.992 1.00 40.59 335 ARG A N 1
ATOM 2694 C CA . ARG A 1 335 ? 141.207 23.115 -10.316 1.00 58.02 335 ARG A CA 1
ATOM 2695 C C . ARG A 1 335 ? 141.479 24.310 -11.227 1.00 73.21 335 ARG A C 1
ATOM 2696 O O . ARG A 1 335 ? 142.612 24.805 -11.322 1.00 91.86 335 ARG A O 1
ATOM 2704 N N . GLY A 1 336 ? 138.377 16.619 -10.188 1.00 77.57 336 GLY A N 1
ATOM 2705 N N . ALA B 1 6 ? 119.544 60.934 7.137 0.50 17.00 6 ALA B N 1
ATOM 2706 C CA . ALA B 1 6 ? 118.915 61.894 8.033 0.50 17.92 6 ALA B CA 1
ATOM 2707 C C . ALA B 1 6 ? 119.086 61.551 9.510 0.50 19.75 6 ALA B C 1
ATOM 2708 O O . ALA B 1 6 ? 118.184 61.834 10.277 0.50 20.27 6 ALA B O 1
ATOM 2710 N N . ASN B 1 7 ? 120.227 60.944 9.903 1.00 26.36 7 ASN B N 1
ATOM 2711 C CA . ASN B 1 7 ? 120.564 60.695 11.353 1.00 23.39 7 ASN B CA 1
ATOM 2712 C C . ASN B 1 7 ? 119.489 59.904 12.138 1.00 23.70 7 ASN B C 1
ATOM 2713 O O . ASN B 1 7 ? 119.274 60.086 13.376 1.00 24.38 7 ASN B O 1
ATOM 2718 N N . ARG B 1 8 ? 118.830 59.008 11.435 1.00 16.31 8 ARG B N 1
ATOM 2719 C CA . ARG B 1 8 ? 117.866 58.127 12.054 1.00 13.99 8 ARG B CA 1
ATOM 2720 C C . ARG B 1 8 ? 118.567 57.177 12.991 1.00 16.09 8 ARG B C 1
ATOM 2721 O O . ARG B 1 8 ? 119.518 56.509 12.533 1.00 19.43 8 ARG B O 1
ATOM 2729 N N . ALA B 1 9 ? 118.153 57.126 14.242 1.00 14.04 9 ALA B N 1
ATOM 2730 C CA . ALA B 1 9 ? 118.818 56.266 15.244 1.00 14.11 9 ALA B CA 1
ATOM 2731 C C . ALA B 1 9 ? 117.853 55.608 16.181 1.00 13.83 9 ALA B C 1
ATOM 2732 O O . ALA B 1 9 ? 116.929 56.237 16.730 1.00 13.27 9 ALA B O 1
ATOM 2734 N N . TYR B 1 10 ? 118.049 54.331 16.460 1.00 13.05 10 TYR B N 1
ATOM 2735 C CA . TYR B 1 10 ? 117.336 53.630 17.492 1.00 12.00 10 TYR B CA 1
ATOM 2736 C C . TYR B 1 10 ? 117.595 54.259 18.847 1.00 11.61 10 TYR B C 1
ATOM 2737 O O . TYR B 1 10 ? 118.721 54.677 19.122 1.00 13.49 10 TYR B O 1
ATOM 2746 N N . PRO B 1 11 ? 116.584 54.376 19.722 1.00 11.30 11 PRO B N 1
ATOM 2747 C CA . PRO B 1 11 ? 115.185 53.903 19.601 1.00 11.92 11 PRO B CA 1
ATOM 2748 C C . PRO B 1 11 ? 114.233 54.936 19.089 1.00 12.48 11 PRO B C 1
ATOM 2749 O O . PRO B 1 11 ? 113.036 54.685 19.053 1.00 11.69 11 PRO B O 1
ATOM 2753 N N . TYR B 1 12 ? 114.698 56.112 18.731 1.00 11.69 12 TYR B N 1
ATOM 2754 C CA . TYR B 1 12 ? 113.796 57.138 18.122 1.00 11.11 12 TYR B CA 1
ATOM 2755 C C . TYR B 1 12 ? 113.227 56.546 16.846 1.00 12.20 12 TYR B C 1
ATOM 2756 O O . TYR B 1 12 ? 111.993 56.633 16.604 1.00 10.88 12 TYR B O 1
ATOM 2765 N N . THR B 1 13 ? 114.087 55.970 16.005 1.00 10.98 13 THR B N 1
ATOM 2766 C CA . THR B 1 13 ? 113.692 55.243 14.835 1.00 10.88 13 THR B CA 1
ATOM 2767 C C . THR B 1 13 ? 113.707 53.757 15.161 1.00 12.33 13 THR B C 1
ATOM 2768 O O . THR B 1 13 ? 114.726 53.207 15.533 1.00 12.05 13 THR B O 1
ATOM 2772 N N . ARG B 1 14 ? 112.549 53.146 15.024 1.00 10.65 14 ARG B N 1
ATOM 2773 C CA . ARG B 1 14 ? 112.359 51.700 15.099 1.00 9.91 14 ARG B CA 1
ATOM 2774 C C . ARG B 1 14 ? 111.683 51.322 13.794 1.00 10.16 14 ARG B C 1
ATOM 2775 O O . ARG B 1 14 ? 110.496 51.586 13.607 1.00 10.58 14 ARG B O 1
ATOM 2783 N N . LEU B 1 15 ? 112.413 50.642 12.919 1.00 11.57 15 LEU B N 1
ATOM 2784 C CA . LEU B 1 15 ? 111.864 50.307 11.645 1.00 11.25 15 LEU B CA 1
ATOM 2785 C C . LEU B 1 15 ? 110.822 49.240 11.735 1.00 13.17 15 LEU B C 1
ATOM 2786 O O . LEU B 1 15 ? 110.002 49.077 10.817 1.00 14.27 15 LEU B O 1
ATOM 2791 N N . ARG B 1 16 ? 110.698 48.547 12.847 1.00 11.00 16 ARG B N 1
ATOM 2792 C CA . ARG B 1 16 ? 109.567 47.640 13.025 1.00 11.63 16 ARG B CA 1
ATOM 2793 C C . ARG B 1 16 ? 108.238 48.313 13.228 1.00 12.46 16 ARG B C 1
ATOM 2794 O O . ARG B 1 16 ? 107.203 47.640 13.091 1.00 12.56 16 ARG B O 1
ATOM 2802 N N . ARG B 1 17 ? 108.117 49.609 13.552 1.00 10.19 17 ARG B N 1
ATOM 2803 C CA . ARG B 1 17 ? 106.819 50.143 13.829 1.00 10.90 17 ARG B CA 1
ATOM 2804 C C . ARG B 1 17 ? 105.938 50.045 12.604 1.00 11.12 17 ARG B C 1
ATOM 2805 O O . ARG B 1 17 ? 104.780 49.584 12.717 1.00 11.28 17 ARG B O 1
ATOM 2813 N N . ASN B 1 18 ? 106.399 50.391 11.410 1.00 10.33 18 ASN B N 1
ATOM 2814 C CA . ASN B 1 18 ? 105.592 50.264 10.244 1.00 11.31 18 ASN B CA 1
ATOM 2815 C C . ASN B 1 18 ? 105.249 48.820 9.907 1.00 12.26 18 ASN B C 1
ATOM 2816 O O . ASN B 1 18 ? 104.252 48.555 9.252 1.00 13.46 18 ASN B O 1
ATOM 2821 N N . ARG B 1 19 ? 106.076 47.869 10.338 1.00 11.02 19 ARG B N 1
ATOM 2822 C CA . ARG B 1 19 ? 105.802 46.475 10.145 1.00 10.18 19 ARG B CA 1
ATOM 2823 C C . ARG B 1 19 ? 104.803 45.927 11.146 1.00 11.77 19 ARG B C 1
ATOM 2824 O O . ARG B 1 19 ? 104.441 44.718 11.023 1.00 12.52 19 ARG B O 1
ATOM 2832 N N . ARG B 1 20 ? 104.325 46.702 12.111 1.00 12.11 20 ARG B N 1
ATOM 2833 C CA . ARG B 1 20 ? 103.556 46.134 13.227 1.00 12.46 20 ARG B CA 1
ATOM 2834 C C . ARG B 1 20 ? 102.221 45.560 12.800 1.00 13.39 20 ARG B C 1
ATOM 2835 O O . ARG B 1 20 ? 101.745 44.573 13.410 1.00 13.56 20 ARG B O 1
ATOM 2843 N N . ASP B 1 21 ? 101.592 46.197 11.872 1.00 12.02 21 ASP B N 1
ATOM 2844 C CA . ASP B 1 21 ? 100.201 45.895 11.457 1.00 12.44 21 ASP B CA 1
ATOM 2845 C C . ASP B 1 21 ? 100.155 45.788 9.974 1.00 12.97 21 ASP B C 1
ATOM 2846 O O . ASP B 1 21 ? 100.841 46.487 9.249 1.00 12.34 21 ASP B O 1
ATOM 2851 N N . ASP B 1 22 ? 99.227 44.962 9.444 1.00 12.20 22 ASP B N 1
ATOM 2852 C CA . ASP B 1 22 ? 99.022 44.881 8.055 1.00 11.61 22 ASP B CA 1
ATOM 2853 C C . ASP B 1 22 ? 98.745 46.224 7.441 1.00 11.74 22 ASP B C 1
ATOM 2854 O O . ASP B 1 22 ? 99.233 46.542 6.359 1.00 12.32 22 ASP B O 1
ATOM 2859 N N . PHE B 1 23 ? 97.928 47.056 8.072 1.00 11.91 23 PHE B N 1
ATOM 2860 C CA . PHE B 1 23 ? 97.509 48.273 7.395 1.00 11.93 23 PHE B CA 1
ATOM 2861 C C . PHE B 1 23 ? 98.736 49.180 7.094 1.00 11.01 23 PHE B C 1
ATOM 2862 O O . PHE B 1 23 ? 98.775 49.837 6.078 1.00 11.24 23 PHE B O 1
ATOM 2870 N N . SER B 1 24 ? 99.663 49.224 8.052 1.00 11.25 24 SER B N 1
ATOM 2871 C CA . SER B 1 24 ? 100.843 50.120 7.875 1.00 10.64 24 SER B CA 1
ATOM 2872 C C . SER B 1 24 ? 101.818 49.452 6.898 1.00 11.63 24 SER B C 1
ATOM 2873 O O . SER B 1 24 ? 102.480 50.185 6.107 1.00 11.57 24 SER B O 1
ATOM 2876 N N . ARG B 1 25 ? 101.933 48.147 6.923 1.00 10.24 25 ARG B N 1
ATOM 2877 C CA . ARG B 1 25 ? 102.749 47.490 5.896 1.00 11.21 25 ARG B CA 1
ATOM 2878 C C . ARG B 1 25 ? 102.237 47.816 4.540 1.00 10.50 25 ARG B C 1
ATOM 2879 O O . ARG B 1 25 ? 102.975 48.096 3.580 1.00 12.48 25 ARG B O 1
ATOM 2887 N N . ARG B 1 26 ? 100.900 47.805 4.380 1.00 10.55 26 ARG B N 1
ATOM 2888 C CA . ARG B 1 26 ? 100.271 48.101 3.109 1.00 11.21 26 ARG B CA 1
ATOM 2889 C C . ARG B 1 26 ? 100.537 49.553 2.740 1.00 13.33 26 ARG B C 1
ATOM 2890 O O . ARG B 1 26 ? 100.835 49.846 1.532 1.00 13.36 26 ARG B O 1
ATOM 2898 N N . LEU B 1 27 ? 100.436 50.496 3.676 1.00 12.63 27 LEU B N 1
ATOM 2899 C CA . LEU B 1 27 ? 100.626 51.913 3.299 1.00 13.22 27 LEU B CA 1
ATOM 2900 C C . LEU B 1 27 ? 102.077 52.196 2.835 1.00 14.37 27 LEU B C 1
ATOM 2901 O O . LEU B 1 27 ? 102.271 53.015 1.972 1.00 17.59 27 LEU B O 1
ATOM 2906 N N . VAL B 1 28 ? 103.067 51.554 3.473 1.00 11.93 28 VAL B N 1
ATOM 2907 C CA . VAL B 1 28 ? 104.463 51.864 3.130 1.00 10.60 28 VAL B CA 1
ATOM 2908 C C . VAL B 1 28 ? 105.022 50.969 2.036 1.00 12.36 28 VAL B C 1
ATOM 2909 O O . VAL B 1 28 ? 106.151 51.182 1.585 1.00 15.46 28 VAL B O 1
ATOM 2913 N N . ARG B 1 29 ? 104.321 49.950 1.592 1.00 11.30 29 ARG B N 1
ATOM 2914 C CA . ARG B 1 29 ? 104.813 48.989 0.626 1.00 11.98 29 ARG B CA 1
ATOM 2915 C C . ARG B 1 29 ? 105.238 49.718 -0.609 1.00 12.34 29 ARG B C 1
ATOM 2916 O O . ARG B 1 29 ? 104.485 50.509 -1.188 1.00 14.21 29 ARG B O 1
ATOM 2924 N N . GLU B 1 30 ? 106.454 49.459 -1.069 1.00 12.00 30 GLU B N 1
ATOM 2925 C CA . GLU B 1 30 ? 107.099 50.257 -2.084 1.00 10.97 30 GLU B CA 1
ATOM 2926 C C . GLU B 1 30 ? 106.716 49.834 -3.500 1.00 12.37 30 GLU B C 1
ATOM 2927 O O . GLU B 1 30 ? 106.798 50.669 -4.407 1.00 14.33 30 GLU B O 1
ATOM 2933 N N . ASN B 1 31 ? 106.323 48.572 -3.692 1.00 11.85 31 ASN B N 1
ATOM 2934 C CA . ASN B 1 31 ? 106.065 47.995 -5.043 1.00 12.92 31 ASN B CA 1
ATOM 2935 C C . ASN B 1 31 ? 104.966 47.018 -4.953 1.00 15.78 31 ASN B C 1
ATOM 2936 O O . ASN B 1 31 ? 104.824 46.313 -3.991 1.00 15.55 31 ASN B O 1
ATOM 2941 N N . VAL B 1 32 ? 104.187 46.951 -6.031 1.00 18.69 32 VAL B N 1
ATOM 2942 C CA . VAL B 1 32 ? 103.079 45.995 -6.120 1.00 18.36 32 VAL B CA 1
ATOM 2943 C C . VAL B 1 32 ? 103.163 45.405 -7.539 1.00 19.83 32 VAL B C 1
ATOM 2944 O O . VAL B 1 32 ? 103.496 46.076 -8.516 1.00 25.48 32 VAL B O 1
ATOM 2948 N N . LEU B 1 33 ? 102.942 44.126 -7.632 1.00 16.37 33 LEU B N 1
ATOM 2949 C CA . LEU B 1 33 ? 102.804 43.450 -8.907 1.00 15.63 33 LEU B CA 1
ATOM 2950 C C . LEU B 1 33 ? 101.321 43.546 -9.345 1.00 16.30 33 LEU B C 1
ATOM 2951 O O . LEU B 1 33 ? 100.432 43.305 -8.546 1.00 16.01 33 LEU B O 1
ATOM 2956 N N . THR B 1 34 ? 101.108 43.845 -10.617 1.00 13.46 34 THR B N 1
ATOM 2957 C CA . THR B 1 34 ? 99.760 43.771 -11.191 1.00 14.55 34 THR B CA 1
ATOM 2958 C C . THR B 1 34 ? 99.775 42.982 -12.479 1.00 16.03 34 THR B C 1
ATOM 2959 O O . THR B 1 34 ? 100.839 42.674 -13.023 1.00 14.27 34 THR B O 1
ATOM 2963 N N A VAL B 1 35 ? 98.584 42.636 -12.959 0.50 14.58 35 VAL B N 1
ATOM 2964 N N B VAL B 1 35 ? 98.608 42.602 -13.003 0.50 15.14 35 VAL B N 1
ATOM 2965 C CA A VAL B 1 35 ? 98.507 41.864 -14.175 0.50 17.11 35 VAL B CA 1
ATOM 2966 C CA B VAL B 1 35 ? 98.583 41.849 -14.285 0.50 14.40 35 VAL B CA 1
ATOM 2967 C C A VAL B 1 35 ? 99.135 42.609 -15.341 0.50 14.19 35 VAL B C 1
ATOM 2968 C C B VAL B 1 35 ? 99.088 42.683 -15.456 0.50 15.09 35 VAL B C 1
ATOM 2969 O O A VAL B 1 35 ? 99.695 41.898 -16.238 0.50 14.32 35 VAL B O 1
ATOM 2970 O O B VAL B 1 35 ? 99.467 42.192 -16.496 0.50 15.74 35 VAL B O 1
ATOM 2977 N N . ASP B 1 36 ? 99.125 43.972 -15.302 1.00 14.58 36 ASP B N 1
ATOM 2978 C CA . ASP B 1 36 ? 99.680 44.869 -16.327 1.00 16.18 36 ASP B CA 1
ATOM 2979 C C . ASP B 1 36 ? 101.185 44.553 -16.510 1.00 15.69 36 ASP B C 1
ATOM 2980 O O . ASP B 1 36 ? 101.729 44.981 -17.525 1.00 17.83 36 ASP B O 1
ATOM 2985 N N . ASP B 1 37 ? 101.828 43.881 -15.569 1.00 13.21 37 ASP B N 1
ATOM 2986 C CA . ASP B 1 37 ? 103.279 43.661 -15.572 1.00 14.42 37 ASP B CA 1
ATOM 2987 C C . ASP B 1 37 ? 103.620 42.339 -16.255 1.00 14.89 37 ASP B C 1
ATOM 2988 O O . ASP B 1 37 ? 104.798 42.016 -16.341 1.00 15.53 37 ASP B O 1
ATOM 2993 N N . LEU B 1 38 ? 102.650 41.551 -16.674 1.00 14.19 38 LEU B N 1
ATOM 2994 C CA . LEU B 1 38 ? 102.876 40.176 -17.029 1.00 15.09 38 LEU B CA 1
ATOM 2995 C C . LEU B 1 38 ? 102.790 39.943 -18.539 1.00 14.64 38 LEU B C 1
ATOM 2996 O O . LEU B 1 38 ? 101.8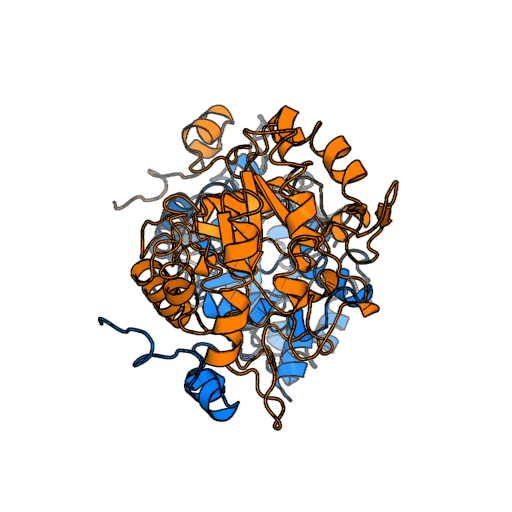47 40.386 -19.198 1.00 17.70 38 LEU B O 1
ATOM 3001 N N . ILE B 1 39 ? 103.781 39.240 -19.039 1.00 12.03 39 ILE B N 1
ATOM 3002 C CA . ILE B 1 39 ? 103.812 38.803 -20.455 1.00 11.73 39 ILE B CA 1
ATOM 3003 C C . ILE B 1 39 ? 104.015 37.304 -20.433 1.00 11.87 39 ILE B C 1
ATOM 3004 O O . ILE B 1 39 ? 104.911 36.770 -19.802 1.00 12.51 39 ILE B O 1
ATOM 3009 N N . LEU B 1 40 ? 103.106 36.566 -21.122 1.00 12.00 40 LEU B N 1
ATOM 3010 C CA . LEU B 1 40 ? 103.208 35.078 -21.140 1.00 12.07 40 LEU B CA 1
ATOM 3011 C C . LEU B 1 40 ? 103.962 34.547 -22.370 1.00 11.74 40 LEU B C 1
ATOM 3012 O O . LEU B 1 40 ? 103.439 34.784 -23.481 1.00 11.44 40 LEU B O 1
ATOM 3017 N N . PRO B 1 41 ? 105.089 33.881 -22.209 1.00 11.23 41 PRO B N 1
ATOM 3018 C CA . PRO B 1 41 ? 105.734 33.250 -23.349 1.00 11.61 41 PRO B CA 1
ATOM 3019 C C . PRO B 1 41 ? 104.979 31.983 -23.648 1.00 13.04 41 PRO B C 1
ATOM 3020 O O . PRO B 1 41 ? 104.541 31.292 -22.696 1.00 13.76 41 PRO B O 1
ATOM 3024 N N A VAL B 1 42 ? 104.980 31.576 -24.894 0.50 10.58 42 VAL B N 1
ATOM 3025 N N B VAL B 1 42 ? 104.738 31.750 -24.941 0.50 13.22 42 VAL B N 1
ATOM 3026 C CA A VAL B 1 42 ? 104.192 30.390 -25.273 0.50 11.33 42 VAL B CA 1
ATOM 3027 C CA B VAL B 1 42 ? 104.077 30.516 -25.462 0.50 14.56 42 VAL B CA 1
ATOM 3028 C C A VAL B 1 42 ? 104.809 29.784 -26.496 0.50 9.34 42 VAL B C 1
ATOM 3029 C C B VAL B 1 42 ? 104.984 29.736 -26.475 0.50 15.51 42 VAL B C 1
ATOM 3030 O O A VAL B 1 42 ? 105.041 30.486 -27.505 0.50 8.50 42 VAL B O 1
ATOM 3031 O O B VAL B 1 42 ? 105.684 30.210 -27.308 0.50 9.98 42 VAL B O 1
ATOM 3038 N N . PHE B 1 43 ? 104.998 28.444 -26.356 1.00 13.21 43 PHE B N 1
ATOM 3039 C CA . PHE B 1 43 ? 105.631 27.590 -27.340 1.00 15.33 43 PHE B CA 1
ATOM 3040 C C . PHE B 1 43 ? 104.588 27.112 -28.308 1.00 15.63 43 PHE B C 1
ATOM 3041 O O . PHE B 1 43 ? 103.580 26.510 -27.878 1.00 13.87 43 PHE B O 1
ATOM 3049 N N . VAL B 1 44 ? 104.799 27.370 -29.588 1.00 13.39 44 VAL B N 1
ATOM 3050 C CA . VAL B 1 44 ? 103.757 27.214 -30.617 1.00 14.35 44 VAL B CA 1
ATOM 3051 C C . VAL B 1 44 ? 104.174 26.166 -31.624 1.00 14.22 44 VAL B C 1
ATOM 3052 O O . VAL B 1 44 ? 105.243 26.172 -32.192 1.00 14.62 44 VAL B O 1
ATOM 3056 N N . LEU B 1 45 ? 103.308 25.127 -31.759 1.00 14.71 45 LEU B N 1
ATOM 3057 C CA . LEU B 1 45 ? 103.531 23.960 -32.648 1.00 14.23 45 LEU B CA 1
ATOM 3058 C C . LEU B 1 45 ? 102.911 24.218 -34.005 1.00 13.97 45 LEU B C 1
ATOM 3059 O O . LEU B 1 45 ? 102.026 24.979 -34.173 1.00 15.74 45 LEU B O 1
ATOM 3064 N N . ASP B 1 46 ? 103.360 23.335 -34.924 1.00 17.22 46 ASP B N 1
ATOM 3065 C CA . ASP B 1 46 ? 103.016 23.359 -36.300 1.00 21.56 46 ASP B CA 1
ATOM 3066 C C . ASP B 1 46 ? 101.721 22.770 -36.628 1.00 28.16 46 ASP B C 1
ATOM 3067 O O . ASP B 1 46 ? 101.234 23.043 -37.746 1.00 26.30 46 ASP B O 1
ATOM 3072 N N . GLY B 1 47 ? 101.144 21.963 -35.741 1.00 18.51 47 GLY B N 1
ATOM 3073 C CA . GLY B 1 47 ? 99.998 21.095 -36.300 1.00 19.69 47 GLY B CA 1
ATOM 3074 C C . GLY B 1 47 ? 98.594 21.686 -35.967 1.00 22.71 47 GLY B C 1
ATOM 3075 O O . GLY B 1 47 ? 98.280 22.920 -35.945 1.00 21.26 47 GLY B O 1
ATOM 3076 N N A VAL B 1 48 ? 97.736 20.734 -35.568 0.50 12.32 48 VAL B N 1
ATOM 3077 N N B VAL B 1 48 ? 97.588 20.807 -35.778 0.50 29.70 48 VAL B N 1
ATOM 3078 C CA A VAL B 1 48 ? 96.352 21.105 -35.274 0.50 19.77 48 VAL B CA 1
ATOM 3079 C CA B VAL B 1 48 ? 96.233 21.222 -35.283 0.50 20.50 48 VAL B CA 1
ATOM 3080 C C A VAL B 1 48 ? 95.679 20.107 -34.269 0.50 11.05 48 VAL B C 1
ATOM 3081 C C B VAL B 1 48 ? 95.826 20.181 -34.197 0.50 22.63 48 VAL B C 1
ATOM 3082 O O A VAL B 1 48 ? 95.867 18.951 -34.412 0.50 22.63 48 VAL B O 1
ATOM 3083 O O B VAL B 1 48 ? 96.351 19.037 -34.217 0.50 12.78 48 VAL B O 1
ATOM 3090 N N . ASN B 1 49 ? 94.960 20.607 -33.253 1.00 14.91 49 ASN B N 1
ATOM 3091 C CA . ASN B 1 49 ? 94.550 19.735 -32.149 1.00 14.81 49 ASN B CA 1
ATOM 3092 C C . ASN B 1 49 ? 95.696 19.031 -31.527 1.00 15.79 49 ASN B C 1
ATOM 3093 O O . ASN B 1 49 ? 95.667 17.859 -31.206 1.00 17.94 49 ASN B O 1
ATOM 3098 N N A GLN B 1 50 ? 96.787 19.787 -31.327 0.50 17.20 50 GLN B N 1
ATOM 3099 N N B GLN B 1 50 ? 96.799 19.767 -31.254 0.50 11.24 50 GLN B N 1
ATOM 3100 C CA A GLN B 1 50 ? 98.019 19.269 -30.793 0.50 14.07 50 GLN B CA 1
ATOM 3101 C CA B GLN B 1 50 ? 98.076 19.206 -30.830 0.50 14.56 50 GLN B CA 1
ATOM 3102 C C A GLN B 1 50 ? 98.415 20.027 -29.514 0.50 12.01 50 GLN B C 1
ATOM 3103 C C B GLN B 1 50 ? 98.630 19.947 -29.590 0.50 15.66 50 GLN B C 1
ATOM 3104 O O A GLN B 1 50 ? 98.319 21.307 -29.464 0.50 11.26 50 GLN B O 1
ATOM 3105 O O B GLN B 1 50 ? 98.862 21.117 -29.592 0.50 15.18 50 GLN B O 1
ATOM 3116 N N . ARG B 1 51 ? 98.842 19.236 -28.521 1.00 14.44 51 ARG B N 1
ATOM 3117 C CA . ARG B 1 51 ? 99.584 19.729 -27.372 1.00 15.10 51 ARG B CA 1
ATOM 3118 C C . ARG B 1 51 ? 100.705 18.777 -27.012 1.00 17.15 51 ARG B C 1
ATOM 3119 O O . ARG B 1 51 ? 100.629 17.554 -27.232 1.00 18.05 51 ARG B O 1
ATOM 3127 N N . GLU B 1 52 ? 101.808 19.254 -26.432 1.00 15.44 52 GLU B N 1
ATOM 3128 C CA . GLU B 1 52 ? 102.897 18.453 -25.980 1.00 15.23 52 GLU B CA 1
ATOM 3129 C C . GLU B 1 52 ? 103.332 18.911 -24.599 1.00 15.36 52 GLU B C 1
ATOM 3130 O O . GLU B 1 52 ? 103.435 20.149 -24.394 1.00 17.50 52 GLU B O 1
ATOM 3136 N N . SER B 1 53 ? 103.601 18.017 -23.674 1.00 15.25 53 SER B N 1
ATOM 3137 C CA . SER B 1 53 ? 104.161 18.353 -22.359 1.00 16.57 53 SER B CA 1
ATOM 3138 C C . SER B 1 53 ? 105.654 18.442 -22.486 1.00 20.03 53 SER B C 1
ATOM 3139 O O . SER B 1 53 ? 106.283 17.756 -23.217 1.00 19.90 53 SER B O 1
ATOM 3142 N N . ILE B 1 54 ? 106.215 19.357 -21.702 1.00 22.28 54 ILE B N 1
ATOM 3143 C CA . ILE B 1 54 ? 107.651 19.656 -21.774 1.00 22.97 54 ILE B CA 1
ATOM 3144 C C . ILE B 1 54 ? 108.300 19.072 -20.531 1.00 20.71 54 ILE B C 1
ATOM 3145 O O . ILE B 1 54 ? 107.971 19.453 -19.412 1.00 20.48 54 ILE B O 1
ATOM 3150 N N . PRO B 1 55 ? 109.170 18.089 -20.697 1.00 24.37 55 PRO B N 1
ATOM 3151 C CA . PRO B 1 55 ? 109.684 17.349 -19.557 1.00 25.68 55 PRO B CA 1
ATOM 3152 C C . PRO B 1 55 ? 110.345 18.228 -18.507 1.00 24.09 55 PRO B C 1
ATOM 3153 O O . PRO B 1 55 ? 110.139 18.093 -17.302 1.00 23.27 55 PRO B O 1
ATOM 3157 N N . SER B 1 56 ? 111.109 19.161 -19.007 1.00 22.97 56 SER B N 1
ATOM 3158 C CA . SER B 1 56 ? 111.911 20.031 -18.117 1.00 24.80 56 SER B CA 1
ATOM 3159 C C . SER B 1 56 ? 111.183 21.274 -17.712 1.00 24.01 56 SER B C 1
ATOM 3160 O O . SER B 1 56 ? 111.814 22.136 -17.065 1.00 27.35 56 SER B O 1
ATOM 3163 N N . MET B 1 57 ? 109.867 21.396 -18.000 1.00 21.03 57 MET B N 1
ATOM 3164 C CA . MET B 1 57 ? 109.043 22.492 -17.605 1.00 23.63 57 MET B CA 1
ATOM 3165 C C . MET B 1 57 ? 107.663 21.996 -17.230 1.00 27.26 57 MET B C 1
ATOM 3166 O O . MET B 1 57 ? 106.653 22.186 -17.958 1.00 23.41 57 MET B O 1
ATOM 3171 N N . PRO B 1 58 ? 107.598 21.346 -16.069 1.00 24.08 58 PRO B N 1
ATOM 3172 C CA . PRO B 1 58 ? 106.352 20.820 -15.634 1.00 25.13 58 PRO B CA 1
ATOM 3173 C C . PRO B 1 58 ? 105.234 21.818 -15.649 1.00 28.31 58 PRO B C 1
ATOM 3174 O O . PRO B 1 58 ? 105.354 22.926 -15.132 1.00 25.19 58 PRO B O 1
ATOM 3178 N N . GLY B 1 59 ? 104.142 21.465 -16.301 1.00 22.86 59 GLY B N 1
ATOM 3179 C CA . GLY B 1 59 ? 102.948 22.273 -16.311 1.00 21.66 59 GLY B CA 1
ATOM 3180 C C . GLY B 1 59 ? 102.789 23.199 -17.516 1.00 22.28 59 GLY B C 1
ATOM 3181 O O . GLY B 1 59 ? 101.779 23.893 -17.657 1.00 25.34 59 GLY B O 1
ATOM 3182 N N . VAL B 1 60 ? 103.818 23.244 -18.342 1.00 19.13 60 VAL B N 1
ATOM 3183 C CA . VAL B 1 60 ? 103.749 24.069 -19.536 1.00 17.29 60 VAL B CA 1
ATOM 3184 C C . VAL B 1 60 ? 103.562 23.087 -20.742 1.00 20.67 60 VAL B C 1
ATOM 3185 O O . VAL B 1 60 ? 104.210 22.045 -20.824 1.00 21.56 60 VAL B O 1
ATOM 3189 N N . GLU B 1 61 ? 102.637 23.470 -21.576 1.00 19.75 61 GLU B N 1
ATOM 3190 C CA . GLU B 1 61 ? 102.366 22.754 -22.836 1.00 16.22 61 GLU B CA 1
ATOM 3191 C C . GLU B 1 61 ? 102.753 23.577 -24.035 1.00 16.40 61 GLU B C 1
ATOM 3192 O O . GLU B 1 61 ? 102.396 24.773 -24.094 1.00 19.00 61 GLU B O 1
ATOM 3198 N N . ARG B 1 62 ? 103.384 22.919 -25.017 1.00 16.70 62 ARG B N 1
ATOM 3199 C CA . ARG B 1 62 ? 103.484 23.437 -26.386 1.00 16.10 62 ARG B CA 1
ATOM 3200 C C . ARG B 1 62 ? 102.164 23.297 -27.066 1.00 14.63 62 ARG B C 1
ATOM 3201 O O . ARG B 1 62 ? 101.487 22.256 -26.827 1.00 15.93 62 ARG B O 1
ATOM 3209 N N . LEU B 1 63 ? 101.683 24.274 -27.772 1.00 14.25 63 LEU B N 1
ATOM 3210 C CA . LEU B 1 63 ? 100.322 24.337 -28.263 1.00 13.34 63 LEU B CA 1
ATOM 3211 C C . LEU B 1 63 ? 100.250 24.604 -29.750 1.00 15.99 63 LEU B C 1
ATOM 3212 O O . LEU B 1 63 ? 100.936 25.545 -30.254 1.00 15.26 63 LEU B O 1
ATOM 3217 N N . SER B 1 64 ? 99.472 23.859 -30.550 1.00 13.61 64 SER B N 1
ATOM 3218 C CA . SER B 1 64 ? 99.181 24.302 -31.910 1.00 13.93 64 SER B CA 1
ATOM 3219 C C . SER B 1 64 ? 98.356 25.576 -31.902 1.00 14.63 64 SER B C 1
ATOM 3220 O O . SER B 1 64 ? 97.752 25.991 -30.896 1.00 14.33 64 SER B O 1
ATOM 3223 N N . ILE B 1 65 ? 98.294 26.242 -33.054 1.00 13.30 65 ILE B N 1
ATOM 3224 C CA . ILE B 1 65 ? 97.676 27.500 -33.102 1.00 14.36 65 ILE B CA 1
ATOM 3225 C C . ILE B 1 65 ? 96.243 27.519 -32.664 1.00 15.44 65 ILE B C 1
ATOM 3226 O O . ILE B 1 65 ? 95.755 28.355 -31.951 1.00 16.64 65 ILE B O 1
ATOM 3231 N N . ASP B 1 66 ? 95.446 26.511 -33.116 1.00 14.76 66 ASP B N 1
ATOM 3232 C CA . ASP B 1 66 ? 94.089 26.441 -32.634 1.00 16.17 66 ASP B CA 1
ATOM 3233 C C . ASP B 1 66 ? 93.918 26.333 -31.067 1.00 12.80 66 ASP B C 1
ATOM 3234 O O . ASP B 1 66 ? 93.014 26.911 -30.471 1.00 15.89 66 ASP B O 1
ATOM 3239 N N . GLN B 1 67 ? 94.822 25.587 -30.495 1.00 14.45 67 GLN B N 1
ATOM 3240 C CA . GLN B 1 67 ? 94.909 25.416 -29.028 1.00 13.39 67 GLN B CA 1
ATOM 3241 C C . GLN B 1 67 ? 95.311 26.732 -28.323 1.00 14.77 67 GLN B C 1
ATOM 3242 O O . GLN B 1 67 ? 94.797 27.082 -27.301 1.00 15.63 67 GLN B O 1
ATOM 3248 N N . LEU B 1 68 ? 96.249 27.428 -28.961 1.00 15.38 68 LEU B N 1
ATOM 3249 C CA . LEU B 1 68 ? 96.716 28.782 -28.481 1.00 15.08 68 LEU B CA 1
ATOM 3250 C C . LEU B 1 68 ? 95.525 29.700 -28.467 1.00 15.77 68 LEU B C 1
ATOM 3251 O O . LEU B 1 68 ? 95.285 30.436 -27.481 1.00 17.00 68 LEU B O 1
ATOM 3256 N N . LEU B 1 69 ? 94.661 29.667 -29.530 1.00 15.77 69 LEU B N 1
ATOM 3257 C CA . LEU B 1 69 ? 93.532 30.531 -29.555 1.00 17.47 69 LEU B CA 1
ATOM 3258 C C . LEU B 1 69 ? 92.507 30.228 -28.440 1.00 16.43 69 LEU B C 1
ATOM 3259 O O . LEU B 1 69 ? 91.865 31.151 -27.878 1.00 20.26 69 LEU B O 1
ATOM 3264 N N . ILE B 1 70 ? 92.341 28.935 -28.174 1.00 18.01 70 ILE B N 1
ATOM 3265 C CA . ILE B 1 70 ? 91.461 28.516 -27.064 1.00 19.53 70 ILE B CA 1
ATOM 3266 C C . ILE B 1 70 ? 91.955 29.037 -25.729 1.00 17.01 70 ILE B C 1
ATOM 3267 O O . ILE B 1 70 ? 91.217 29.643 -24.959 1.00 19.55 70 ILE B O 1
ATOM 3272 N N . GLU B 1 71 ? 93.226 28.791 -25.454 1.00 17.00 71 GLU B N 1
ATOM 3273 C CA . GLU B 1 71 ? 93.796 29.204 -24.140 1.00 17.08 71 GLU B CA 1
ATOM 3274 C C . GLU B 1 71 ? 93.827 30.738 -24.031 1.00 21.07 71 GLU B C 1
ATOM 3275 O O . GLU B 1 71 ? 93.646 31.258 -22.919 1.00 19.67 71 GLU B O 1
ATOM 3281 N N . ALA B 1 72 ? 94.048 31.440 -25.131 1.00 16.52 72 ALA B N 1
ATOM 3282 C CA . ALA B 1 72 ? 94.106 32.871 -25.113 1.00 18.34 72 ALA B CA 1
ATOM 3283 C C . ALA B 1 72 ? 92.837 33.509 -24.650 1.00 18.83 72 ALA B C 1
ATOM 3284 O O . ALA B 1 72 ? 92.841 34.639 -24.129 1.00 18.80 72 ALA B O 1
ATOM 3286 N N A GLU B 1 73 ? 91.741 32.760 -24.749 0.50 21.84 73 GLU B N 1
ATOM 3287 N N B GLU B 1 73 ? 91.673 32.893 -24.851 0.50 15.55 73 GLU B N 1
ATOM 3288 C CA A GLU B 1 73 ? 90.544 33.177 -24.075 0.50 15.75 73 GLU B CA 1
ATOM 3289 C CA B GLU B 1 73 ? 90.428 33.594 -24.494 0.50 22.29 73 GLU B CA 1
ATOM 3290 C C A GLU B 1 73 ? 90.690 33.389 -22.584 0.50 12.65 73 GLU B C 1
ATOM 3291 C C B GLU B 1 73 ? 90.502 33.910 -23.029 0.50 13.21 73 GLU B C 1
ATOM 3292 O O A GLU B 1 73 ? 90.261 34.403 -22.078 0.50 15.68 73 GLU B O 1
ATOM 3293 O O B GLU B 1 73 ? 90.034 34.946 -22.510 0.50 18.09 73 GLU B O 1
ATOM 3304 N N A GLU B 1 74 ? 91.273 32.444 -21.880 0.70 19.60 74 GLU B N 1
ATOM 3305 N N B GLU B 1 74 ? 91.073 32.949 -22.330 0.30 10.21 74 GLU B N 1
ATOM 3306 C CA A GLU B 1 74 ? 91.456 32.660 -20.454 0.70 16.98 74 GLU B CA 1
ATOM 3307 C CA B GLU B 1 74 ? 91.198 33.110 -20.905 0.30 8.38 74 GLU B CA 1
ATOM 3308 C C A GLU B 1 74 ? 92.493 33.754 -20.182 0.70 15.70 74 GLU B C 1
ATOM 3309 C C B GLU B 1 74 ? 92.309 34.031 -20.478 0.30 17.83 74 GLU B C 1
ATOM 3310 O O A GLU B 1 74 ? 92.401 34.485 -19.208 0.70 16.75 74 GLU B O 1
ATOM 3311 O O B GLU B 1 74 ? 92.111 34.886 -19.658 0.30 11.78 74 GLU B O 1
ATOM 3322 N N . TRP B 1 75 ? 93.477 33.860 -21.062 1.00 17.30 75 TRP B N 1
ATOM 3323 C CA . TRP B 1 75 ? 94.568 34.832 -20.792 1.00 16.18 75 TRP B CA 1
ATOM 3324 C C . TRP B 1 75 ? 94.033 36.232 -20.947 1.00 16.82 75 TRP B C 1
ATOM 3325 O O . TRP B 1 75 ? 94.362 37.133 -20.090 1.00 17.15 75 TRP B O 1
ATOM 3336 N N . VAL B 1 76 ? 93.245 36.504 -21.963 1.00 15.61 76 VAL B N 1
ATOM 3337 C CA . VAL B 1 76 ? 92.651 37.795 -22.167 1.00 17.44 76 VAL B CA 1
ATOM 3338 C C . VAL B 1 76 ? 91.654 38.118 -21.056 1.00 20.75 76 VAL B C 1
ATOM 3339 O O . VAL B 1 76 ? 91.615 39.244 -20.544 1.00 19.11 76 VAL B O 1
ATOM 3343 N N . ALA B 1 77 ? 90.811 37.149 -20.667 1.00 18.85 77 ALA B N 1
ATOM 3344 C CA . ALA B 1 77 ? 89.861 37.407 -19.603 1.00 18.13 77 ALA B CA 1
ATOM 3345 C C . ALA B 1 77 ? 90.553 37.743 -18.268 1.00 21.35 77 ALA B C 1
ATOM 3346 O O . ALA B 1 77 ? 90.024 38.512 -17.482 1.00 22.59 77 ALA B 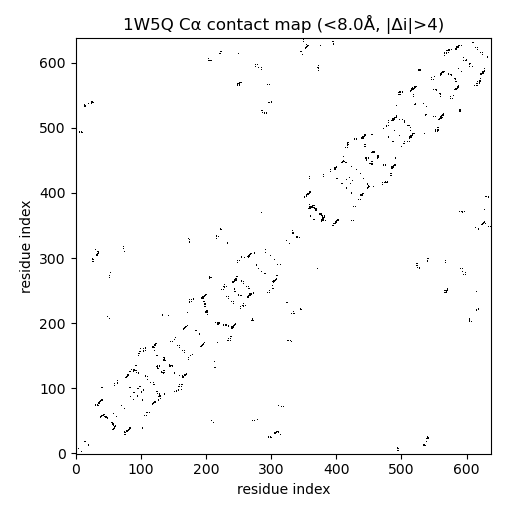O 1
ATOM 3348 N N . LEU B 1 78 ? 91.751 37.226 -18.050 1.00 17.17 78 LEU B N 1
ATOM 3349 C CA . LEU B 1 78 ? 92.570 37.505 -16.842 1.00 17.94 78 LEU B CA 1
ATOM 3350 C C . LEU B 1 78 ? 93.252 38.872 -16.931 1.00 18.79 78 LEU B C 1
ATOM 3351 O O . LEU B 1 78 ? 93.738 39.377 -15.925 1.00 21.65 78 LEU B O 1
ATOM 3356 N N . GLY B 1 79 ? 93.260 39.430 -18.095 1.00 17.78 79 GLY B N 1
ATOM 3357 C CA . GLY B 1 79 ? 93.908 40.728 -18.312 1.00 18.12 79 GLY B CA 1
ATOM 3358 C C . GLY B 1 79 ? 95.369 40.704 -18.667 1.00 16.16 79 GLY B C 1
ATOM 3359 O O . GLY B 1 79 ? 96.029 41.754 -18.644 1.00 17.93 79 GLY B O 1
ATOM 3360 N N . ILE B 1 80 ? 95.925 39.576 -19.010 1.00 14.63 80 ILE B N 1
ATOM 3361 C CA . ILE B 1 80 ? 97.343 39.468 -19.398 1.00 14.32 80 ILE B CA 1
ATOM 3362 C C . ILE B 1 80 ? 97.513 40.344 -20.649 1.00 14.48 80 ILE B C 1
ATOM 3363 O O . ILE B 1 80 ? 96.818 40.157 -21.668 1.00 15.66 80 ILE B O 1
ATOM 3368 N N . PRO B 1 81 ? 98.397 41.352 -20.684 1.00 13.71 81 PRO B N 1
ATOM 3369 C CA . PRO B 1 81 ? 98.474 42.238 -21.800 1.00 13.19 81 PRO B CA 1
ATOM 3370 C C . PRO B 1 81 ? 99.063 41.734 -23.079 1.00 13.07 81 PRO B C 1
ATOM 3371 O O . PRO B 1 81 ? 98.721 42.273 -24.165 1.00 13.38 81 PRO B O 1
ATOM 3375 N N . ALA B 1 82 ? 99.985 40.799 -22.972 1.00 11.24 82 ALA B N 1
ATOM 3376 C CA . ALA B 1 82 ? 100.706 40.355 -24.132 1.00 10.19 82 ALA B CA 1
ATOM 3377 C C . ALA B 1 82 ? 101.215 38.954 -23.999 1.00 11.89 82 ALA B C 1
ATOM 3378 O O . ALA B 1 82 ? 101.404 38.479 -22.901 1.00 13.14 82 ALA B O 1
ATOM 3380 N N . LEU B 1 83 ? 101.406 38.333 -25.164 1.00 12.62 83 LEU B N 1
ATOM 3381 C CA . LEU B 1 83 ? 102.097 37.086 -25.286 1.00 12.22 83 LEU B CA 1
ATOM 3382 C C . LEU B 1 83 ? 103.413 37.238 -26.039 1.00 11.79 83 LEU B C 1
ATOM 3383 O O . LEU B 1 83 ? 103.486 38.132 -26.928 1.00 13.85 83 LEU B O 1
ATOM 3388 N N . ALA B 1 84 ? 104.378 36.394 -25.743 1.00 11.44 84 ALA B N 1
ATOM 3389 C CA . ALA B 1 84 ? 105.623 36.312 -26.464 1.00 11.97 84 ALA B CA 1
ATOM 3390 C C . ALA B 1 84 ? 105.619 34.940 -27.129 1.00 10.63 84 ALA B C 1
ATOM 3391 O O . ALA B 1 84 ? 105.638 33.927 -26.456 1.00 12.88 84 ALA B O 1
ATOM 3393 N N . LEU B 1 85 ? 105.617 34.958 -28.447 1.00 12.33 85 LEU B N 1
ATOM 3394 C CA . LEU B 1 85 ? 105.492 33.718 -29.228 1.00 13.43 85 LEU B CA 1
ATOM 3395 C C . LEU B 1 85 ? 106.817 33.099 -29.530 1.00 12.55 85 LEU B C 1
ATOM 3396 O O . LEU B 1 85 ? 107.737 33.794 -30.029 1.00 13.31 85 LEU B O 1
ATOM 3401 N N . PHE B 1 86 ? 106.986 31.796 -29.280 1.00 12.79 86 PHE B N 1
ATOM 3402 C CA . PHE B 1 86 ? 108.155 31.044 -29.506 1.00 13.38 86 PHE B CA 1
ATOM 3403 C C . PHE B 1 86 ? 107.799 29.811 -30.399 1.00 14.87 86 PHE B C 1
ATOM 3404 O O . PHE B 1 86 ? 107.379 28.786 -29.824 1.00 14.83 86 PHE B O 1
ATOM 3412 N N . PRO B 1 87 ? 107.991 29.892 -31.683 1.00 13.38 87 PRO B N 1
ATOM 3413 C CA . PRO B 1 87 ? 107.685 28.687 -32.481 1.00 12.94 87 PRO B CA 1
ATOM 3414 C C . PRO B 1 87 ? 108.628 27.574 -32.277 1.00 15.30 87 PRO B C 1
ATOM 3415 O O . PRO B 1 87 ? 109.746 27.711 -31.979 1.00 16.83 87 PRO B O 1
ATOM 3419 N N . VAL B 1 88 ? 108.131 26.306 -32.470 1.00 14.45 88 VAL B N 1
ATOM 3420 C CA . VAL B 1 88 ? 108.848 25.074 -32.421 1.00 17.84 88 VAL B CA 1
ATOM 3421 C C . VAL B 1 88 ? 108.926 24.556 -33.825 1.00 20.29 88 VAL B C 1
ATOM 3422 O O . VAL B 1 88 ? 107.995 23.933 -34.370 1.00 20.91 88 VAL B O 1
ATOM 3426 N N . THR B 1 89 ? 110.029 24.851 -34.475 1.00 18.05 89 THR B N 1
ATOM 3427 C CA . THR B 1 89 ? 110.109 24.608 -35.947 1.00 19.54 89 THR B CA 1
ATOM 3428 C C . THR B 1 89 ? 110.302 23.084 -36.212 1.00 17.35 89 THR B C 1
ATOM 3429 O O . THR B 1 89 ? 111.196 22.493 -35.666 1.00 19.98 89 THR B O 1
ATOM 3433 N N . PRO B 1 90 ? 109.438 22.577 -37.120 1.00 21.34 90 PRO B N 1
ATOM 3434 C CA . PRO B 1 90 ? 109.656 21.202 -37.605 1.00 28.37 90 PRO B CA 1
ATOM 3435 C C . PRO B 1 90 ? 111.069 21.100 -38.174 1.00 23.72 90 PRO B C 1
ATOM 3436 O O . PRO B 1 90 ? 111.491 22.002 -38.928 1.00 25.86 90 PRO B O 1
ATOM 3440 N N . VAL B 1 91 ? 111.813 20.056 -37.834 1.00 24.09 91 VAL B N 1
ATOM 3441 C CA . VAL B 1 91 ? 113.209 19.888 -38.210 1.00 28.49 91 VAL B CA 1
ATOM 3442 C C . VAL B 1 91 ? 113.454 19.996 -39.694 1.00 28.35 91 VAL B C 1
ATOM 3443 O O . VAL B 1 91 ? 114.499 20.535 -40.098 1.00 27.56 91 VAL B O 1
ATOM 3447 N N . GLU B 1 92 ? 112.519 19.480 -40.481 1.00 27.58 92 GLU B N 1
ATOM 3448 C CA . GLU B 1 92 ? 112.677 19.478 -41.906 1.00 33.66 92 GLU B CA 1
ATOM 3449 C C . GLU B 1 92 ? 112.681 20.886 -42.507 1.00 41.73 92 GLU B C 1
ATOM 3450 O O . GLU B 1 92 ? 113.034 21.054 -43.673 1.00 32.48 92 GLU B O 1
ATOM 3456 N N . LYS B 1 93 ? 112.305 21.912 -41.724 1.00 22.87 93 LYS B N 1
ATOM 3457 C CA . LYS B 1 93 ? 112.230 23.247 -42.247 1.00 25.43 93 LYS B CA 1
ATOM 3458 C C . LYS B 1 93 ? 113.513 24.028 -41.899 1.00 22.16 93 LYS B C 1
ATOM 3459 O O . LYS B 1 93 ? 113.594 25.199 -42.364 1.00 24.85 93 LYS B O 1
ATOM 3465 N N . LYS B 1 94 ? 114.443 23.403 -41.175 1.00 20.74 94 LYS B N 1
ATOM 3466 C CA . LYS B 1 94 ? 115.681 24.048 -40.773 1.00 20.12 94 LYS B CA 1
ATOM 3467 C C . LYS B 1 94 ? 116.695 24.021 -41.890 1.00 28.52 94 LYS B C 1
ATOM 3468 O O . LYS B 1 94 ? 116.684 23.112 -42.750 1.00 24.06 94 LYS B O 1
ATOM 3474 N N . SER B 1 95 ? 117.568 25.009 -41.943 1.00 24.04 95 SER B N 1
ATOM 3475 C CA . SER B 1 95 ? 118.550 25.101 -43.004 1.00 21.28 95 SER B CA 1
ATOM 3476 C C . SER B 1 95 ? 119.692 25.988 -42.612 1.00 26.91 95 SER B C 1
ATOM 3477 O O . SER B 1 95 ? 119.572 26.698 -41.605 1.00 22.81 95 SER B O 1
ATOM 3480 N N . LEU B 1 96 ? 120.793 25.950 -43.353 1.00 22.97 96 LEU B N 1
ATOM 3481 C CA . LEU B 1 96 ? 121.970 26.813 -43.063 1.00 19.88 96 LEU B CA 1
ATOM 3482 C C . LEU B 1 96 ? 121.647 28.299 -43.319 1.00 23.62 96 LEU B C 1
ATOM 3483 O O . LEU B 1 96 ? 122.256 29.144 -42.652 1.00 21.57 96 LEU B O 1
ATOM 3488 N N . ASP B 1 97 ? 120.719 28.628 -44.193 1.00 19.21 97 ASP B N 1
ATOM 3489 C CA . ASP B 1 97 ? 120.342 29.995 -44.520 1.00 21.10 97 ASP B CA 1
ATOM 3490 C C . ASP B 1 97 ? 119.236 30.564 -43.673 1.00 18.22 97 ASP B C 1
ATOM 3491 O O . ASP B 1 97 ? 118.886 31.724 -43.803 1.00 17.27 97 ASP B O 1
ATOM 3496 N N . ALA B 1 98 ? 118.666 29.709 -42.843 1.00 16.78 98 ALA B N 1
ATOM 3497 C CA . ALA B 1 98 ? 117.515 30.077 -41.959 1.00 15.90 98 ALA B CA 1
ATOM 3498 C C . ALA B 1 98 ? 116.368 30.740 -42.627 1.00 15.67 98 ALA B C 1
ATOM 3499 O O . ALA B 1 98 ? 115.623 31.567 -42.058 1.00 16.24 98 ALA B O 1
ATOM 3501 N N . ALA B 1 99 ? 116.076 30.408 -43.908 1.00 16.05 99 ALA B N 1
ATOM 3502 C CA . ALA B 1 99 ? 115.059 31.046 -44.632 1.00 16.82 99 ALA B CA 1
ATOM 3503 C C . ALA B 1 99 ? 113.611 30.939 -44.053 1.00 12.79 99 ALA B C 1
ATOM 3504 O O . ALA B 1 99 ? 112.766 31.746 -44.259 1.00 16.47 99 ALA B O 1
ATOM 3506 N N . GLU B 1 100 ? 113.396 29.832 -43.304 1.00 14.72 100 GLU B N 1
ATOM 3507 C CA . GLU B 1 100 ? 112.130 29.647 -42.647 1.00 18.02 100 GLU B CA 1
ATOM 3508 C C . GLU B 1 100 ? 111.793 30.795 -41.675 1.00 16.27 100 GLU B C 1
ATOM 3509 O O . GLU B 1 100 ? 110.658 31.076 -41.432 1.00 16.53 100 GLU B O 1
ATOM 3515 N N . ALA B 1 101 ? 112.842 31.482 -41.201 1.00 16.83 101 ALA B N 1
ATOM 3516 C CA . ALA B 1 101 ? 112.588 32.613 -40.299 1.00 14.85 101 ALA B CA 1
ATOM 3517 C C . ALA B 1 101 ? 111.695 33.658 -40.861 1.00 12.81 101 ALA B C 1
ATOM 3518 O O . ALA B 1 101 ? 110.939 34.335 -40.194 1.00 14.46 101 ALA B O 1
ATOM 3520 N N . TYR B 1 102 ? 111.760 33.908 -42.206 1.00 14.77 102 TYR B N 1
ATOM 3521 C CA . TYR B 1 102 ? 110.980 34.907 -42.838 1.00 13.98 102 TYR B CA 1
ATOM 3522 C C . TYR B 1 102 ? 109.867 34.322 -43.790 1.00 14.94 102 TYR B C 1
ATOM 3523 O O . TYR B 1 102 ? 109.318 35.043 -44.553 1.00 17.57 102 TYR B O 1
ATOM 3532 N N . ASN B 1 103 ? 109.584 33.034 -43.626 1.00 15.91 103 ASN B N 1
ATOM 3533 C CA . ASN B 1 103 ? 108.464 32.398 -44.388 1.00 15.10 103 ASN B CA 1
ATOM 3534 C C . ASN B 1 103 ? 107.161 33.051 -43.991 1.00 17.16 103 ASN B C 1
ATOM 3535 O O . ASN B 1 103 ? 106.811 33.030 -42.803 1.00 15.12 103 ASN B O 1
ATOM 3540 N N . PRO B 1 104 ? 106.355 33.635 -44.864 1.00 15.05 104 PRO B N 1
ATOM 3541 C CA . PRO B 1 104 ? 105.130 34.263 -44.536 1.00 13.64 104 PRO B CA 1
ATOM 3542 C C . PRO B 1 104 ? 104.110 33.308 -43.955 1.00 16.09 104 PRO B C 1
ATOM 3543 O O . PRO B 1 104 ? 103.097 33.751 -43.384 1.00 18.46 104 PRO B O 1
ATOM 3547 N N . GLU B 1 105 ? 104.352 32.037 -44.187 1.00 15.67 105 GLU B N 1
ATOM 3548 C CA . GLU B 1 105 ? 103.453 31.007 -43.618 1.00 17.39 105 GLU B CA 1
ATOM 3549 C C . GLU B 1 105 ? 104.185 30.145 -42.590 1.00 17.81 105 GLU B C 1
ATOM 3550 O O . GLU B 1 105 ? 103.800 29.051 -42.245 1.00 17.67 105 GLU B O 1
ATOM 3556 N N . GLY B 1 106 ? 105.244 30.701 -41.948 1.00 15.01 106 GLY B N 1
ATOM 3557 C CA . GLY B 1 106 ? 105.801 30.045 -40.848 1.00 16.05 106 GLY B CA 1
ATOM 3558 C C . GLY B 1 106 ? 104.894 30.108 -39.596 1.00 11.12 106 GLY B C 1
ATOM 3559 O O . GLY B 1 106 ? 103.983 30.841 -39.584 1.00 13.84 106 GLY B O 1
ATOM 3560 N N . ILE B 1 107 ? 105.249 29.252 -38.625 1.00 14.77 107 ILE B N 1
ATOM 3561 C CA . ILE B 1 107 ? 104.450 29.197 -37.362 1.00 14.44 107 ILE B CA 1
ATOM 3562 C C . ILE B 1 107 ? 104.187 30.606 -36.749 1.00 12.19 107 ILE B C 1
ATOM 3563 O O . ILE B 1 107 ? 103.084 30.991 -36.473 1.00 13.92 107 ILE B O 1
ATOM 3568 N N . ALA B 1 108 ? 105.295 31.354 -36.599 1.00 13.27 108 ALA B N 1
ATOM 3569 C CA . ALA B 1 108 ? 105.139 32.635 -35.916 1.00 14.39 108 ALA B CA 1
ATOM 3570 C C . ALA B 1 108 ? 104.225 33.578 -36.630 1.00 11.92 108 ALA B C 1
ATOM 3571 O O . ALA B 1 108 ? 103.379 34.286 -36.088 1.00 13.62 108 ALA B O 1
ATOM 3573 N N . GLN B 1 109 ? 104.391 33.609 -38.003 1.00 13.03 109 GLN B N 1
ATOM 3574 C CA . GLN B 1 109 ? 103.583 34.471 -38.816 1.00 14.16 109 GLN B CA 1
ATOM 3575 C C . GLN B 1 109 ? 102.103 34.112 -38.806 1.00 13.10 109 GLN B C 1
ATOM 3576 O O . GLN B 1 109 ? 101.253 34.913 -38.717 1.00 14.94 109 GLN B O 1
ATOM 3582 N N . ARG B 1 110 ? 101.887 32.783 -38.917 1.00 14.32 110 ARG B N 1
ATOM 3583 C CA . ARG B 1 110 ? 100.457 32.262 -38.924 1.00 16.58 110 ARG B CA 1
ATOM 3584 C C . ARG B 1 110 ? 99.775 32.518 -37.590 1.00 11.94 110 ARG B C 1
ATOM 3585 O O . ARG B 1 110 ? 98.661 32.930 -37.507 1.00 15.17 110 ARG B O 1
ATOM 3593 N N . ALA B 1 111 ? 100.590 32.313 -36.531 1.00 14.56 111 ALA B N 1
ATOM 3594 C CA . ALA B 1 111 ? 100.035 32.475 -35.188 1.00 15.05 111 ALA B CA 1
ATOM 3595 C C . ALA B 1 111 ? 99.653 33.908 -34.897 1.00 13.71 111 ALA B C 1
ATOM 3596 O O . ALA B 1 111 ? 98.650 34.274 -34.346 1.00 14.12 111 ALA B O 1
ATOM 3598 N N . THR B 1 112 ? 100.572 34.777 -35.381 1.00 14.43 112 THR B N 1
ATOM 3599 C CA . THR B 1 112 ? 100.357 36.183 -35.227 1.00 15.54 112 THR B CA 1
ATOM 3600 C C . THR B 1 112 ? 99.050 36.664 -35.915 1.00 12.49 112 THR B C 1
ATOM 3601 O O . THR B 1 112 ? 98.216 37.372 -35.403 1.00 14.99 112 THR B O 1
ATOM 3605 N N A ARG B 1 113 ? 98.973 36.277 -37.232 0.75 13.91 113 ARG B N 1
ATOM 3606 N N B ARG B 1 113 ? 98.963 36.236 -37.176 0.25 22.42 113 ARG B N 1
ATOM 3607 C CA A ARG B 1 113 ? 97.772 36.697 -37.933 0.75 15.50 113 ARG B CA 1
ATOM 3608 C CA B ARG B 1 113 ? 97.816 36.533 -38.009 0.25 20.59 113 ARG B CA 1
ATOM 3609 C C A ARG B 1 113 ? 96.467 36.175 -37.246 0.75 13.01 113 ARG B C 1
ATOM 3610 C C B ARG B 1 113 ? 96.517 36.142 -37.307 0.25 18.33 113 ARG B C 1
ATOM 3611 O O A ARG B 1 113 ? 95.483 36.931 -37.139 0.75 16.49 113 ARG B O 1
ATOM 3612 O O B ARG B 1 113 ? 95.566 36.928 -37.261 0.25 19.42 113 ARG B O 1
ATOM 3627 N N . ALA B 1 114 ? 96.496 34.924 -36.771 1.00 17.31 114 ALA B N 1
ATOM 3628 C CA . ALA B 1 114 ? 95.307 34.370 -36.160 1.00 17.27 114 ALA B CA 1
ATOM 3629 C C . ALA B 1 114 ? 94.942 35.101 -34.871 1.00 17.48 114 ALA B C 1
ATOM 3630 O O . ALA B 1 114 ? 93.812 35.458 -34.597 1.00 16.73 114 ALA B O 1
ATOM 3632 N N . LEU B 1 115 ? 95.991 35.337 -34.041 1.00 15.27 115 LEU B N 1
ATOM 3633 C CA . LEU B 1 115 ? 95.737 36.127 -32.799 1.00 14.44 115 LEU B CA 1
ATOM 3634 C C . LEU B 1 115 ? 95.318 37.560 -32.961 1.00 13.01 115 LEU B C 1
ATOM 3635 O O . LEU B 1 115 ? 94.454 38.031 -32.289 1.00 16.07 115 LEU B O 1
ATOM 3640 N N . ARG B 1 116 ? 95.916 38.218 -33.951 1.00 15.53 116 ARG B N 1
ATOM 3641 C CA . ARG B 1 116 ? 95.572 39.598 -34.235 1.00 15.17 116 ARG B CA 1
ATOM 3642 C C . ARG B 1 116 ? 94.090 39.751 -34.631 1.00 16.92 116 ARG B C 1
ATOM 3643 O O . ARG B 1 116 ? 93.420 40.729 -34.299 1.00 18.77 116 ARG B O 1
ATOM 3651 N N . GLU B 1 117 ? 93.633 38.770 -35.425 1.00 18.45 117 GLU B N 1
ATOM 3652 C CA . GLU B 1 117 ? 92.234 38.790 -35.849 1.00 19.02 117 GLU B CA 1
ATOM 3653 C C . GLU B 1 117 ? 91.256 38.480 -34.704 1.00 16.03 117 GLU B C 1
ATOM 3654 O O . GLU B 1 117 ? 90.261 39.142 -34.551 1.00 21.30 117 GLU B O 1
ATOM 3660 N N A ARG B 1 118 ? 91.577 37.424 -33.962 0.60 12.20 118 ARG B N 1
ATOM 3661 N N B ARG B 1 118 ? 91.558 37.493 -33.900 0.40 24.82 118 ARG B N 1
ATOM 3662 C CA A ARG B 1 118 ? 90.657 36.933 -32.907 0.60 16.10 118 ARG B CA 1
ATOM 3663 C CA B ARG B 1 118 ? 90.586 37.050 -32.935 0.40 19.11 118 ARG B CA 1
ATOM 3664 C C A ARG B 1 118 ? 90.597 37.907 -31.723 0.60 19.67 118 ARG B C 1
ATOM 3665 C C B ARG B 1 118 ? 90.634 37.739 -31.586 0.40 15.61 118 ARG B C 1
ATOM 3666 O O A ARG B 1 118 ? 89.527 38.270 -31.221 0.60 18.26 118 ARG B O 1
ATOM 3667 O O B ARG B 1 118 ? 89.674 37.680 -30.799 0.40 14.32 118 ARG B O 1
ATOM 3682 N N . PHE B 1 119 ? 91.781 38.373 -31.281 1.00 17.54 119 PHE B N 1
ATOM 3683 C CA . PHE B 1 119 ? 91.928 39.150 -30.006 1.00 17.00 119 PHE B CA 1
ATOM 3684 C C . PHE B 1 119 ? 92.665 40.443 -30.353 1.00 17.36 119 PHE B C 1
ATOM 3685 O O . PHE B 1 119 ? 93.907 40.566 -30.033 1.00 16.43 119 PHE B O 1
ATOM 3693 N N . PRO B 1 120 ? 92.022 41.378 -31.010 1.00 16.79 120 PRO B N 1
ATOM 3694 C CA . PRO B 1 120 ? 92.743 42.531 -31.562 1.00 16.53 120 PRO B CA 1
ATOM 3695 C C . PRO B 1 120 ? 93.456 43.363 -30.479 1.00 17.93 120 PRO B C 1
ATOM 3696 O O . PRO B 1 120 ? 94.399 44.093 -30.830 1.00 18.60 120 PRO B O 1
ATOM 3700 N N . GLU B 1 121 ? 93.049 43.324 -29.242 1.00 16.38 121 GLU B N 1
ATOM 3701 C CA . GLU B 1 121 ? 93.645 44.167 -28.187 1.00 15.84 121 GLU B CA 1
ATOM 3702 C C . GLU B 1 121 ? 94.817 43.440 -27.530 1.00 16.06 121 GLU B C 1
ATOM 3703 O O . GLU B 1 121 ? 95.554 44.057 -26.715 1.00 16.02 121 GLU B O 1
ATOM 3709 N N . LEU B 1 122 ? 95.058 42.180 -27.748 1.00 14.29 122 LEU B N 1
ATOM 3710 C CA . LEU B 1 122 ? 96.133 41.421 -27.125 1.00 13.60 122 LEU B CA 1
ATOM 3711 C C . LEU B 1 122 ? 97.407 41.734 -27.800 1.00 12.78 122 LEU B C 1
ATOM 3712 O O . LEU B 1 122 ? 97.530 41.653 -29.021 1.00 14.20 122 LEU B O 1
ATOM 3717 N N . GLY B 1 123 ? 98.449 42.078 -27.025 1.00 12.50 123 GLY B N 1
ATOM 3718 C CA . GLY B 1 123 ? 99.756 42.323 -27.642 1.00 12.06 123 GLY B CA 1
ATOM 3719 C C . GLY B 1 123 ? 100.427 41.053 -28.069 1.00 11.52 123 GLY B C 1
ATOM 3720 O O . GLY B 1 123 ? 100.403 40.083 -27.302 1.00 12.62 123 GLY B O 1
ATOM 3721 N N . ILE B 1 124 ? 101.031 41.053 -29.240 1.00 11.68 124 ILE B N 1
ATOM 3722 C CA . ILE B 1 124 ? 101.804 39.900 -29.712 1.00 12.15 124 ILE B CA 1
ATOM 3723 C C . ILE B 1 124 ? 103.265 40.377 -29.886 1.00 13.03 124 ILE B C 1
ATOM 3724 O O . ILE B 1 124 ? 103.475 41.330 -30.676 1.00 14.43 124 ILE B O 1
ATOM 3729 N N . ILE B 1 125 ? 104.195 39.695 -29.260 1.00 11.46 125 ILE B N 1
ATOM 3730 C CA . ILE B 1 125 ? 105.617 39.996 -29.287 1.00 11.87 125 ILE B CA 1
ATOM 3731 C C . ILE B 1 125 ? 106.218 38.769 -29.951 1.00 12.88 125 ILE B C 1
ATOM 3732 O O . ILE B 1 125 ? 106.267 37.663 -29.428 1.00 11.95 125 ILE B O 1
ATOM 3737 N N . THR B 1 126 ? 106.693 38.973 -31.177 1.00 12.19 126 THR B N 1
ATOM 3738 C CA . THR B 1 126 ? 107.347 37.899 -31.900 1.00 11.07 126 THR B CA 1
ATOM 3739 C C . THR B 1 126 ? 108.829 37.827 -31.613 1.00 13.51 126 THR B C 1
ATOM 3740 O O . THR B 1 126 ? 109.424 38.864 -31.101 1.00 14.76 126 THR B O 1
ATOM 3744 N N . ASP B 1 127 ? 109.489 36.690 -31.802 1.00 12.21 127 ASP B N 1
ATOM 3745 C CA . ASP B 1 127 ? 110.864 36.454 -31.529 1.00 12.32 127 ASP B CA 1
ATOM 3746 C C . ASP B 1 127 ? 111.639 36.634 -32.770 1.00 13.65 127 ASP B C 1
ATOM 3747 O O . ASP B 1 127 ? 111.418 35.902 -33.751 1.00 13.57 127 ASP B O 1
ATOM 3752 N N . VAL B 1 128 ? 112.605 37.570 -32.840 1.00 13.10 128 VAL B N 1
ATOM 3753 C CA . VAL B 1 128 ? 113.453 37.774 -34.030 1.00 13.23 128 VAL B CA 1
ATOM 3754 C C . VAL B 1 128 ? 114.787 37.157 -33.693 1.00 13.27 128 VAL B C 1
ATOM 3755 O O . VAL B 1 128 ? 115.568 37.656 -32.842 1.00 13.01 128 VAL B O 1
ATOM 3759 N N . CYS B 1 129 ? 115.089 35.957 -34.227 1.00 12.84 129 CYS B N 1
ATOM 3760 C CA . CYS B 1 129 ? 116.243 35.221 -33.997 1.00 12.08 129 CYS B CA 1
ATOM 3761 C C . CYS B 1 129 ? 116.304 34.040 -34.975 1.00 12.98 129 CYS B C 1
ATOM 3762 O O . CYS B 1 129 ? 115.183 33.575 -35.358 1.00 14.41 129 CYS B O 1
ATOM 3765 N N . LEU B 1 130 ? 117.485 33.583 -35.292 1.00 13.97 130 LEU B N 1
ATOM 3766 C CA . LEU B 1 130 ? 117.617 32.460 -36.269 1.00 13.28 130 LEU B CA 1
ATOM 3767 C C . LEU B 1 130 ? 117.747 31.128 -35.583 1.00 15.87 130 LEU B C 1
ATOM 3768 O O . LEU B 1 130 ? 117.759 30.060 -36.288 1.00 15.76 130 LEU B O 1
ATOM 3773 N N . CYS B 1 131 ? 117.829 31.026 -34.284 1.00 14.51 131 CYS B N 1
ATOM 3774 C CA . CYS B 1 131 ? 118.187 29.768 -33.620 1.00 15.56 131 CYS B CA 1
ATOM 3775 C C . CYS B 1 131 ? 117.178 28.651 -33.817 1.00 15.35 131 CYS B C 1
ATOM 3776 O O . CYS B 1 131 ? 117.589 27.505 -33.740 1.00 19.46 131 CYS B O 1
ATOM 3779 N N . GLU B 1 132 ? 115.921 28.914 -34.013 1.00 15.31 132 GLU B N 1
ATOM 3780 C CA . GLU B 1 132 ? 114.907 27.869 -34.251 1.00 18.03 132 GLU B CA 1
ATOM 3781 C C . GLU B 1 132 ? 114.789 27.576 -35.733 1.00 17.59 132 GLU B C 1
ATOM 3782 O O . GLU B 1 132 ? 113.880 26.810 -36.159 1.00 18.48 132 GLU B O 1
ATOM 3788 N N . PHE B 1 133 ? 115.665 28.140 -36.569 1.00 16.75 133 PHE B N 1
ATOM 3789 C CA . PHE B 1 133 ? 115.589 28.050 -38.037 1.00 15.59 133 PHE B CA 1
ATOM 3790 C C . PHE B 1 133 ? 116.869 27.510 -38.616 1.00 17.88 133 PHE B C 1
ATOM 3791 O O . PHE B 1 133 ? 116.856 27.061 -39.794 1.00 19.44 133 PHE B O 1
ATOM 3799 N N . THR B 1 134 ? 117.973 27.556 -37.937 1.00 16.26 134 THR B N 1
ATOM 3800 C CA . THR B 1 134 ? 119.233 27.024 -38.422 1.00 18.01 134 THR B CA 1
ATOM 3801 C C . THR B 1 134 ? 119.363 25.546 -38.075 1.00 23.30 134 THR B C 1
ATOM 3802 O O . THR B 1 134 ? 118.870 25.079 -37.032 1.00 20.46 134 THR B O 1
ATOM 3806 N N . THR B 1 135 ? 120.055 24.809 -38.945 1.00 21.22 135 THR B N 1
ATOM 3807 C CA . THR B 1 135 ? 120.189 23.382 -38.650 1.00 26.05 135 THR B CA 1
ATOM 3808 C C . THR B 1 135 ? 121.039 23.175 -37.381 1.00 25.28 135 THR B C 1
ATOM 3809 O O . THR B 1 135 ? 120.828 22.248 -36.615 1.00 27.72 135 THR B O 1
ATOM 3813 N N . HIS B 1 136 ? 122.004 24.054 -37.104 1.00 21.55 136 HIS B N 1
ATOM 3814 C CA . HIS B 1 136 ? 122.929 23.911 -36.011 1.00 23.55 136 HIS B CA 1
ATOM 3815 C C . HIS B 1 136 ? 122.455 24.564 -34.691 1.00 19.17 136 HIS B C 1
ATOM 3816 O O . HIS B 1 136 ? 123.031 24.318 -33.657 1.00 25.95 136 HIS B O 1
ATOM 3823 N N . GLY B 1 137 ? 121.408 25.390 -34.748 1.00 21.58 137 GLY B N 1
ATOM 3824 C CA . GLY B 1 137 ? 120.835 25.954 -33.544 1.00 23.02 137 GLY B CA 1
ATOM 3825 C C . GLY B 1 137 ? 121.471 27.219 -33.007 1.00 21.00 137 GLY B C 1
ATOM 3826 O O . GLY B 1 137 ? 121.024 27.671 -31.942 1.00 19.33 137 GLY B O 1
ATOM 3827 N N . GLN B 1 138 ? 122.467 27.753 -33.689 1.00 19.54 138 GLN B N 1
ATOM 3828 C CA . GLN B 1 138 ? 123.028 29.041 -33.284 1.00 18.59 138 GLN B CA 1
ATOM 3829 C C . GLN B 1 138 ? 122.074 30.107 -33.741 1.00 18.11 138 GLN B C 1
ATOM 3830 O O . GLN B 1 138 ? 121.284 29.951 -34.631 1.00 17.32 138 GLN B O 1
ATOM 3836 N N . CYS B 1 139 ? 122.155 31.237 -33.031 1.00 16.44 139 CYS B N 1
ATOM 3837 C CA . CYS B 1 139 ? 121.308 32.384 -33.283 1.00 14.29 139 CYS B CA 1
ATOM 3838 C C . CYS B 1 139 ? 121.571 33.139 -34.546 1.00 15.47 139 CYS B C 1
ATOM 3839 O O . CYS B 1 139 ? 120.725 33.930 -34.957 1.00 17.02 139 CYS B O 1
ATOM 3842 N N . GLY B 1 140 ? 122.681 32.872 -35.205 1.00 16.35 140 GLY B N 1
ATOM 3843 C CA . GLY B 1 140 ? 122.967 33.451 -36.488 1.00 17.58 140 GLY B CA 1
ATOM 3844 C C . GLY B 1 140 ? 123.558 32.419 -37.470 1.00 16.66 140 GLY B C 1
ATOM 3845 O O . GLY B 1 140 ? 123.708 31.227 -37.154 1.00 19.03 140 GLY B O 1
ATOM 3846 N N . ILE B 1 141 ? 123.913 32.958 -38.615 1.00 16.58 141 ILE B N 1
ATOM 3847 C CA . ILE B 1 141 ? 124.484 32.198 -39.741 1.00 18.53 141 ILE B CA 1
ATOM 3848 C C . ILE B 1 141 ? 125.973 31.935 -39.502 1.00 18.10 141 ILE B C 1
ATOM 3849 O O . ILE B 1 141 ? 126.740 32.845 -39.121 1.00 18.64 141 ILE B O 1
ATOM 3854 N N . LEU B 1 142 ? 126.471 30.714 -39.747 1.00 16.69 142 LEU B N 1
ATOM 3855 C CA . LEU B 1 142 ? 127.836 30.367 -39.531 1.00 19.57 142 LEU B CA 1
ATOM 3856 C C . LEU B 1 142 ? 128.715 30.566 -40.751 1.00 23.56 142 LEU B C 1
ATOM 3857 O O . LEU B 1 142 ? 128.264 30.289 -41.873 1.00 23.99 142 LEU B O 1
ATOM 3862 N N . ASP B 1 143 ? 129.948 31.032 -40.564 1.00 21.29 143 ASP B N 1
ATOM 3863 C CA . ASP B 1 143 ? 130.925 31.027 -41.638 1.00 23.59 143 ASP B CA 1
ATOM 3864 C C . ASP B 1 143 ? 131.577 29.652 -41.697 1.00 29.66 143 ASP B C 1
ATOM 3865 O O . ASP B 1 143 ? 131.244 28.746 -40.923 1.00 23.40 143 ASP B O 1
ATOM 3870 N N . ASP B 1 144 ? 132.528 29.518 -42.612 1.00 31.29 144 ASP B N 1
ATOM 3871 C CA . ASP B 1 144 ? 133.179 28.210 -42.834 1.00 30.69 144 ASP B CA 1
ATOM 3872 C C . ASP B 1 144 ? 133.985 27.769 -41.621 1.00 43.23 144 ASP B C 1
ATOM 3873 O O . ASP B 1 144 ? 134.234 26.572 -41.432 1.00 48.16 144 ASP B O 1
ATOM 3878 N N . ASP B 1 145 ? 134.407 28.727 -40.800 1.00 36.31 145 ASP B N 1
ATOM 3879 C CA . ASP B 1 145 ? 135.101 28.399 -39.572 1.00 30.45 145 ASP B CA 1
ATOM 3880 C C . ASP B 1 145 ? 134.240 28.112 -38.365 1.00 31.38 145 ASP B C 1
ATOM 3881 O O . ASP B 1 145 ? 134.760 27.842 -37.291 1.00 37.14 145 ASP B O 1
ATOM 3886 N N . GLY B 1 146 ? 132.918 28.161 -38.512 1.00 27.09 146 GLY B N 1
ATOM 3887 C CA . GLY B 1 146 ? 132.037 27.901 -37.421 1.00 24.40 146 GLY B CA 1
ATOM 3888 C C . GLY B 1 146 ? 131.699 29.131 -36.555 1.00 25.94 146 GLY B C 1
ATOM 3889 O O . GLY B 1 146 ? 131.086 28.988 -35.520 1.00 29.39 146 GLY B O 1
ATOM 3890 N N . TYR B 1 147 ? 132.096 30.312 -37.011 1.00 20.57 147 TYR B N 1
ATOM 3891 C CA . TYR B 1 147 ? 131.771 31.581 -36.292 1.00 17.96 147 TYR B CA 1
ATOM 3892 C C . TYR B 1 147 ? 130.439 32.117 -36.762 1.00 18.68 147 TYR B C 1
ATOM 3893 O O . TYR B 1 147 ? 130.093 32.096 -37.949 1.00 17.40 147 TYR B O 1
ATOM 3902 N N . VAL B 1 148 ? 129.631 32.646 -35.817 1.00 17.16 148 VAL B N 1
ATOM 3903 C CA . VAL B 1 148 ? 128.372 33.228 -36.053 1.00 16.65 148 VAL B CA 1
ATOM 3904 C C . VAL B 1 148 ? 128.600 34.644 -36.603 1.00 17.99 148 VAL B C 1
ATOM 3905 O O . VAL B 1 148 ? 128.995 35.636 -35.896 1.00 17.24 148 VAL B O 1
ATOM 3909 N N . LEU B 1 149 ? 128.396 34.793 -37.881 1.00 15.66 149 LEU B N 1
ATOM 3910 C CA . LEU B 1 149 ? 128.586 36.028 -38.608 1.00 16.55 149 LEU B CA 1
ATOM 3911 C C . LEU B 1 149 ? 127.632 37.141 -38.199 1.00 18.83 149 LEU B C 1
ATOM 3912 O O . LEU B 1 149 ? 126.415 36.925 -38.201 1.00 21.57 149 LEU B O 1
ATOM 3917 N N . ASN B 1 150 ? 128.140 38.324 -37.903 1.00 14.13 150 ASN B N 1
ATOM 3918 C CA . ASN B 1 150 ? 127.276 39.369 -37.436 1.00 13.25 150 ASN B CA 1
ATOM 3919 C C . ASN B 1 150 ? 126.374 39.936 -38.507 1.00 13.13 150 ASN B C 1
ATOM 3920 O O . ASN B 1 150 ? 125.131 39.894 -38.421 1.00 13.02 150 ASN B O 1
ATOM 3925 N N . ASP B 1 151 ? 126.973 40.556 -39.533 1.00 13.04 151 ASP B N 1
ATOM 3926 C CA . ASP B 1 151 ? 126.213 41.361 -40.472 1.00 13.21 151 ASP B CA 1
ATOM 3927 C C . ASP B 1 151 ? 125.331 40.545 -41.439 1.00 12.32 151 ASP B C 1
ATOM 3928 O O . ASP B 1 151 ? 124.222 40.920 -41.713 1.00 14.18 151 ASP B O 1
ATOM 3933 N N . VAL B 1 152 ? 125.853 39.412 -41.875 1.00 14.46 152 VAL B N 1
ATOM 3934 C CA . VAL B 1 152 ? 125.026 38.504 -42.705 1.00 14.06 152 VAL B CA 1
ATOM 3935 C C . VAL B 1 152 ? 123.781 38.007 -41.941 1.00 14.44 152 VAL B C 1
ATOM 3936 O O . VAL B 1 152 ? 122.697 37.909 -42.471 1.00 16.25 152 VAL B O 1
ATOM 3940 N N . SER B 1 153 ? 123.966 37.743 -40.627 1.00 13.82 153 SER B N 1
ATOM 3941 C CA . SER B 1 153 ? 122.842 37.376 -39.771 1.00 13.86 153 SER B CA 1
ATOM 3942 C C . SER B 1 153 ? 121.818 38.469 -39.682 1.00 13.27 153 SER B C 1
ATOM 3943 O O . SER B 1 153 ? 120.596 38.185 -39.788 1.00 14.92 153 SER B O 1
ATOM 3946 N N . ILE B 1 154 ? 122.270 39.696 -39.533 1.00 13.08 154 ILE B N 1
ATOM 3947 C CA . ILE B 1 154 ? 121.334 40.814 -39.518 1.00 13.76 154 ILE B CA 1
ATOM 3948 C C . ILE B 1 154 ? 120.453 40.855 -40.734 1.00 14.38 154 ILE B C 1
ATOM 3949 O O . ILE B 1 154 ? 119.277 41.129 -40.693 1.00 13.47 154 ILE B O 1
ATOM 3954 N N . ASP B 1 155 ? 121.015 40.559 -41.902 1.00 14.42 155 ASP B N 1
ATOM 3955 C CA . ASP B 1 155 ? 120.201 40.617 -43.123 1.00 14.79 155 ASP B CA 1
ATOM 3956 C C . ASP B 1 155 ? 119.003 39.650 -43.049 1.00 14.69 155 ASP B C 1
ATOM 3957 O O . ASP B 1 155 ? 117.909 40.022 -43.482 1.00 15.40 155 ASP B O 1
ATOM 3962 N N . VAL B 1 156 ? 119.217 38.470 -42.471 1.00 13.98 156 VAL B N 1
ATOM 3963 C CA . VAL B 1 156 ? 118.109 37.500 -42.299 1.00 14.12 156 VAL B CA 1
ATOM 3964 C C . VAL B 1 156 ? 117.126 37.990 -41.242 1.00 13.34 156 VAL B C 1
ATOM 3965 O O . VAL B 1 156 ? 115.936 37.983 -41.396 1.00 15.80 156 VAL B O 1
ATOM 3969 N N . LEU B 1 157 ? 117.706 38.479 -40.117 1.00 12.09 157 LEU B N 1
ATOM 3970 C CA . LEU B 1 157 ? 116.885 38.985 -39.043 1.00 12.58 157 LEU B CA 1
ATOM 3971 C C . LEU B 1 157 ? 115.990 40.130 -39.441 1.00 12.58 157 LEU B C 1
ATOM 3972 O O . LEU B 1 157 ? 114.806 40.248 -39.034 1.00 12.99 157 LEU B O 1
ATOM 3977 N N . VAL B 1 158 ? 116.483 41.011 -40.327 1.00 12.61 158 VAL B N 1
ATOM 3978 C CA . VAL B 1 158 ? 115.719 42.052 -40.864 1.00 12.24 158 VAL B CA 1
ATOM 3979 C C . VAL B 1 158 ? 114.491 41.551 -41.655 1.00 11.76 158 VAL B C 1
ATOM 3980 O O . VAL B 1 158 ? 113.354 42.047 -41.519 1.00 13.43 158 VAL B O 1
ATOM 3984 N N A ARG B 1 159 ? 114.763 40.603 -42.535 0.90 14.17 159 ARG B N 1
ATOM 3985 N N B ARG B 1 159 ? 114.783 40.559 -42.509 0.10 12.08 159 ARG B N 1
ATOM 3986 C CA A ARG B 1 159 ? 113.642 40.018 -43.311 0.90 14.35 159 ARG B CA 1
ATOM 3987 C CA B ARG B 1 159 ? 113.782 39.849 -43.333 0.10 9.65 159 ARG B CA 1
ATOM 3988 C C A ARG B 1 159 ? 112.657 39.315 -42.361 0.90 12.92 159 ARG B C 1
ATOM 3989 C C B ARG B 1 159 ? 112.725 39.212 -42.434 0.10 14.17 159 ARG B C 1
ATOM 3990 O O A ARG B 1 159 ? 111.461 39.418 -42.603 0.90 14.43 159 ARG B O 1
ATOM 3991 O O B ARG B 1 159 ? 111.546 39.231 -42.726 0.10 8.90 159 ARG B O 1
ATOM 4006 N N . GLN B 1 160 ? 113.173 38.625 -41.343 1.00 13.90 160 GLN B N 1
ATOM 4007 C CA . GLN B 1 160 ? 112.261 38.063 -40.314 1.00 12.42 160 GLN B CA 1
ATOM 4008 C C . GLN B 1 160 ? 111.346 39.060 -39.708 1.00 13.36 160 GLN B C 1
ATOM 4009 O O . GLN B 1 160 ? 110.136 38.937 -39.600 1.00 14.30 160 GLN B O 1
ATOM 4015 N N . ALA B 1 161 ? 111.958 40.149 -39.172 1.00 13.47 161 ALA B N 1
ATOM 4016 C CA . ALA B 1 161 ? 111.175 41.164 -38.523 1.00 12.81 161 ALA B CA 1
ATOM 4017 C C . ALA B 1 161 ? 110.120 41.792 -39.395 1.00 13.45 161 ALA B C 1
ATOM 4018 O O . ALA B 1 161 ? 109.023 42.062 -39.015 1.00 14.59 161 ALA B O 1
ATOM 4020 N N . LEU B 1 162 ? 110.521 42.066 -40.665 1.00 13.95 162 LEU B N 1
ATOM 4021 C CA . LEU B 1 162 ? 109.598 42.597 -41.621 1.00 13.64 162 LEU B CA 1
ATOM 4022 C C . LEU B 1 162 ? 108.368 41.619 -41.850 1.00 12.14 162 LEU B C 1
ATOM 4023 O O . LEU B 1 162 ? 107.268 42.095 -41.943 1.00 13.74 162 LEU B O 1
ATOM 4028 N N . SER B 1 163 ? 108.692 40.336 -41.877 1.00 12.35 163 SER B N 1
ATOM 4029 C CA . SER B 1 163 ? 107.590 39.358 -42.043 1.00 13.39 163 SER B CA 1
ATOM 4030 C C . SER B 1 163 ? 106.649 39.348 -40.862 1.00 14.82 163 SER B C 1
ATOM 4031 O O . SER B 1 163 ? 105.431 39.167 -40.984 1.00 14.95 163 SER B O 1
ATOM 4034 N N . HIS B 1 164 ? 107.225 39.572 -39.644 1.00 13.95 164 HIS B N 1
ATOM 4035 C CA . HIS B 1 164 ? 106.386 39.636 -38.501 1.00 12.60 164 HIS B CA 1
ATOM 4036 C C . HIS B 1 164 ? 105.499 40.817 -38.491 1.00 11.58 164 HIS B C 1
ATOM 4037 O O . HIS B 1 164 ? 104.294 40.820 -38.148 1.00 13.76 164 HIS B O 1
ATOM 4044 N N . ALA B 1 165 ? 106.061 41.981 -38.883 1.00 13.36 165 ALA B N 1
ATOM 4045 C CA . ALA B 1 165 ? 105.302 43.172 -39.012 1.00 13.51 165 ALA B CA 1
ATOM 4046 C C . ALA B 1 165 ? 104.144 43.018 -40.048 1.00 13.46 165 ALA B C 1
ATOM 4047 O O . ALA B 1 165 ? 103.032 43.465 -39.832 1.00 14.80 165 ALA B O 1
ATOM 4049 N N A GLU B 1 166 ? 104.468 42.408 -41.175 0.70 18.31 166 GLU B N 1
ATOM 4050 N N B GLU B 1 166 ? 104.507 42.386 -41.164 0.30 9.18 166 GLU B N 1
ATOM 4051 C CA A GLU B 1 166 ? 103.417 42.208 -42.189 0.70 14.98 166 GLU B CA 1
ATOM 4052 C CA B GLU B 1 166 ? 103.536 42.090 -42.235 0.30 13.92 166 GLU B CA 1
ATOM 4053 C C A GLU B 1 166 ? 102.335 41.227 -41.730 0.70 15.39 166 GLU B C 1
ATOM 4054 C C B GLU B 1 166 ? 102.323 41.327 -41.657 0.30 14.45 166 GLU B C 1
ATOM 4055 O O A GLU B 1 166 ? 101.243 41.251 -42.226 0.70 17.81 166 GLU B O 1
ATOM 4056 O O B GLU B 1 166 ? 101.131 41.645 -41.935 0.30 11.97 166 GLU B O 1
ATOM 4067 N N . ALA B 1 167 ? 102.639 40.358 -40.811 1.00 13.87 167 ALA B N 1
ATOM 4068 C CA . ALA B 1 167 ? 101.641 39.467 -40.200 1.00 15.00 167 ALA B CA 1
ATOM 4069 C C . ALA B 1 167 ? 100.836 40.176 -39.147 1.00 15.99 167 ALA B C 1
ATOM 4070 O O . ALA B 1 167 ? 99.852 39.618 -38.637 1.00 15.89 167 ALA B O 1
ATOM 4072 N N . GLY B 1 168 ? 101.240 41.391 -38.704 1.00 15.38 168 GLY B N 1
ATOM 4073 C CA . GLY B 1 168 ? 100.479 42.210 -37.794 1.00 15.04 168 GLY B CA 1
ATOM 4074 C C . GLY B 1 168 ? 101.042 42.343 -36.373 1.00 14.46 168 GLY B C 1
ATOM 4075 O O . GLY B 1 168 ? 100.369 42.848 -35.537 1.00 13.85 168 GLY B O 1
ATOM 4076 N N . ALA B 1 169 ? 102.219 41.814 -36.146 1.00 13.20 169 ALA B N 1
ATOM 4077 C CA . ALA B 1 169 ? 102.800 41.904 -34.794 1.00 14.00 169 ALA B CA 1
ATOM 4078 C C . ALA B 1 169 ? 102.958 43.354 -34.380 1.00 12.76 169 ALA B C 1
ATOM 4079 O O . ALA B 1 169 ? 103.460 44.170 -35.144 1.00 13.88 169 ALA B O 1
ATOM 4081 N N . GLN B 1 170 ? 102.496 43.652 -33.156 1.00 12.17 170 GLN B N 1
ATOM 4082 C CA . GLN B 1 170 ? 102.723 45.005 -32.625 1.00 11.81 170 GLN B CA 1
ATOM 4083 C C . GLN B 1 170 ? 104.154 45.181 -32.100 1.00 12.02 170 GLN B C 1
ATOM 4084 O O . GLN B 1 170 ? 104.598 46.339 -32.063 1.00 12.91 170 GLN B O 1
ATOM 4090 N N . VAL B 1 171 ? 104.818 44.117 -31.723 1.00 10.79 171 VAL B N 1
ATOM 4091 C CA . VAL B 1 171 ? 106.176 44.195 -31.139 1.00 10.56 171 VAL B CA 1
ATOM 4092 C C . VAL B 1 171 ? 106.985 43.091 -31.741 1.00 12.74 171 VAL B C 1
ATOM 4093 O O . VAL B 1 171 ? 106.508 41.922 -31.826 1.00 12.23 171 VAL B O 1
ATOM 4097 N N . VAL B 1 172 ? 108.167 43.363 -32.186 1.00 12.00 172 VAL B N 1
ATOM 4098 C CA . VAL B 1 172 ? 109.150 42.401 -32.551 1.00 11.53 172 VAL B CA 1
ATOM 4099 C C . VAL B 1 172 ? 110.288 42.432 -31.546 1.00 11.26 172 VAL B C 1
ATOM 4100 O O . VAL B 1 172 ? 110.689 43.555 -31.121 1.00 11.46 172 VAL B O 1
ATOM 4104 N N . ALA B 1 173 ? 110.833 41.315 -31.111 1.00 11.07 173 ALA B N 1
ATOM 4105 C CA . ALA B 1 173 ? 111.790 41.264 -30.019 1.00 10.92 173 ALA B CA 1
ATOM 4106 C C . ALA B 1 173 ? 113.018 40.531 -30.462 1.00 10.65 173 ALA B C 1
ATOM 4107 O O . ALA B 1 173 ? 113.091 39.270 -30.451 1.00 12.41 173 ALA B O 1
ATOM 4109 N N . PRO B 1 174 ? 114.029 41.222 -30.947 1.00 11.25 174 PRO B N 1
ATOM 4110 C CA . PRO B 1 174 ? 115.248 40.557 -31.356 1.00 11.34 174 PRO B CA 1
ATOM 4111 C C . PRO B 1 174 ? 116.064 40.004 -30.214 1.00 12.95 174 PRO B C 1
ATOM 4112 O O . PRO B 1 174 ? 116.563 40.745 -29.335 1.00 12.49 174 PRO B O 1
ATOM 4116 N N . SER B 1 175 ? 116.213 38.663 -30.178 1.00 11.55 175 SER B N 1
ATOM 4117 C CA . SER B 1 175 ? 116.826 37.961 -29.137 1.00 11.27 175 SER B CA 1
ATOM 4118 C C . SER B 1 175 ? 118.188 37.390 -29.462 1.00 11.21 175 SER B C 1
ATOM 4119 O O . SER B 1 175 ? 118.745 36.536 -28.753 1.00 13.88 175 SER B O 1
ATOM 4122 N N . ASP B 1 176 ? 118.764 37.846 -30.572 1.00 11.62 176 ASP B N 1
ATOM 4123 C CA . ASP B 1 176 ? 119.928 37.295 -31.245 1.00 10.47 176 ASP B CA 1
ATOM 4124 C C . ASP B 1 176 ? 121.315 37.728 -30.749 1.00 12.38 176 ASP B C 1
ATOM 4125 O O . ASP B 1 176 ? 122.292 37.025 -30.947 1.00 12.75 176 ASP B O 1
ATOM 4130 N N . MET B 1 177 ? 121.392 38.904 -30.112 1.00 12.86 177 MET B N 1
ATOM 4131 C CA . MET B 1 177 ? 122.646 39.463 -29.673 1.00 10.94 177 MET B CA 1
ATOM 4132 C C . MET B 1 177 ? 123.686 39.679 -30.772 1.00 13.05 177 MET B C 1
ATOM 4133 O O . MET B 1 177 ? 124.885 39.622 -30.535 1.00 13.38 177 MET B O 1
ATOM 4138 N N . MET B 1 178 ? 123.237 39.967 -32.000 1.00 11.59 178 MET B N 1
ATOM 4139 C CA . MET B 1 178 ? 124.142 40.542 -32.955 1.00 11.92 178 MET B CA 1
ATOM 4140 C C . MET B 1 178 ? 124.355 41.985 -32.654 1.00 10.62 178 MET B C 1
ATOM 4141 O O . MET B 1 178 ? 123.411 42.682 -32.245 1.00 12.50 178 MET B O 1
ATOM 4146 N N . ASP B 1 179 ? 125.538 42.521 -32.902 1.00 10.43 179 ASP B N 1
ATOM 4147 C CA . ASP B 1 179 ? 125.774 43.955 -32.787 1.00 12.21 179 ASP B CA 1
ATOM 4148 C C . ASP B 1 179 ? 125.003 44.692 -33.857 1.00 12.60 179 ASP B C 1
ATOM 4149 O O . ASP B 1 179 ? 124.929 44.276 -35.005 1.00 12.64 179 ASP B O 1
ATOM 4154 N N . GLY B 1 180 ? 124.430 45.880 -33.529 1.00 11.38 180 GLY B N 1
ATOM 4155 C CA . GLY B 1 180 ? 123.760 46.694 -34.482 1.00 11.43 180 GLY B CA 1
ATOM 4156 C C . GLY B 1 180 ? 122.431 46.256 -35.006 1.00 12.78 180 GLY B C 1
ATOM 4157 O O . GLY B 1 180 ? 121.875 46.983 -35.860 1.00 13.24 180 GLY B O 1
ATOM 4158 N N . ARG B 1 181 ? 121.866 45.143 -34.568 1.00 11.32 181 ARG B N 1
ATOM 4159 C CA . ARG B 1 181 ? 120.674 44.671 -35.221 1.00 11.90 181 ARG B CA 1
ATOM 4160 C C . ARG B 1 181 ? 119.476 45.521 -34.948 1.00 11.71 181 ARG B C 1
ATOM 4161 O O . ARG B 1 181 ? 118.552 45.602 -35.764 1.00 11.68 181 ARG B O 1
ATOM 4169 N N . ILE B 1 182 ? 119.383 46.183 -33.781 1.00 10.07 182 ILE B N 1
ATOM 4170 C CA . ILE B 1 182 ? 118.241 47.007 -33.493 1.00 9.72 182 ILE B CA 1
ATOM 4171 C C . ILE B 1 182 ? 118.125 48.104 -34.491 1.00 11.28 182 ILE B C 1
ATOM 4172 O O . ILE B 1 182 ? 117.071 48.376 -35.018 1.00 11.82 182 ILE B O 1
ATOM 4177 N N . GLY B 1 183 ? 119.235 48.791 -34.757 1.00 11.66 183 GLY B N 1
ATOM 4178 C CA . GLY B 1 183 ? 119.212 49.848 -35.759 1.00 12.77 183 GLY B CA 1
ATOM 4179 C C . GLY B 1 183 ? 118.858 49.389 -37.147 1.00 11.14 183 GLY B C 1
ATOM 4180 O O . GLY B 1 183 ? 118.126 50.076 -37.892 1.00 11.47 183 GLY B O 1
ATOM 4181 N N . ALA B 1 184 ? 119.394 48.246 -37.548 1.00 12.16 184 ALA B N 1
ATOM 4182 C CA . ALA B 1 184 ? 119.114 47.735 -38.908 1.00 10.94 184 ALA B CA 1
ATOM 4183 C C . ALA B 1 184 ? 117.615 47.394 -39.042 1.00 12.14 184 ALA B C 1
ATOM 4184 O O . ALA B 1 184 ? 116.954 47.707 -40.046 1.00 12.79 184 ALA B O 1
ATOM 4186 N N . ILE B 1 185 ? 117.047 46.785 -37.996 1.00 11.47 185 ILE B N 1
ATOM 4187 C CA . ILE B 1 185 ? 115.647 46.416 -37.981 1.00 12.38 185 ILE B CA 1
ATOM 4188 C C . ILE B 1 185 ? 114.781 47.638 -37.976 1.00 12.68 185 ILE B C 1
ATOM 4189 O O . ILE B 1 185 ? 113.827 47.750 -38.721 1.00 12.50 185 ILE B O 1
ATOM 4194 N N . ARG B 1 186 ? 115.123 48.618 -37.138 1.00 11.66 186 ARG B N 1
ATOM 4195 C CA . ARG B 1 186 ? 114.342 49.839 -37.074 1.00 10.94 186 ARG B CA 1
ATOM 4196 C C . ARG B 1 186 ? 114.339 50.556 -38.416 1.00 12.91 186 ARG B C 1
ATOM 4197 O O . ARG B 1 186 ? 113.300 51.086 -38.857 1.00 12.26 186 ARG B O 1
ATOM 4205 N N A GLU B 1 187 ? 115.509 50.643 -39.026 0.50 12.50 187 GLU B N 1
ATOM 4206 N N B GLU B 1 187 ? 115.485 50.661 -39.059 0.50 12.72 187 GLU B N 1
ATOM 4207 C CA A GLU B 1 187 ? 115.644 51.308 -40.320 0.50 12.40 187 GLU B CA 1
ATOM 4208 C CA B GLU B 1 187 ? 115.530 51.387 -40.332 0.50 13.61 187 GLU B CA 1
ATOM 4209 C C A GLU B 1 187 ? 114.691 50.660 -41.317 0.50 11.46 187 GLU B C 1
ATOM 4210 C C B GLU B 1 187 ? 114.708 50.657 -41.388 0.50 16.43 187 GLU B C 1
ATOM 4211 O O A GLU B 1 187 ? 113.941 51.331 -42.058 0.50 14.63 187 GLU B O 1
ATOM 4212 O O B GLU B 1 187 ? 114.079 51.260 -42.253 0.50 13.13 187 GLU B O 1
ATOM 4223 N N . ALA B 1 188 ? 114.728 49.342 -41.346 1.00 12.95 188 ALA B N 1
ATOM 4224 C CA . ALA B 1 188 ? 113.868 48.565 -42.284 1.00 12.98 188 ALA B CA 1
ATOM 4225 C C . ALA B 1 188 ? 112.399 48.746 -42.012 1.00 14.29 188 ALA B C 1
ATOM 4226 O O . ALA B 1 188 ? 111.561 48.900 -42.913 1.00 14.67 188 ALA B O 1
ATOM 4228 N N . LEU B 1 189 ? 112.018 48.742 -40.728 1.00 12.39 189 LEU B N 1
ATOM 4229 C CA . LEU B 1 189 ? 110.615 48.932 -40.403 1.00 13.42 189 LEU B CA 1
ATOM 4230 C C . LEU B 1 189 ? 110.170 50.299 -40.853 1.00 12.92 189 LEU B C 1
ATOM 4231 O O . LEU B 1 189 ? 109.084 50.476 -41.440 1.00 14.59 189 LEU B O 1
ATOM 4236 N N . GLU B 1 190 ? 110.956 51.347 -40.541 1.00 13.10 190 GLU B N 1
ATOM 4237 C CA . GLU B 1 190 ? 110.607 52.720 -40.923 1.00 13.01 190 GLU B CA 1
ATOM 4238 C C . GLU B 1 190 ? 110.522 52.846 -42.456 1.00 15.20 190 GLU B C 1
ATOM 4239 O O . GLU B 1 190 ? 109.552 53.433 -42.937 1.00 16.51 190 GLU B O 1
ATOM 4245 N N A SER B 1 191 ? 111.465 52.291 -43.189 0.70 13.87 191 SER B N 1
ATOM 4246 N N B SER B 1 191 ? 111.502 52.317 -43.186 0.30 18.51 191 SER B N 1
ATOM 4247 C CA A SER B 1 191 ? 111.492 52.417 -44.670 0.70 15.74 191 SER B CA 1
ATOM 4248 C CA B SER B 1 191 ? 111.493 52.395 -44.657 0.30 19.64 191 SER B CA 1
ATOM 4249 C C A SER B 1 191 ? 110.304 51.668 -45.283 0.70 23.29 191 SER B C 1
ATOM 4250 C C B SER B 1 191 ? 110.189 51.798 -45.170 0.30 10.65 191 SER B C 1
ATOM 4251 O O A SER B 1 191 ? 109.847 52.003 -46.365 0.70 20.11 191 SER B O 1
ATOM 4252 O O B SER B 1 191 ? 109.538 52.397 -46.073 0.30 12.63 191 SER B O 1
ATOM 4257 N N . ALA B 1 192 ? 109.811 50.642 -44.641 1.00 15.74 192 ALA B N 1
ATOM 4258 C CA . ALA B 1 192 ? 108.663 49.875 -45.117 1.00 14.38 192 ALA B CA 1
ATOM 4259 C C . ALA B 1 192 ? 107.361 50.451 -44.660 1.00 17.68 192 ALA B C 1
ATOM 4260 O O . ALA B 1 192 ? 106.263 49.965 -45.089 1.00 21.74 192 ALA B O 1
ATOM 4262 N N . GLY B 1 193 ? 107.341 51.506 -43.853 1.00 15.10 193 GLY B N 1
ATOM 4263 C CA . GLY B 1 193 ? 106.131 52.090 -43.386 1.00 17.25 193 GLY B CA 1
ATOM 4264 C C . GLY B 1 193 ? 105.521 51.478 -42.117 1.00 15.39 193 GLY B C 1
ATOM 4265 O O . GLY B 1 193 ? 104.409 51.842 -41.698 1.00 17.37 193 GLY B O 1
ATOM 4266 N N . HIS B 1 194 ? 106.247 50.594 -41.453 1.00 14.90 194 HIS B N 1
ATOM 4267 C CA . HIS B 1 194 ? 105.813 50.004 -40.190 1.00 14.41 194 HIS B CA 1
ATOM 4268 C C . HIS B 1 194 ? 106.204 50.925 -39.006 1.00 13.78 194 HIS B C 1
ATOM 4269 O O . HIS B 1 194 ? 106.980 50.523 -38.133 1.00 13.46 194 HIS B O 1
ATOM 4276 N N A THR B 1 195 ? 105.653 52.102 -39.070 0.50 12.99 195 THR B N 1
ATOM 4277 N N B THR B 1 195 ? 105.697 52.140 -38.997 0.50 15.75 195 THR B N 1
ATOM 4278 C CA A THR B 1 195 ? 105.956 53.200 -38.209 0.50 13.89 195 THR B CA 1
ATOM 4279 C CA B THR B 1 195 ? 106.208 53.169 -38.082 0.50 14.64 195 THR B CA 1
ATOM 4280 C C A THR B 1 195 ? 105.853 52.826 -36.742 0.50 10.57 195 THR B C 1
ATOM 4281 C C B THR B 1 195 ? 105.812 52.923 -36.608 0.50 21.67 195 THR B C 1
ATOM 4282 O O A THR B 1 195 ? 106.747 53.181 -35.954 0.50 12.65 195 THR B O 1
ATOM 4283 O O B THR B 1 195 ? 106.405 53.482 -35.671 0.50 11.69 195 THR B O 1
ATOM 4290 N N . ASN B 1 196 ? 104.813 52.100 -36.368 1.00 11.79 196 ASN B N 1
ATOM 4291 C CA . ASN B 1 196 ? 104.405 51.841 -35.018 1.00 11.78 196 ASN B CA 1
ATOM 4292 C C . ASN B 1 196 ? 104.756 50.481 -34.491 1.00 12.38 196 ASN B C 1
ATOM 4293 O O . ASN B 1 196 ? 104.372 50.183 -33.337 1.00 14.20 196 ASN B O 1
ATOM 4298 N N . VAL B 1 197 ? 105.464 49.651 -35.226 1.00 12.25 197 VAL B N 1
ATOM 4299 C CA . VAL B 1 197 ? 105.920 48.396 -34.748 1.00 11.39 197 VAL B CA 1
ATOM 4300 C C . VAL B 1 197 ? 106.972 48.661 -33.670 1.00 10.91 197 VAL B C 1
ATOM 4301 O O . VAL B 1 197 ? 108.029 49.247 -33.966 1.00 11.70 197 VAL B O 1
ATOM 4305 N N . ARG B 1 198 ? 106.743 48.193 -32.465 1.00 11.80 198 ARG B N 1
ATOM 4306 C CA . ARG B 1 198 ? 107.710 48.316 -31.401 1.00 11.15 198 ARG B CA 1
ATOM 4307 C C . ARG B 1 198 ? 108.811 47.330 -31.534 1.00 11.38 198 ARG B C 1
ATOM 4308 O O . ARG B 1 198 ? 108.629 46.204 -32.035 1.00 12.00 198 ARG B O 1
ATOM 4316 N N . VAL B 1 199 ? 110.041 47.666 -31.117 1.00 11.86 199 VAL B N 1
ATOM 4317 C CA . VAL B 1 199 ? 111.185 46.807 -31.024 1.00 10.53 199 VAL B CA 1
ATOM 4318 C C . VAL B 1 199 ? 111.532 46.669 -29.557 1.00 10.72 199 VAL B C 1
ATOM 4319 O O . VAL B 1 199 ? 111.885 47.698 -28.883 1.00 11.70 199 VAL B O 1
ATOM 4323 N N . MET B 1 200 ? 111.421 45.473 -29.005 1.00 10.06 200 MET B N 1
ATOM 4324 C CA . MET B 1 200 ? 111.776 45.119 -27.649 1.00 10.19 200 MET B CA 1
ATOM 4325 C C . MET B 1 200 ? 113.087 44.431 -27.739 1.00 10.57 200 MET B C 1
ATOM 4326 O O . MET B 1 200 ? 113.224 43.233 -28.044 1.00 11.67 200 MET B O 1
ATOM 4331 N N . ALA B 1 201 ? 114.198 45.172 -27.525 1.00 10.63 201 ALA B N 1
ATOM 4332 C CA . ALA B 1 201 ? 115.505 44.626 -27.679 1.00 9.90 201 ALA B CA 1
ATOM 4333 C C . ALA B 1 201 ? 115.838 43.703 -26.526 1.00 10.75 201 ALA B C 1
ATOM 4334 O O . ALA B 1 201 ? 115.670 44.084 -25.356 1.00 11.40 201 ALA B O 1
ATOM 4336 N N . TYR B 1 202 ? 116.381 42.540 -26.752 1.00 10.94 202 TYR B N 1
ATOM 4337 C CA . TYR B 1 202 ? 117.102 41.805 -25.742 1.00 10.56 202 TYR B CA 1
ATOM 4338 C C . TYR B 1 202 ? 118.474 42.407 -25.715 1.00 11.63 202 TYR B C 1
ATOM 4339 O O . TYR B 1 202 ? 119.338 42.101 -26.548 1.00 11.41 202 TYR B O 1
ATOM 4348 N N . SER B 1 203 ? 118.684 43.329 -24.774 1.00 11.45 203 SER B N 1
ATOM 4349 C CA . SER B 1 203 ? 119.846 44.184 -24.813 1.00 10.10 203 SER B CA 1
ATOM 4350 C C . SER B 1 203 ? 120.982 43.520 -24.125 1.00 10.05 203 SER B C 1
ATOM 4351 O O . SER B 1 203 ? 122.105 43.520 -24.611 1.00 11.05 203 SER B O 1
ATOM 4354 N N . ALA B 1 204 ? 120.723 43.029 -22.920 1.00 10.83 204 ALA B N 1
ATOM 4355 C CA . ALA B 1 204 ? 121.677 42.336 -22.054 1.00 10.40 204 ALA B CA 1
ATOM 4356 C C . ALA B 1 204 ? 121.220 40.896 -21.855 1.00 11.53 204 ALA B C 1
ATOM 4357 O O . ALA B 1 204 ? 120.550 40.599 -20.886 1.00 11.21 204 ALA B O 1
ATOM 4359 N N . LYS B 1 205 ? 121.548 40.053 -22.824 1.00 11.96 205 LYS B N 1
ATOM 4360 C CA . LYS B 1 205 ? 121.188 38.648 -22.845 1.00 11.73 205 LYS B CA 1
ATOM 4361 C C . LYS B 1 205 ? 122.504 37.857 -22.618 1.00 11.42 205 LYS B C 1
ATOM 4362 O O . LYS B 1 205 ? 123.478 37.992 -23.418 1.00 12.16 205 LYS B O 1
ATOM 4368 N N . TYR B 1 206 ? 122.600 37.132 -21.500 1.00 10.55 206 TYR B N 1
ATOM 4369 C CA . TYR B 1 206 ? 123.766 36.500 -21.048 1.00 9.84 206 TYR B CA 1
ATOM 4370 C C . TYR B 1 206 ? 123.928 35.059 -21.564 1.00 12.55 206 TYR B C 1
ATOM 4371 O O . TYR B 1 206 ? 122.920 34.394 -21.827 1.00 12.70 206 TYR B O 1
ATOM 4380 N N . ALA B 1 207 ? 125.155 34.621 -21.667 1.00 11.58 207 ALA B N 1
ATOM 4381 C CA . ALA B 1 207 ? 125.526 33.238 -22.065 1.00 13.13 207 ALA B CA 1
ATOM 4382 C C . ALA B 1 207 ? 125.326 32.384 -20.807 1.00 13.91 207 ALA B C 1
ATOM 4383 O O . ALA B 1 207 ? 126.271 32.092 -20.094 1.00 19.08 207 ALA B O 1
ATOM 4385 N N . SER B 1 208 ? 124.153 31.920 -20.540 1.00 14.36 208 SER B N 1
ATOM 4386 C CA . SER B 1 208 ? 123.722 31.395 -19.237 1.00 13.35 208 SER B CA 1
ATOM 4387 C C . SER B 1 208 ? 123.385 29.935 -19.277 1.00 15.51 208 SER B C 1
ATOM 4388 O O . SER B 1 208 ? 122.832 29.425 -20.264 1.00 19.04 208 SER B O 1
ATOM 4391 N N . ALA B 1 209 ? 123.639 29.231 -18.191 1.00 14.39 209 ALA B N 1
ATOM 4392 C CA . ALA B 1 209 ? 123.182 27.852 -17.973 1.00 15.62 209 ALA B CA 1
ATOM 4393 C C . ALA B 1 209 ? 121.715 27.786 -17.645 1.00 19.37 209 ALA B C 1
ATOM 4394 O O . ALA B 1 209 ? 121.109 26.708 -17.668 1.00 18.55 209 ALA B O 1
ATOM 4396 N N . TYR B 1 210 ? 121.039 28.908 -17.365 1.00 14.37 210 TYR B N 1
ATOM 4397 C CA . TYR B 1 210 ? 119.644 28.848 -16.993 1.00 15.28 210 TYR B CA 1
ATOM 4398 C C . TYR B 1 210 ? 118.717 28.612 -18.182 1.00 15.70 210 TYR B C 1
ATOM 4399 O O . TYR B 1 210 ? 117.489 28.455 -18.001 1.00 15.02 210 TYR B O 1
ATOM 4408 N N . TYR B 1 211 ? 119.228 28.609 -19.444 1.00 15.41 211 TYR B N 1
ATOM 4409 C CA . TYR B 1 211 ? 118.432 28.266 -20.607 1.00 17.80 211 TYR B CA 1
ATOM 4410 C C . TYR B 1 211 ? 118.303 26.740 -20.831 1.00 22.43 211 TYR B C 1
ATOM 4411 O O . TYR B 1 211 ? 117.630 26.328 -21.804 1.00 25.23 211 TYR B O 1
ATOM 4420 N N . GLY B 1 212 ? 118.924 25.954 -19.988 1.00 20.34 212 GLY B N 1
ATOM 4421 C CA . GLY B 1 212 ? 118.705 24.456 -20.180 1.00 30.96 212 GLY B CA 1
ATOM 4422 C C . GLY B 1 212 ? 117.329 24.069 -20.814 1.00 55.71 212 GLY B C 1
ATOM 4423 O O . GLY B 1 212 ? 117.255 23.623 -21.986 1.00 52.67 212 GLY B O 1
ATOM 4424 N N . PRO B 1 213 ? 116.216 24.220 -20.051 1.00 46.39 213 PRO B N 1
ATOM 4425 C CA . PRO B 1 213 ? 114.864 23.771 -20.434 1.00 40.29 213 PRO B CA 1
ATOM 4426 C C . PRO B 1 213 ? 114.261 24.373 -21.711 1.00 52.54 213 PRO B C 1
ATOM 4427 O O . PRO B 1 213 ? 113.467 23.704 -22.394 1.00 33.77 213 PRO B O 1
ATOM 4431 N N . PHE B 1 214 ? 114.631 25.608 -22.057 1.00 57.38 214 PHE B N 1
ATOM 4432 C CA . PHE B 1 214 ? 114.142 26.198 -23.307 1.00 55.69 214 PHE B CA 1
ATOM 4433 C C . PHE B 1 214 ? 114.551 25.335 -24.508 1.00 61.79 214 PHE B C 1
ATOM 4434 O O . PHE B 1 214 ? 113.822 25.254 -25.506 1.00 63.37 214 PHE B O 1
ATOM 4442 N N . ARG B 1 215 ? 115.714 24.690 -24.405 1.00 50.23 215 ARG B N 1
ATOM 4443 C CA . ARG B 1 215 ? 116.244 23.893 -25.500 1.00 68.24 215 ARG B CA 1
ATOM 4444 C C . ARG B 1 215 ? 115.607 22.508 -25.551 1.00 70.90 215 ARG B C 1
ATOM 4445 O O . ARG B 1 215 ? 115.116 22.093 -26.602 1.00 69.83 215 ARG B O 1
ATOM 4453 N N . ASN B 1 228 ? 129.548 29.251 -31.172 0.50 21.79 228 ASN B N 1
ATOM 4454 C CA . ASN B 1 228 ? 129.821 29.317 -29.713 1.00 26.87 228 ASN B CA 1
ATOM 4455 C C . ASN B 1 228 ? 129.134 30.569 -29.144 1.00 20.86 228 ASN B C 1
ATOM 4456 O O . ASN B 1 228 ? 129.390 31.704 -29.541 1.00 20.27 228 ASN B O 1
ATOM 4461 N N A ARG B 1 229 ? 128.275 30.315 -28.176 0.50 21.15 229 ARG B N 1
ATOM 4462 N N B ARG B 1 229 ? 128.206 30.341 -28.243 0.50 19.91 229 ARG B N 1
ATOM 4463 C CA A ARG B 1 229 ? 127.362 31.313 -27.657 0.50 21.03 229 ARG B CA 1
ATOM 4464 C CA B ARG B 1 229 ? 127.342 31.405 -27.781 0.50 14.43 229 ARG B CA 1
ATOM 4465 C C A ARG B 1 229 ? 128.114 32.385 -26.916 0.50 10.60 229 ARG B C 1
ATOM 4466 C C B ARG B 1 229 ? 128.150 32.458 -27.019 0.50 19.22 229 ARG B C 1
ATOM 4467 O O A ARG B 1 229 ? 127.612 33.507 -26.797 0.50 16.87 229 ARG B O 1
ATOM 4468 O O B ARG B 1 229 ? 127.714 33.617 -27.008 0.50 12.03 229 ARG B O 1
ATOM 4483 N N . ALA B 1 230 ? 129.310 32.115 -26.431 1.00 15.24 230 ALA B N 1
ATOM 4484 C CA . ALA B 1 230 ? 130.095 33.057 -25.688 1.00 16.09 230 ALA B CA 1
ATOM 4485 C C . ALA B 1 230 ? 130.643 34.152 -26.602 1.00 14.53 230 ALA B C 1
ATOM 4486 O O . ALA B 1 230 ? 131.103 35.169 -26.113 1.00 13.88 230 ALA B O 1
ATOM 4488 N N . THR B 1 231 ? 130.561 33.990 -27.906 1.00 12.84 231 THR B N 1
ATOM 4489 C CA . THR B 1 231 ? 130.989 34.992 -28.857 1.00 12.82 231 THR B CA 1
ATOM 4490 C C . THR B 1 231 ? 129.940 36.050 -29.159 1.00 12.68 231 THR B C 1
ATOM 4491 O O . THR B 1 231 ? 130.251 37.040 -29.876 1.00 13.24 231 THR B O 1
ATOM 4495 N N . TYR B 1 232 ? 128.718 35.903 -28.650 1.00 12.51 232 TYR B N 1
ATOM 4496 C CA . TYR B 1 232 ? 127.690 36.872 -28.862 1.00 11.67 232 TYR B CA 1
ATOM 4497 C C . TYR B 1 232 ? 126.883 37.159 -27.595 1.00 12.45 232 TYR B C 1
ATOM 4498 O O . TYR B 1 232 ? 126.642 38.346 -27.284 1.00 12.53 232 TYR B O 1
ATOM 4507 N N . GLN B 1 233 ? 126.454 36.177 -26.840 1.00 11.99 233 GLN B N 1
ATOM 4508 C CA . GLN B 1 233 ? 125.805 36.426 -25.571 1.00 11.11 233 GLN B CA 1
ATOM 4509 C C . GLN B 1 233 ? 126.845 36.849 -24.551 1.00 12.20 233 GLN B C 1
ATOM 4510 O O . GLN B 1 233 ? 128.032 36.530 -24.633 1.00 13.46 233 GLN B O 1
ATOM 4516 N N . MET B 1 234 ? 126.384 37.621 -23.545 1.00 11.32 234 MET B N 1
ATOM 4517 C CA . MET B 1 234 ? 127.312 38.228 -22.572 1.00 12.44 234 MET B CA 1
ATOM 4518 C C . MET B 1 234 ? 127.855 37.288 -21.532 1.00 10.78 234 MET B C 1
ATOM 4519 O O . MET B 1 234 ? 127.196 36.347 -21.054 1.00 11.94 234 MET B O 1
ATOM 4524 N N . ASP B 1 235 ? 129.054 37.589 -21.089 1.00 11.28 235 ASP B N 1
ATOM 4525 C CA . ASP B 1 235 ? 129.696 36.902 -19.984 1.00 11.30 235 ASP B CA 1
ATOM 4526 C C . ASP B 1 235 ? 128.901 37.226 -18.695 1.00 12.96 235 ASP B C 1
ATOM 4527 O O . ASP B 1 235 ? 128.735 38.411 -18.346 1.00 11.22 235 ASP B O 1
ATOM 4532 N N . PRO B 1 236 ? 128.397 36.219 -17.984 1.00 11.82 236 PRO B N 1
ATOM 4533 C CA . PRO B 1 236 ? 127.790 36.425 -16.674 1.00 11.90 236 PRO B CA 1
ATOM 4534 C C . PRO B 1 236 ? 128.497 37.289 -15.723 1.00 13.31 236 PRO B C 1
ATOM 4535 O O . PRO B 1 236 ? 127.844 37.907 -14.819 1.00 13.11 236 PRO B O 1
ATOM 4539 N N . ALA B 1 237 ? 129.794 37.421 -15.790 1.00 11.35 237 ALA B N 1
ATOM 4540 C CA . ALA B 1 237 ? 130.569 38.223 -14.856 1.00 11.31 237 ALA B CA 1
ATOM 4541 C C . ALA B 1 237 ? 130.376 39.709 -15.040 1.00 11.91 237 ALA B C 1
ATOM 4542 O O . ALA B 1 237 ? 130.828 40.480 -14.148 1.00 13.01 237 ALA B O 1
ATOM 4544 N N . ASN B 1 238 ? 129.809 40.140 -16.172 1.00 11.14 238 ASN B N 1
ATOM 4545 C CA . ASN B 1 238 ? 129.948 41.553 -16.568 1.00 11.41 238 ASN B CA 1
ATOM 4546 C C . ASN B 1 238 ? 128.664 42.335 -16.343 1.00 12.16 238 ASN B C 1
ATOM 4547 O O . ASN B 1 238 ? 127.583 41.885 -16.736 1.00 11.97 238 ASN B O 1
ATOM 4552 N N . SER B 1 239 ? 128.786 43.491 -15.714 1.00 11.51 239 SER B N 1
ATOM 4553 C CA . SER B 1 239 ? 127.696 44.388 -15.338 1.00 10.41 239 SER B CA 1
ATOM 4554 C C . SER B 1 239 ? 127.767 45.717 -16.101 1.00 9.67 239 SER B C 1
ATOM 4555 O O . SER B 1 239 ? 126.809 46.131 -16.728 1.00 10.61 239 SER B O 1
ATOM 4558 N N . ASP B 1 240 ? 128.934 46.375 -16.032 1.00 9.85 240 ASP B N 1
ATOM 4559 C CA . ASP B 1 240 ? 129.131 47.650 -16.727 1.00 10.02 240 ASP B CA 1
ATOM 4560 C C . ASP B 1 240 ? 128.816 47.447 -18.195 1.00 10.58 240 ASP B C 1
ATOM 4561 O O . ASP B 1 240 ? 128.232 48.315 -18.847 1.00 10.81 240 ASP B O 1
ATOM 4566 N N . GLU B 1 241 ? 129.223 46.332 -18.754 1.00 9.80 241 GLU B N 1
ATOM 4567 C CA . GLU B 1 241 ? 129.047 46.067 -20.172 1.00 9.39 241 GLU B CA 1
ATOM 4568 C C . GLU B 1 241 ? 127.568 46.152 -20.560 1.00 11.00 241 GLU B C 1
ATOM 4569 O O . GLU B 1 241 ? 127.225 46.518 -21.669 1.00 11.16 241 GLU B O 1
ATOM 4575 N N . ALA B 1 242 ? 126.684 45.697 -19.643 1.00 10.42 242 ALA B N 1
ATOM 4576 C CA . ALA B 1 242 ? 125.262 45.739 -19.925 1.00 10.40 242 ALA B CA 1
ATOM 4577 C C . ALA B 1 242 ? 124.756 47.126 -20.187 1.00 11.74 242 ALA B C 1
ATOM 4578 O O . ALA B 1 242 ? 123.834 47.354 -20.967 1.00 11.51 242 ALA B O 1
ATOM 4580 N N . LEU B 1 243 ? 125.313 48.127 -19.493 1.00 11.62 243 LEU B N 1
ATOM 4581 C CA . LEU B 1 243 ? 124.889 49.506 -19.717 1.00 9.32 243 LEU B CA 1
ATOM 4582 C C . LEU B 1 243 ? 125.287 49.976 -21.078 1.00 9.86 243 LEU B C 1
ATOM 4583 O O . LEU B 1 243 ? 124.554 50.721 -21.748 1.00 10.54 243 LEU B O 1
ATOM 4588 N N . HIS B 1 244 ? 126.451 49.579 -21.583 1.00 10.45 244 HIS B N 1
ATOM 4589 C CA . HIS B 1 244 ? 126.877 49.908 -22.921 1.00 9.96 244 HIS B CA 1
ATOM 4590 C C . HIS B 1 244 ? 125.972 49.272 -23.988 1.00 10.00 244 HIS B C 1
ATOM 4591 O O . HIS B 1 244 ? 125.628 49.876 -24.978 1.00 11.24 244 HIS B O 1
ATOM 4598 N N . GLU B 1 245 ? 125.572 48.040 -23.708 1.00 10.46 245 GLU B N 1
ATOM 4599 C CA . GLU B 1 245 ? 124.622 47.350 -24.592 1.00 9.68 245 GLU B CA 1
ATOM 4600 C C . GLU B 1 245 ? 123.292 48.072 -24.719 1.00 10.71 245 GLU B C 1
ATOM 4601 O O . GLU B 1 245 ? 122.756 48.277 -25.817 1.00 10.97 245 GLU B O 1
ATOM 4607 N N . VAL B 1 246 ? 122.723 48.423 -23.573 1.00 10.03 246 VAL B N 1
ATOM 4608 C CA . VAL B 1 246 ? 121.457 49.104 -23.548 1.00 8.87 246 VAL B CA 1
ATOM 4609 C C . VAL B 1 246 ? 121.556 50.468 -24.223 1.00 10.41 246 VAL B C 1
ATOM 4610 O O . VAL B 1 246 ? 120.655 50.891 -24.967 1.00 10.98 246 VAL B O 1
ATOM 4614 N N . ALA B 1 247 ? 122.589 51.214 -23.904 1.00 10.00 247 ALA B N 1
ATOM 4615 C CA . ALA B 1 247 ? 122.775 52.510 -24.485 1.00 9.92 247 ALA B CA 1
ATOM 4616 C C . ALA B 1 247 ? 122.704 52.462 -25.989 1.00 10.52 247 ALA B C 1
ATOM 4617 O O . ALA B 1 247 ? 122.051 53.296 -26.634 1.00 11.38 247 ALA B O 1
ATOM 4619 N N . ALA B 1 248 ? 123.382 51.525 -26.595 1.00 10.07 248 ALA B N 1
ATOM 4620 C CA . ALA B 1 248 ? 123.396 51.387 -28.018 1.00 10.16 248 ALA B CA 1
ATOM 4621 C C . ALA B 1 248 ? 122.023 51.044 -28.542 1.00 10.61 248 ALA B C 1
ATOM 4622 O O . ALA B 1 248 ? 121.613 51.603 -29.554 1.00 11.13 248 ALA B O 1
ATOM 4624 N N . ASP B 1 249 ? 121.291 50.143 -27.864 1.00 9.87 249 ASP B N 1
ATOM 4625 C CA . ASP B 1 249 ? 119.992 49.769 -28.366 1.00 9.91 249 ASP B CA 1
ATOM 4626 C C . ASP B 1 249 ? 118.976 50.889 -28.295 1.00 10.37 249 ASP B C 1
ATOM 4627 O O . ASP B 1 249 ? 118.127 51.055 -29.175 1.00 10.61 249 ASP B O 1
ATOM 4632 N N . LEU B 1 250 ? 119.048 51.726 -27.251 1.00 9.78 250 LEU B N 1
ATOM 4633 C CA . LEU B 1 250 ? 118.202 52.904 -27.183 1.00 9.94 250 LEU B CA 1
ATOM 4634 C C . LEU B 1 250 ? 118.568 53.877 -28.310 1.00 10.79 250 LEU B C 1
ATOM 4635 O O . LEU B 1 250 ? 117.673 54.443 -28.962 1.00 10.97 250 LEU B O 1
ATOM 4640 N N . ALA B 1 251 ? 119.841 54.134 -28.555 1.00 10.87 251 ALA B N 1
ATOM 4641 C CA . ALA B 1 251 ? 120.206 55.064 -29.608 1.00 10.34 251 ALA B CA 1
ATOM 4642 C C . ALA B 1 251 ? 119.743 54.528 -30.949 1.00 11.62 251 ALA B C 1
ATOM 4643 O O . ALA B 1 251 ? 119.365 55.299 -31.879 1.00 11.81 251 ALA B O 1
ATOM 4645 N N . GLU B 1 252 ? 119.784 53.208 -31.112 1.00 10.29 252 GLU B N 1
ATOM 4646 C CA . GLU B 1 252 ? 119.343 52.554 -32.349 1.00 11.34 252 GLU B CA 1
ATOM 4647 C C . GLU B 1 252 ? 117.864 52.460 -32.534 1.00 12.77 252 GLU B C 1
ATOM 4648 O O . GLU B 1 252 ? 117.423 52.069 -33.622 1.00 13.80 252 GLU B O 1
ATOM 4654 N N . GLY B 1 253 ? 117.095 52.872 -31.559 1.00 10.12 253 GLY B N 1
ATOM 4655 C CA . GLY B 1 253 ? 115.631 53.051 -31.708 1.00 11.40 253 GLY B CA 1
ATOM 4656 C C . GLY B 1 253 ? 114.767 52.043 -30.965 1.00 11.11 253 GLY B C 1
ATOM 4657 O O . GLY B 1 253 ? 113.558 52.044 -31.184 1.00 12.19 253 GLY B O 1
ATOM 4658 N N . ALA B 1 254 ? 115.306 51.224 -30.059 1.00 10.61 254 ALA B N 1
ATOM 4659 C CA . ALA B 1 254 ? 114.480 50.276 -29.265 1.00 10.07 254 ALA B CA 1
ATOM 4660 C C . ALA B 1 254 ? 113.398 51.061 -28.524 1.00 11.54 254 ALA B C 1
ATOM 4661 O O . ALA B 1 254 ? 113.682 52.106 -27.905 1.00 11.18 254 ALA B O 1
ATOM 4663 N N . ASP B 1 255 ? 112.184 50.557 -28.455 1.00 10.18 255 ASP B N 1
ATOM 4664 C CA . ASP B 1 255 ? 111.118 51.134 -27.644 1.00 9.37 255 ASP B CA 1
ATOM 4665 C C . ASP B 1 255 ? 111.120 50.571 -26.226 1.00 11.40 255 ASP B C 1
ATOM 4666 O O . ASP B 1 255 ? 110.568 51.194 -25.287 1.00 11.18 255 ASP B O 1
ATOM 4671 N N A MET B 1 256 ? 111.656 49.357 -26.060 0.70 9.16 256 MET B N 1
ATOM 4672 N N B MET B 1 256 ? 111.715 49.396 -26.055 0.30 12.60 256 MET B N 1
ATOM 4673 C CA A MET B 1 256 ? 111.809 48.711 -24.759 0.70 9.60 256 MET B CA 1
ATOM 4674 C CA B MET B 1 256 ? 111.758 48.722 -24.762 0.30 12.11 256 MET B CA 1
ATOM 4675 C C A MET B 1 256 ? 113.102 47.974 -24.783 0.70 11.01 256 MET B C 1
ATOM 4676 C C B MET B 1 256 ? 113.063 47.947 -24.764 0.30 10.13 256 MET B C 1
ATOM 4677 O O A MET B 1 256 ? 113.588 47.555 -25.856 0.70 10.97 256 MET B O 1
ATOM 4678 O O B MET B 1 256 ? 113.499 47.503 -25.823 0.30 9.07 256 MET B O 1
ATOM 4687 N N . VAL B 1 257 ? 113.703 47.776 -23.597 1.00 9.81 257 VAL B N 1
ATOM 4688 C CA . VAL B 1 257 ? 114.923 47.025 -23.480 1.00 9.11 257 VAL B CA 1
ATOM 4689 C C . VAL B 1 257 ? 114.762 45.931 -22.415 1.00 11.27 257 VAL B C 1
ATOM 4690 O O . VAL B 1 257 ? 114.056 46.120 -21.456 1.00 12.65 257 VAL B O 1
ATOM 4694 N N A MET B 1 258 ? 115.447 44.796 -22.593 0.70 9.92 258 MET B N 1
ATOM 4695 N N B MET B 1 258 ? 115.433 44.799 -22.621 0.30 11.38 258 MET B N 1
ATOM 4696 C CA A MET B 1 258 ? 115.242 43.626 -21.795 0.70 11.57 258 MET B CA 1
ATOM 4697 C CA B MET B 1 258 ? 115.225 43.621 -21.811 0.30 10.31 258 MET B CA 1
ATOM 4698 C C A MET B 1 258 ? 116.550 43.029 -21.351 0.70 11.42 258 MET B C 1
ATOM 4699 C C B MET B 1 258 ? 116.534 42.987 -21.371 0.30 10.79 258 MET B C 1
ATOM 4700 O O A MET B 1 258 ? 117.545 43.039 -22.090 0.70 13.29 258 MET B O 1
ATOM 4701 O O B MET B 1 258 ? 117.509 42.947 -22.131 0.30 7.97 258 MET B O 1
ATOM 4710 N N . VAL B 1 259 ? 116.519 42.484 -20.135 1.00 10.22 259 VAL B N 1
ATOM 4711 C CA . VAL B 1 259 ? 117.560 41.681 -19.549 1.00 9.74 259 VAL B CA 1
ATOM 4712 C C . VAL B 1 259 ? 117.142 40.218 -19.503 1.00 10.70 259 VAL B C 1
ATOM 4713 O O . VAL B 1 259 ? 115.961 39.916 -19.170 1.00 10.99 259 VAL B O 1
ATOM 4717 N N . LYS B 1 260 ? 118.037 39.322 -19.853 1.00 11.02 260 LYS B N 1
ATOM 4718 C CA . LYS B 1 260 ? 117.716 37.844 -19.865 1.00 10.83 260 LYS B CA 1
ATOM 4719 C C . LYS B 1 260 ? 118.997 37.122 -19.506 1.00 11.49 260 LYS B C 1
ATOM 4720 O O . LYS B 1 260 ? 120.071 37.443 -20.057 1.00 11.54 260 LYS B O 1
ATOM 4726 N N . PRO B 1 261 ? 118.967 36.119 -18.626 1.00 10.59 261 PRO B N 1
ATOM 4727 C CA . PRO B 1 261 ? 117.875 35.730 -17.719 1.00 10.50 261 PRO B CA 1
ATOM 4728 C C . PRO B 1 261 ? 117.553 36.753 -16.710 1.00 12.52 261 PRO B C 1
ATOM 4729 O O . PRO B 1 261 ? 117.968 37.888 -16.807 1.00 12.27 261 PRO B O 1
ATOM 4733 N N . GLY B 1 262 ? 116.727 36.368 -15.734 1.00 11.40 262 GLY B N 1
ATOM 4734 C CA . GLY B 1 262 ? 116.024 37.288 -14.918 1.00 12.22 262 GLY B CA 1
ATOM 4735 C C . GLY B 1 262 ? 116.487 37.387 -13.509 1.00 12.27 262 GLY B C 1
ATOM 4736 O O . GLY B 1 262 ? 117.299 38.282 -13.136 1.00 11.34 262 GLY B O 1
ATOM 4737 N N A MET B 1 263 ? 116.040 36.509 -12.614 0.50 12.05 263 MET B N 1
ATOM 4738 N N B MET B 1 263 ? 116.063 36.506 -12.649 0.50 10.49 263 MET B N 1
ATOM 4739 C CA A MET B 1 263 ? 116.416 36.533 -11.201 0.50 16.78 263 MET B CA 1
ATOM 4740 C CA B MET B 1 263 ? 116.348 36.654 -11.288 0.50 7.38 263 MET B CA 1
ATOM 4741 C C A MET B 1 263 ? 117.905 36.567 -11.022 0.50 15.29 263 MET B C 1
ATOM 4742 C C B MET B 1 263 ? 117.861 36.527 -10.990 0.50 8.78 263 MET B C 1
ATOM 4743 O O A MET B 1 263 ? 118.399 37.351 -10.216 0.50 12.66 263 MET B O 1
ATOM 4744 O O B MET B 1 263 ? 118.375 37.157 -10.059 0.50 11.46 263 MET B O 1
ATOM 4753 N N . PRO B 1 264 ? 118.661 35.708 -11.745 1.00 11.50 264 PRO B N 1
ATOM 4754 C CA . PRO B 1 264 ? 120.097 35.704 -11.551 1.00 10.71 264 PRO B CA 1
ATOM 4755 C C . PRO B 1 264 ? 120.817 36.985 -11.958 1.00 11.12 264 PRO B C 1
ATOM 4756 O O . PRO B 1 264 ? 122.028 37.082 -11.778 1.00 12.25 264 PRO B O 1
ATOM 4760 N N . TYR B 1 265 ? 120.067 37.928 -12.537 1.00 10.99 265 TYR B N 1
ATOM 4761 C CA . TYR B 1 265 ? 120.560 39.214 -13.057 1.00 11.02 265 TYR B CA 1
ATOM 4762 C C . TYR B 1 265 ? 119.743 40.390 -12.525 1.00 11.54 265 TYR B C 1
ATOM 4763 O O . TYR B 1 265 ? 119.663 41.403 -13.174 1.00 10.81 265 TYR B O 1
ATOM 4772 N N . LEU B 1 266 ? 119.158 40.284 -11.324 1.00 11.29 266 LEU B N 1
ATOM 4773 C CA . LEU B 1 266 ? 118.315 41.379 -10.835 1.00 11.76 266 LEU B CA 1
ATOM 4774 C C . LEU B 1 266 ? 119.127 42.647 -10.644 1.00 10.64 266 LEU B C 1
ATOM 4775 O O . LEU B 1 266 ? 118.569 43.765 -10.751 1.00 11.09 266 LEU B O 1
ATOM 4780 N N . ASP B 1 267 ? 120.406 42.536 -10.314 1.00 10.82 267 ASP B N 1
ATOM 4781 C CA . ASP B 1 267 ? 121.274 43.728 -10.205 1.00 10.02 267 ASP B CA 1
ATOM 4782 C C . ASP B 1 267 ? 121.348 44.439 -11.511 1.00 11.12 267 ASP B C 1
ATOM 4783 O O . ASP B 1 267 ? 121.465 45.672 -11.545 1.00 11.66 267 ASP B O 1
ATOM 4788 N N . ILE B 1 268 ? 121.374 43.718 -12.624 1.00 10.06 268 ILE B N 1
ATOM 4789 C CA . ILE B 1 268 ? 121.424 44.336 -13.935 1.00 9.60 268 ILE B CA 1
ATOM 4790 C C . ILE B 1 268 ? 120.156 45.085 -14.248 1.00 10.19 268 ILE B C 1
ATOM 4791 O O . ILE B 1 268 ? 120.161 46.192 -14.784 1.00 11.32 268 ILE B O 1
ATOM 4796 N N . VAL B 1 269 ? 119.004 44.480 -13.927 1.00 10.25 269 VAL B N 1
ATOM 4797 C CA . VAL B 1 269 ? 117.710 45.183 -14.039 1.00 10.77 269 VAL B CA 1
ATOM 4798 C C . VAL B 1 269 ? 117.798 46.518 -13.320 1.00 9.68 269 VAL B C 1
ATOM 4799 O O . VAL B 1 269 ? 117.375 47.534 -13.861 1.00 10.34 269 VAL B O 1
ATOM 4803 N N A ARG B 1 270 ? 118.218 46.499 -12.081 0.70 11.64 270 ARG B N 1
ATOM 4804 N N B ARG B 1 270 ? 118.276 46.454 -12.079 0.30 11.43 270 ARG B N 1
ATOM 4805 C CA A ARG B 1 270 ? 118.261 47.751 -11.316 0.70 9.25 270 ARG B CA 1
ATOM 4806 C CA B ARG B 1 270 ? 118.370 47.622 -11.200 0.30 13.99 270 ARG B CA 1
ATOM 4807 C C A ARG B 1 270 ? 119.181 48.776 -11.916 0.70 10.28 270 ARG B C 1
ATOM 4808 C C B ARG B 1 270 ? 119.152 48.708 -11.909 0.30 10.37 270 ARG B C 1
ATOM 4809 O O A ARG B 1 270 ? 118.846 49.951 -12.004 0.70 11.06 270 ARG B O 1
ATOM 4810 O O B ARG B 1 270 ? 118.672 49.826 -12.088 0.30 10.23 270 ARG B O 1
ATOM 4825 N N . ARG B 1 271 ? 120.361 48.365 -12.333 1.00 11.14 271 ARG B N 1
ATOM 4826 C CA . ARG B 1 271 ? 121.251 49.354 -12.943 1.00 10.07 271 ARG B CA 1
ATOM 4827 C C . ARG B 1 271 ? 120.700 49.900 -14.240 1.00 10.44 271 ARG B C 1
ATOM 4828 O O . ARG B 1 271 ? 120.813 51.094 -14.545 1.00 11.43 271 ARG B O 1
ATOM 4836 N N . VAL B 1 272 ? 120.106 49.032 -15.055 1.00 11.57 272 VAL B N 1
ATOM 4837 C CA . VAL B 1 272 ? 119.585 49.481 -16.321 1.00 10.86 272 VAL B CA 1
ATOM 4838 C C . VAL B 1 272 ? 118.423 50.460 -16.138 1.00 10.76 272 VAL B C 1
ATOM 4839 O O . VAL B 1 272 ? 118.372 51.515 -16.820 1.00 11.66 272 VAL B O 1
ATOM 4843 N N . LYS B 1 273 ? 117.483 50.170 -15.241 1.00 11.45 273 LYS B N 1
ATOM 4844 C CA . LYS B 1 273 ? 116.407 51.097 -14.957 1.00 11.34 273 LYS B CA 1
ATOM 4845 C C . LYS B 1 273 ? 116.949 52.405 -14.424 1.00 11.71 273 LYS B C 1
ATOM 4846 O O . LYS B 1 273 ? 116.539 53.487 -14.888 1.00 13.05 273 LYS B O 1
ATOM 4852 N N . ASP B 1 274 ? 117.859 52.326 -13.476 1.00 11.67 274 ASP B N 1
ATOM 4853 C CA . ASP B 1 274 ? 118.404 53.552 -12.848 1.00 13.57 274 ASP B CA 1
ATOM 4854 C C . ASP B 1 274 ? 119.128 54.425 -13.858 1.00 12.43 274 ASP B C 1
ATOM 4855 O O . ASP B 1 274 ? 119.009 55.686 -13.800 1.00 14.97 274 ASP B O 1
ATOM 4860 N N A GLU B 1 275 ? 119.905 53.818 -14.757 0.70 12.81 275 GLU B N 1
ATOM 4861 N N B GLU B 1 275 ? 119.895 53.875 -14.769 0.30 9.85 275 GLU B N 1
ATOM 4862 C CA A GLU B 1 275 ? 120.773 54.571 -15.658 0.70 12.66 275 GLU B CA 1
ATOM 4863 C CA B GLU B 1 275 ? 120.690 54.760 -15.584 0.30 10.23 275 GLU B CA 1
ATOM 4864 C C A GLU B 1 275 ? 120.027 55.252 -16.794 0.70 12.78 275 GLU B C 1
ATOM 4865 C C B GLU B 1 275 ? 119.832 55.387 -16.679 0.30 9.57 275 GLU B C 1
ATOM 4866 O O A GLU B 1 275 ? 120.409 56.340 -17.245 0.70 14.07 275 GLU B O 1
ATOM 4867 O O B GLU B 1 275 ? 119.860 56.604 -16.915 0.30 8.51 275 GLU B O 1
ATOM 4878 N N . PHE B 1 276 ? 118.997 54.582 -17.324 1.00 9.89 276 PHE B N 1
ATOM 4879 C CA . PHE B 1 276 ? 118.340 55.008 -18.523 1.00 10.96 276 PHE B CA 1
ATOM 4880 C C . PHE B 1 276 ? 116.883 55.461 -18.374 1.00 10.52 276 PHE B C 1
ATOM 4881 O O . PHE B 1 276 ? 116.384 56.209 -19.242 1.00 12.15 276 PHE B O 1
ATOM 4889 N N A ARG B 1 277 ? 116.200 55.051 -17.327 0.80 11.01 277 ARG B N 1
ATOM 4890 N N B ARG B 1 277 ? 116.239 55.061 -17.278 0.20 9.64 277 ARG B N 1
ATOM 4891 C CA A ARG B 1 277 ? 114.827 55.489 -17.090 0.80 13.71 277 ARG B CA 1
ATOM 4892 C CA B ARG B 1 277 ? 114.832 55.378 -17.017 0.20 6.38 277 ARG B CA 1
ATOM 4893 C C A ARG B 1 277 ? 113.945 55.231 -18.292 0.80 14.26 277 ARG B C 1
ATOM 4894 C C B ARG B 1 277 ? 114.064 55.294 -18.337 0.20 3.35 277 ARG B C 1
ATOM 4895 O O A ARG B 1 277 ? 113.092 56.058 -18.675 0.80 11.38 277 ARG B O 1
ATOM 4896 O O B ARG B 1 277 ? 113.449 56.296 -18.844 0.20 9.06 277 ARG B O 1
ATOM 4911 N N . ALA B 1 278 ? 114.132 54.089 -18.898 1.00 10.84 278 ALA B N 1
ATOM 4912 C CA . ALA B 1 278 ? 113.439 53.697 -20.106 1.00 11.23 278 ALA B CA 1
ATOM 4913 C C . ALA B 1 278 ? 112.612 52.444 -19.804 1.00 10.73 278 ALA B C 1
ATOM 4914 O O . ALA B 1 278 ? 112.827 51.813 -18.782 1.00 11.28 278 ALA B O 1
ATOM 4916 N N . PRO B 1 279 ? 111.655 52.069 -20.668 1.00 11.78 279 PRO B N 1
ATOM 4917 C CA . PRO B 1 279 ? 110.829 50.893 -20.401 1.00 10.53 279 PRO B CA 1
ATOM 4918 C C . PRO B 1 279 ? 111.683 49.617 -20.408 1.00 10.46 279 PRO B C 1
ATOM 4919 O O . PRO B 1 279 ? 112.317 49.294 -21.430 1.00 11.09 279 PRO B O 1
ATOM 4923 N N . THR B 1 280 ? 111.717 48.947 -19.245 1.00 10.72 280 THR B N 1
ATOM 4924 C CA . THR B 1 280 ? 112.686 47.915 -18.965 1.00 10.33 280 THR B CA 1
ATOM 4925 C C . THR B 1 280 ? 111.976 46.591 -18.632 1.00 10.96 280 THR B C 1
ATOM 4926 O O . THR B 1 280 ? 111.054 46.571 -17.800 1.00 11.73 280 THR B O 1
ATOM 4930 N N . PHE B 1 281 ? 112.373 45.530 -19.313 1.00 11.17 281 PHE B N 1
ATOM 4931 C CA . PHE B 1 281 ? 111.704 44.234 -19.216 1.00 9.39 281 PHE B CA 1
ATOM 4932 C C . PHE B 1 281 ? 112.716 43.214 -18.812 1.00 10.69 281 PHE B C 1
ATOM 4933 O O . PHE B 1 281 ? 113.952 43.392 -18.951 1.00 11.08 281 PHE B O 1
ATOM 4941 N N . VAL B 1 282 ? 112.240 42.073 -18.307 1.00 11.17 282 VAL B N 1
ATOM 4942 C CA . VAL B 1 282 ? 113.094 41.015 -17.825 1.00 10.31 282 VAL B CA 1
ATOM 4943 C C . VAL B 1 282 ? 112.415 39.660 -18.114 1.00 11.12 282 VAL B C 1
ATOM 4944 O O . VAL B 1 282 ? 111.164 39.565 -18.036 1.00 12.65 282 VAL B O 1
ATOM 4948 N N . TYR B 1 283 ? 113.225 38.685 -18.470 1.00 10.93 283 TYR B N 1
ATOM 4949 C CA . TYR B 1 283 ? 112.726 37.370 -18.834 1.00 10.66 283 TYR B CA 1
ATOM 4950 C C . TYR B 1 283 ? 113.111 36.395 -17.735 1.00 12.73 283 TYR B C 1
ATOM 4951 O O . TYR B 1 283 ? 114.281 36.135 -17.534 1.00 12.65 283 TYR B O 1
ATOM 4960 N N . GLN B 1 284 ? 112.090 35.883 -17.033 1.00 11.21 284 GLN B N 1
ATOM 4961 C CA . GLN B 1 284 ? 112.258 34.737 -16.117 1.00 12.30 284 GLN B CA 1
ATOM 4962 C C . GLN B 1 284 ? 112.262 33.445 -16.956 1.00 11.06 284 GLN B C 1
ATOM 4963 O O . GLN B 1 284 ? 111.202 32.987 -17.388 1.00 12.69 284 GLN B O 1
ATOM 4969 N N . VAL B 1 285 ? 113.434 32.949 -17.263 1.00 11.05 285 VAL B N 1
ATOM 4970 C CA . VAL B 1 285 ? 113.607 31.978 -18.328 1.00 11.70 285 VAL B CA 1
ATOM 4971 C C . VAL B 1 285 ? 113.156 30.583 -17.890 1.00 14.01 285 VAL B C 1
ATOM 4972 O O . VAL B 1 285 ? 112.885 30.322 -16.696 1.00 12.76 285 VAL B O 1
ATOM 4976 N N . SER B 1 286 ? 113.183 29.659 -18.846 1.00 14.97 286 SER B N 1
ATOM 4977 C CA . SER B 1 286 ? 112.816 28.287 -18.639 1.00 14.40 286 SER B CA 1
ATOM 4978 C C . SER B 1 286 ? 113.429 27.661 -17.439 1.00 14.79 286 SER B C 1
ATOM 4979 O O . SER B 1 286 ? 112.706 26.998 -16.659 1.00 13.48 286 SER B O 1
ATOM 4982 N N . GLY B 1 287 ? 114.728 27.829 -17.230 1.00 13.66 287 GLY B N 1
ATOM 4983 C CA . GLY B 1 287 ? 115.410 27.198 -16.119 1.00 13.91 287 GLY B CA 1
ATOM 4984 C C . GLY B 1 287 ? 114.960 27.797 -14.826 1.00 13.65 287 GLY B C 1
ATOM 4985 O O . GLY B 1 287 ? 114.940 27.087 -13.803 1.00 13.82 287 GLY B O 1
ATOM 4986 N N . GLU B 1 288 ? 114.636 29.096 -14.793 1.00 13.80 288 GLU B N 1
ATOM 4987 C CA . GLU B 1 288 ? 114.132 29.664 -13.522 1.00 14.52 288 GLU B CA 1
ATOM 4988 C C . GLU B 1 288 ? 112.729 29.109 -13.200 1.00 13.06 288 GLU B C 1
ATOM 4989 O O . GLU B 1 288 ? 112.430 28.758 -12.031 1.00 12.28 288 GLU B O 1
ATOM 4995 N N . TYR B 1 289 ? 111.871 29.017 -14.197 1.00 12.96 289 TYR B N 1
ATOM 4996 C CA . TYR B 1 289 ? 110.585 28.366 -14.008 1.00 13.24 289 TYR B CA 1
ATOM 4997 C C . TYR B 1 289 ? 110.775 26.906 -13.525 1.00 14.87 289 TYR B C 1
ATOM 4998 O O . TYR B 1 289 ? 110.101 26.505 -12.529 1.00 14.37 289 TYR B O 1
ATOM 5007 N N . ALA B 1 290 ? 111.640 26.181 -14.171 1.00 13.03 290 ALA B N 1
ATOM 5008 C CA . ALA B 1 290 ? 111.820 24.752 -13.878 1.00 15.07 290 ALA B CA 1
ATOM 5009 C C . ALA B 1 290 ? 112.304 24.579 -12.436 1.00 16.93 290 ALA B C 1
ATOM 5010 O O . ALA B 1 290 ? 111.807 23.727 -11.684 1.00 15.59 290 ALA B O 1
ATOM 5012 N N A MET B 1 291 ? 113.254 25.374 -12.005 0.70 13.06 291 MET B N 1
ATOM 5013 N N B MET B 1 291 ? 113.281 25.379 -12.016 0.30 14.99 291 MET B N 1
ATOM 5014 C CA A MET B 1 291 ? 113.749 25.172 -10.702 0.70 13.01 291 MET B CA 1
ATOM 5015 C CA B MET B 1 291 ? 113.776 25.349 -10.631 0.30 14.24 291 MET B CA 1
ATOM 5016 C C A MET B 1 291 ? 112.737 25.541 -9.676 0.70 12.17 291 MET B C 1
ATOM 5017 C C B MET B 1 291 ? 112.687 25.540 -9.642 0.30 15.95 291 MET B C 1
ATOM 5018 O O A MET B 1 291 ? 112.686 24.841 -8.647 0.70 15.73 291 MET B O 1
ATOM 5019 O O B MET B 1 291 ? 112.552 24.791 -8.672 0.30 15.84 291 MET B O 1
ATOM 5028 N N . HIS B 1 292 ? 111.915 26.585 -9.849 1.00 14.20 292 HIS B N 1
ATOM 5029 C CA . HIS B 1 292 ? 110.860 26.939 -8.910 1.00 14.39 292 HIS B CA 1
ATOM 5030 C C . HIS B 1 292 ? 109.782 25.873 -8.925 1.00 16.32 292 HIS B C 1
ATOM 5031 O O . HIS B 1 292 ? 109.380 25.391 -7.865 1.00 16.32 292 HIS B O 1
ATOM 5038 N N A MET B 1 293 ? 109.351 25.422 -10.084 0.50 13.87 293 MET B N 1
ATOM 5039 N N B MET B 1 293 ? 109.263 25.584 -10.111 0.50 17.19 293 MET B N 1
ATOM 5040 C CA A MET B 1 293 ? 108.243 24.441 -10.101 0.50 12.72 293 MET B CA 1
ATOM 5041 C CA B MET B 1 293 ? 108.220 24.576 -10.235 0.50 20.54 293 MET B CA 1
ATOM 5042 C C A MET B 1 293 ? 108.648 23.127 -9.564 0.50 21.53 293 MET B C 1
ATOM 5043 C C B MET B 1 293 ? 108.621 23.238 -9.667 0.50 12.17 293 MET B C 1
ATOM 5044 O O A MET B 1 293 ? 107.918 22.462 -8.822 0.50 21.43 293 MET B O 1
ATOM 5045 O O B MET B 1 293 ? 107.745 22.644 -8.983 0.50 16.76 293 MET B O 1
ATOM 5054 N N . GLY B 1 294 ? 109.816 22.715 -9.929 1.00 16.35 294 GLY B N 1
ATOM 5055 C CA . GLY B 1 294 ? 110.337 21.481 -9.394 1.00 17.26 294 GLY B CA 1
ATOM 5056 C C . GLY B 1 294 ? 110.343 21.475 -7.896 1.00 20.80 294 GLY B C 1
ATOM 5057 O O . GLY B 1 294 ? 109.997 20.491 -7.205 1.00 23.37 294 GLY B O 1
ATOM 5058 N N . ALA B 1 295 ? 110.722 22.600 -7.296 1.00 18.23 295 ALA B N 1
ATOM 5059 C CA . ALA B 1 295 ? 110.781 22.714 -5.883 1.00 18.86 295 ALA B CA 1
ATOM 5060 C C . ALA B 1 295 ? 109.408 22.774 -5.259 1.00 19.52 295 ALA B C 1
ATOM 5061 O O . ALA B 1 295 ? 109.188 22.178 -4.151 1.00 21.11 295 ALA B O 1
ATOM 5063 N N . ILE B 1 296 ? 108.472 23.424 -5.895 1.00 17.59 296 ILE B N 1
ATOM 5064 C CA . ILE B 1 296 ? 107.139 23.452 -5.418 1.00 19.68 296 ILE B CA 1
ATOM 5065 C C . ILE B 1 296 ? 106.547 22.036 -5.514 1.00 22.11 296 ILE B C 1
ATOM 5066 O O . ILE B 1 296 ? 105.877 21.593 -4.549 1.00 25.42 296 ILE B O 1
ATOM 5071 N N . GLN B 1 297 ? 106.776 21.334 -6.596 1.00 23.08 297 GLN B N 1
ATOM 5072 C CA . GLN B 1 297 ? 106.193 19.969 -6.801 1.00 22.13 297 GLN B CA 1
ATOM 5073 C C . GLN B 1 297 ? 106.808 18.988 -5.821 1.00 29.99 297 GLN B C 1
ATOM 5074 O O . GLN B 1 297 ? 106.108 18.042 -5.411 1.00 29.66 297 GLN B O 1
ATOM 5080 N N . ASN B 1 298 ? 108.064 19.177 -5.426 1.00 23.88 298 ASN B N 1
ATOM 5081 C CA . ASN B 1 298 ? 108.757 18.279 -4.505 1.00 24.84 298 ASN B CA 1
ATOM 5082 C C . ASN B 1 298 ? 108.333 18.586 -3.084 1.00 24.97 298 ASN B C 1
ATOM 5083 O O . ASN B 1 298 ? 108.733 17.846 -2.162 1.00 31.06 298 ASN B O 1
ATOM 5088 N N . GLY B 1 299 ? 107.546 19.618 -2.875 1.00 23.16 299 GLY B N 1
ATOM 5089 C CA . GLY B 1 299 ? 107.160 20.137 -1.576 1.00 28.12 299 GLY B CA 1
ATOM 5090 C C . GLY B 1 299 ? 108.204 20.904 -0.793 1.00 30.03 299 GLY B C 1
ATOM 5091 O O . GLY B 1 299 ? 108.086 21.100 0.399 1.00 32.05 299 GLY B O 1
ATOM 5092 N N . TRP B 1 300 ? 109.237 21.378 -1.481 1.00 23.35 300 TRP B N 1
ATOM 5093 C CA . TRP B 1 300 ? 110.364 21.993 -0.867 1.00 24.82 300 TRP B CA 1
ATOM 5094 C C . TRP B 1 300 ? 110.182 23.493 -0.648 1.00 25.81 300 TRP B C 1
ATOM 5095 O O . TRP B 1 300 ? 110.768 24.053 0.274 1.00 31.00 300 TRP B O 1
ATOM 5106 N N . LEU B 1 301 ? 109.352 24.149 -1.477 1.00 21.01 301 LEU B N 1
ATOM 5107 C CA . LEU B 1 301 ? 109.023 25.551 -1.428 1.00 20.54 301 LEU B CA 1
ATOM 5108 C C . LEU B 1 301 ? 107.527 25.706 -1.545 1.00 21.03 301 LEU B C 1
ATOM 5109 O O . LEU B 1 301 ? 106.874 24.947 -2.294 1.00 22.99 301 LEU B O 1
ATOM 5114 N N . ALA B 1 302 ? 106.968 26.673 -0.821 1.00 20.78 302 ALA B N 1
ATOM 5115 C CA . ALA B 1 302 ? 105.586 27.017 -0.890 1.00 22.76 302 ALA B CA 1
ATOM 5116 C C . ALA B 1 302 ? 105.259 27.704 -2.199 1.00 23.54 302 ALA B C 1
ATOM 5117 O O . ALA B 1 302 ? 106.136 28.364 -2.785 1.00 21.76 302 ALA B O 1
ATOM 5119 N N . GLU B 1 303 ? 104.021 27.603 -2.672 1.00 20.26 303 GLU B N 1
ATOM 5120 C CA . GLU B 1 303 ? 103.583 28.274 -3.879 1.00 21.13 303 GLU B CA 1
ATOM 5121 C C . GLU B 1 303 ? 103.737 29.810 -3.837 1.00 20.30 303 GLU B C 1
ATOM 5122 O O . GLU B 1 303 ? 103.800 30.468 -4.905 1.00 19.81 303 GLU B O 1
ATOM 5128 N N . SER B 1 304 ? 103.800 30.359 -2.628 1.00 20.24 304 SER B N 1
ATOM 5129 C CA . SER B 1 304 ? 103.995 31.777 -2.456 1.00 20.33 304 SER B CA 1
ATOM 5130 C C . SER B 1 304 ? 105.321 32.292 -3.106 1.00 18.57 304 SER B C 1
ATOM 5131 O O . SER B 1 304 ? 105.453 33.503 -3.371 1.00 18.11 304 SER B O 1
ATOM 5134 N N A VAL B 1 305 ? 106.222 31.417 -3.368 0.70 16.81 305 VAL B N 1
ATOM 5135 N N B VAL B 1 305 ? 106.295 31.431 -3.345 0.30 18.95 305 VAL B N 1
ATOM 5136 C CA A VAL B 1 305 ? 107.456 31.802 -3.984 0.70 15.60 305 VAL B CA 1
ATOM 5137 C CA B VAL B 1 305 ? 107.522 31.890 -4.015 0.30 15.63 305 VAL B CA 1
ATOM 5138 C C A VAL B 1 305 ? 107.280 32.337 -5.387 0.70 18.89 305 VAL B C 1
ATOM 5139 C C B VAL B 1 305 ? 107.170 32.507 -5.365 0.30 10.88 305 VAL B C 1
ATOM 5140 O O A VAL B 1 305 ? 108.171 33.073 -5.878 0.70 16.55 305 VAL B O 1
ATOM 5141 O O B VAL B 1 305 ? 107.786 33.461 -5.818 0.30 12.53 305 VAL B O 1
ATOM 5148 N N . ILE B 1 306 ? 106.185 31.998 -6.059 1.00 15.45 306 ILE B N 1
ATOM 5149 C CA . ILE B 1 306 ? 105.881 32.541 -7.401 1.00 14.81 306 ILE B CA 1
ATOM 5150 C C . ILE B 1 306 ? 105.681 34.024 -7.313 1.00 14.66 306 ILE B C 1
ATOM 5151 O O . ILE B 1 306 ? 106.383 34.837 -8.018 1.00 13.61 306 ILE B O 1
ATOM 5156 N N . LEU B 1 307 ? 104.773 34.497 -6.497 1.00 14.20 307 LEU B N 1
ATOM 5157 C CA . LEU B 1 307 ? 104.545 35.913 -6.404 1.00 14.29 307 LEU B CA 1
ATOM 5158 C C . LEU B 1 307 ? 105.791 36.625 -5.827 1.00 13.80 307 LEU B C 1
ATOM 5159 O O . LEU B 1 307 ? 106.048 37.779 -6.198 1.00 13.77 307 LEU B O 1
ATOM 5164 N N . GLU B 1 308 ? 106.520 35.995 -4.944 1.00 13.03 308 GLU B N 1
ATOM 5165 C CA . GLU B 1 308 ? 107.714 36.640 -4.390 1.00 12.88 308 GLU B CA 1
ATOM 5166 C C . GLU B 1 308 ? 108.727 36.840 -5.506 1.00 13.93 308 GLU B C 1
ATOM 5167 O O . GLU B 1 308 ? 109.363 37.911 -5.580 1.00 13.65 308 GLU B O 1
ATOM 5173 N N . SER B 1 309 ? 108.942 35.861 -6.372 1.00 11.93 309 SER B N 1
ATOM 5174 C CA . SER B 1 309 ? 109.869 35.975 -7.464 1.00 12.71 309 SER B CA 1
ATOM 5175 C C . SER B 1 309 ? 109.474 37.078 -8.394 1.00 13.08 309 SER B C 1
ATOM 5176 O O . SER B 1 309 ? 110.358 37.818 -8.935 1.00 14.12 309 SER B O 1
ATOM 5179 N N . LEU B 1 310 ? 108.205 37.307 -8.633 1.00 12.08 310 LEU B N 1
ATOM 5180 C CA . LEU B 1 310 ? 107.754 38.281 -9.566 1.00 12.96 310 LEU B CA 1
ATOM 5181 C C . LEU B 1 310 ? 107.792 39.703 -8.952 1.00 12.42 310 LEU B C 1
ATOM 5182 O O . LEU B 1 310 ? 108.127 40.679 -9.630 1.00 12.68 310 LEU B O 1
ATOM 5187 N N . THR B 1 311 ? 107.518 39.790 -7.665 1.00 13.65 311 THR B N 1
ATOM 5188 C CA . THR B 1 311 ? 107.633 41.039 -6.913 1.00 13.91 311 THR B CA 1
ATOM 5189 C C . THR B 1 311 ? 109.089 41.479 -6.978 1.00 12.46 311 THR B C 1
ATOM 5190 O O . THR B 1 311 ? 109.343 42.662 -7.089 1.00 12.57 311 THR B O 1
ATOM 5194 N N . ALA B 1 312 ? 110.026 40.580 -6.932 1.00 10.69 312 ALA B N 1
ATOM 5195 C CA . ALA B 1 312 ? 111.440 40.938 -7.005 1.00 10.89 312 ALA B CA 1
ATOM 5196 C C . ALA B 1 312 ? 111.719 41.686 -8.279 1.00 11.10 312 ALA B C 1
ATOM 5197 O O . ALA B 1 312 ? 112.473 42.690 -8.259 1.00 11.73 312 ALA B O 1
ATOM 5199 N N . PHE B 1 313 ? 111.201 41.269 -9.426 1.00 11.04 313 PHE B N 1
ATOM 5200 C CA . PHE B 1 313 ? 111.431 41.978 -10.656 1.00 10.76 313 PHE B CA 1
ATOM 5201 C C . PHE B 1 313 ? 110.910 43.375 -10.587 1.00 11.04 313 PHE B C 1
ATOM 5202 O O . PHE B 1 313 ? 111.549 44.329 -11.075 1.00 11.49 313 PHE B O 1
ATOM 5210 N N . LYS B 1 314 ? 109.709 43.570 -10.039 1.00 12.35 314 LYS B N 1
ATOM 5211 C CA . LYS B 1 314 ? 109.173 44.896 -9.901 1.00 12.18 314 LYS B CA 1
ATOM 5212 C C . LYS B 1 314 ? 110.017 45.765 -9.025 1.00 11.43 314 LYS B C 1
ATOM 5213 O O . LYS B 1 314 ? 110.263 46.923 -9.328 1.00 12.52 314 LYS B O 1
ATOM 5219 N N . ARG B 1 315 ? 110.431 45.206 -7.901 1.00 11.46 315 ARG B N 1
ATOM 5220 C CA . ARG B 1 315 ? 111.261 45.946 -6.943 1.00 10.81 315 ARG B CA 1
ATOM 5221 C C . ARG B 1 315 ? 112.578 46.390 -7.563 1.00 10.95 315 ARG B C 1
ATOM 5222 O O . ARG B 1 315 ? 113.104 47.469 -7.282 1.00 12.34 315 ARG B O 1
ATOM 5230 N N . ALA B 1 316 ? 113.155 45.521 -8.394 1.00 10.36 316 ALA B N 1
ATOM 5231 C CA . ALA B 1 316 ? 114.371 45.826 -9.073 1.00 10.62 316 ALA B CA 1
ATOM 5232 C C . ALA B 1 316 ? 114.231 46.844 -10.154 1.00 14.28 316 ALA B C 1
ATOM 5233 O O . ALA B 1 316 ? 115.241 47.381 -10.640 1.00 16.11 316 ALA B O 1
ATOM 5235 N N . GLY B 1 317 ? 113.058 47.164 -10.594 1.00 13.63 317 GLY B N 1
ATOM 5236 C CA . GLY B 1 317 ? 112.864 48.227 -11.548 1.00 11.83 317 GLY B CA 1
ATOM 5237 C C . GLY B 1 317 ? 112.197 47.791 -12.859 1.00 15.76 317 GLY B C 1
ATOM 5238 O O . GLY B 1 317 ? 111.912 48.652 -13.707 1.00 17.39 317 GLY B O 1
ATOM 5239 N N . ALA B 1 318 ? 111.849 46.524 -13.036 1.00 12.89 318 ALA B N 1
ATOM 5240 C CA . ALA B 1 318 ? 111.234 46.100 -14.289 1.00 13.49 318 ALA B CA 1
ATOM 5241 C C . ALA B 1 318 ? 109.828 46.644 -14.437 1.00 12.38 318 ALA B C 1
ATOM 5242 O O . ALA B 1 318 ? 109.041 46.664 -13.472 1.00 14.18 318 ALA B O 1
ATOM 5244 N N . ASP B 1 319 ? 109.498 47.066 -15.657 1.00 10.78 319 ASP B N 1
ATOM 5245 C CA . ASP B 1 319 ? 108.147 47.480 -16.030 1.00 12.09 319 ASP B CA 1
ATOM 5246 C C . ASP B 1 319 ? 107.323 46.297 -16.380 1.00 14.55 319 ASP B C 1
ATOM 5247 O O . ASP B 1 319 ? 106.077 46.268 -16.123 1.00 15.54 319 ASP B O 1
ATOM 5252 N N . GLY B 1 320 ? 107.916 45.305 -17.012 1.00 13.32 320 GLY B N 1
ATOM 5253 C CA . GLY B 1 320 ? 107.197 44.079 -17.358 1.00 14.08 320 GLY B CA 1
ATOM 5254 C C . GLY B 1 320 ? 108.113 42.901 -17.351 1.00 12.15 320 GLY B C 1
ATOM 5255 O O . GLY B 1 320 ? 109.357 43.012 -17.423 1.00 14.12 320 GLY B O 1
ATOM 5256 N N . ILE B 1 321 ? 107.473 41.732 -17.206 1.00 11.27 321 ILE B N 1
ATOM 5257 C CA . ILE B 1 321 ? 108.133 40.485 -16.931 1.00 10.80 321 ILE B CA 1
ATOM 5258 C C . ILE B 1 321 ? 107.607 39.391 -17.877 1.00 12.46 321 ILE B C 1
ATOM 5259 O O . ILE B 1 321 ? 106.373 39.109 -17.887 1.00 11.45 321 ILE B O 1
ATOM 5264 N N . LEU B 1 322 ? 108.503 38.790 -18.636 1.00 10.75 322 LEU B N 1
ATOM 5265 C CA . LEU B 1 322 ? 108.155 37.588 -19.438 1.00 12.31 322 LEU B CA 1
ATOM 5266 C C . LEU B 1 322 ? 108.302 36.444 -18.470 1.00 12.29 322 LEU B C 1
ATOM 5267 O O . LEU B 1 322 ? 109.392 36.146 -18.021 1.00 12.18 322 LEU B O 1
ATOM 5272 N N . THR B 1 323 ? 107.165 35.757 -18.187 1.00 12.13 323 THR B N 1
ATOM 5273 C CA . THR B 1 323 ? 107.205 34.720 -17.188 1.00 13.13 323 THR B CA 1
ATOM 5274 C C . THR B 1 323 ? 106.182 33.596 -17.573 1.00 13.12 323 THR B C 1
ATOM 5275 O O . THR B 1 323 ? 105.037 33.872 -17.882 1.00 12.87 323 THR B O 1
ATOM 5279 N N . TYR B 1 324 ? 106.688 32.362 -17.483 1.00 12.12 324 TYR B N 1
ATOM 5280 C CA . TYR B 1 324 ? 105.808 31.191 -17.718 1.00 11.84 324 TYR B CA 1
ATOM 5281 C C . TYR B 1 324 ? 104.838 31.044 -16.614 1.00 15.83 324 TYR B C 1
ATOM 5282 O O . TYR B 1 324 ? 103.860 30.264 -16.743 1.00 15.55 324 TYR B O 1
ATOM 5291 N N . PHE B 1 325 ? 105.013 31.717 -15.464 1.00 15.10 325 PHE B N 1
ATOM 5292 C CA . PHE B 1 325 ? 104.019 31.803 -14.419 1.00 13.47 325 PHE B CA 1
ATOM 5293 C C . PHE B 1 325 ? 102.922 32.839 -14.628 1.00 14.45 325 PHE B C 1
ATOM 5294 O O . PHE B 1 325 ? 102.082 33.065 -13.745 1.00 14.94 325 PHE B O 1
ATOM 5302 N N . ALA B 1 326 ? 102.862 33.497 -15.800 1.00 12.82 326 ALA B N 1
ATOM 5303 C CA . ALA B 1 326 ? 101.948 34.636 -15.918 1.00 13.91 326 ALA B CA 1
ATOM 5304 C C . ALA B 1 326 ? 100.493 34.288 -15.618 1.00 13.16 326 ALA B C 1
ATOM 5305 O O . ALA B 1 326 ? 99.766 35.087 -15.038 1.00 14.58 326 ALA B O 1
ATOM 5307 N N . LYS B 1 327 ? 100.025 33.120 -16.104 1.00 15.50 327 LYS B N 1
ATOM 5308 C CA . LYS B 1 327 ? 98.612 32.804 -15.845 1.00 16.90 327 LYS B CA 1
ATOM 5309 C C . LYS B 1 327 ? 98.334 32.513 -14.372 1.00 15.91 327 LYS B C 1
ATOM 5310 O O . LYS B 1 327 ? 97.360 33.018 -13.825 1.00 17.82 327 LYS B O 1
ATOM 5316 N N A GLN B 1 328 ? 99.169 31.726 -13.725 0.50 17.67 328 GLN B N 1
ATOM 5317 N N B GLN B 1 328 ? 99.226 31.718 -13.776 0.50 15.98 328 GLN B N 1
ATOM 5318 C CA A GLN B 1 328 ? 98.917 31.463 -12.326 0.50 16.60 328 GLN B CA 1
ATOM 5319 C CA B GLN B 1 328 ? 99.141 31.338 -12.368 0.50 16.60 328 GLN B CA 1
ATOM 5320 C C A GLN B 1 328 ? 99.026 32.775 -11.549 0.50 17.57 328 GLN B C 1
ATOM 5321 C C B GLN B 1 328 ? 99.243 32.558 -11.442 0.50 18.21 328 GLN B C 1
ATOM 5322 O O A GLN B 1 328 ? 98.180 33.126 -10.700 0.50 12.87 328 GLN B O 1
ATOM 5323 O O B GLN B 1 328 ? 98.598 32.600 -10.374 0.50 19.53 328 GLN B O 1
ATOM 5334 N N . ALA B 1 329 ? 100.059 33.550 -11.834 1.00 17.93 329 ALA B N 1
ATOM 5335 C CA . ALA B 1 329 ? 100.143 34.840 -11.105 1.00 16.78 329 ALA B CA 1
ATOM 5336 C C . ALA B 1 329 ? 98.945 35.700 -11.321 1.00 16.44 329 ALA B C 1
ATOM 5337 O O . ALA B 1 329 ? 98.376 36.319 -10.363 1.00 17.58 329 ALA B O 1
ATOM 5339 N N . ALA B 1 330 ? 98.448 35.822 -12.557 1.00 15.93 330 ALA B N 1
ATOM 5340 C CA . ALA B 1 330 ? 97.222 36.517 -12.808 1.00 16.30 330 ALA B CA 1
ATOM 5341 C C . ALA B 1 330 ? 96.041 36.011 -11.965 1.00 20.49 330 ALA B C 1
ATOM 5342 O O . ALA B 1 330 ? 95.239 36.821 -11.472 1.00 21.63 330 ALA B O 1
ATOM 5344 N N . GLU B 1 331 ? 95.937 34.712 -11.880 1.00 22.10 331 GLU B N 1
ATOM 5345 C CA . GLU B 1 331 ? 94.852 34.103 -11.094 1.00 22.60 331 GLU B CA 1
ATOM 5346 C C . GLU B 1 331 ? 94.954 34.504 -9.645 1.00 26.73 331 GLU B C 1
ATOM 5347 O O . GLU B 1 331 ? 93.926 34.904 -9.017 1.00 27.42 331 GLU B O 1
ATOM 5353 N N . GLN B 1 332 ? 96.157 34.418 -9.102 1.00 23.81 332 GLN B N 1
ATOM 5354 C CA . GLN B 1 332 ? 96.425 34.788 -7.717 1.00 24.16 332 GLN B CA 1
ATOM 5355 C C . GLN B 1 332 ? 96.127 36.264 -7.471 1.00 36.15 332 GLN B C 1
ATOM 5356 O O . GLN B 1 332 ? 95.542 36.600 -6.456 1.00 30.15 332 GLN B O 1
ATOM 5362 N N . LEU B 1 333 ? 96.521 37.153 -8.389 1.00 26.89 333 LEU B N 1
ATOM 5363 C CA . LEU B 1 333 ? 96.305 38.568 -8.208 1.00 27.69 333 LEU B CA 1
ATOM 5364 C C . LEU B 1 333 ? 94.817 38.891 -8.251 1.00 38.51 333 LEU B C 1
ATOM 5365 O O . LEU B 1 333 ? 94.352 39.746 -7.515 1.00 39.59 333 LEU B O 1
ATOM 5370 N N . ARG B 1 334 ? 94.081 38.216 -9.119 1.00 30.25 334 ARG B N 1
ATOM 5371 C CA . ARG B 1 334 ? 92.637 38.420 -9.302 1.00 37.63 334 ARG B CA 1
ATOM 5372 C C . ARG B 1 334 ? 91.854 37.944 -8.055 1.00 42.04 334 ARG B C 1
ATOM 5373 O O . ARG B 1 334 ? 90.675 38.244 -7.911 1.00 53.37 334 ARG B O 1
ATOM 5381 N N . ARG B 1 335 ? 92.501 37.221 -7.151 1.00 39.78 335 ARG B N 1
ATOM 5382 C CA . ARG B 1 335 ? 91.968 37.061 -5.771 1.00 61.29 335 ARG B CA 1
ATOM 5383 C C . ARG B 1 335 ? 92.103 38.368 -4.982 1.00 72.35 335 ARG B C 1
ATOM 5384 O O . ARG B 1 335 ? 92.699 38.380 -3.897 1.00 78.58 335 ARG B O 1
ATOM 5392 N N . GLY B 1 336 ? 91.634 39.436 -5.380 1.00 86.83 336 GLY B N 1
#

Solvent-accessible surface area: 24026 Å² total

Radius of gyration: 25.98 Å; Cα contacts (8 Å, |Δi|>4): 1484; chains: 2; bounding box: 53×52×74 Å

Secondary structure (P-SEA, 3-state):
ccccccccccccccccaaaaaaacccccccccbbbbbbbbcccbbbbbbcccccbbbbcaaaaaaaaaaaaaaccccccccccccccccccccccccccccaaaaaaaaaaaacccbbbbbbbccccccccccccccccccccccaaaaaaaaaaaaaaaaacccbbbbcccccaaaaaaaaaaaaacccccccccccccccccccccccccccccccccccccaaaaaaaaaaaaacccbbbbccccccaaaaaaaaaccccbbbbbbcaaaaaaaaaaaaacccccaaaaaaaaaaaaaccccccccaaaaaaaaaac/ccccccccccccccccaaaaaaacccccccccbbbbbbbbccccbbbbbccccccccccaaaaaaaaaaaaaacccbbbbbbbccccccccccccccccccaaaaaaaaaaaacccbbbbbbbccccccccccccccccccccccaaaaaaaaaaaaaaaaacccbbbbcccccaaaaaaaaaaaaacccccccccccccccccccccccccccccccccccaaaaaaaaaaaaacccbbbbccccccaaaaaaaaaacccbbbbbbcaaaaaaaaaaaaacccccaaaaaaaaaaaaaccccccccaaaaaaaaaac